Protein AF-0000000072879092 (afdb_homodimer)

Organism: NCBI:txid35525

Radius of gyration: 29.25 Å; Cα contacts (8 Å, |Δi|>4): 814; chains: 2; bounding box: 85×99×120 Å

Structure (mmCIF, N/CA/C/O backbone):
data_AF-0000000072879092-model_v1
#
loop_
_entity.id
_entity.type
_entity.pdbx_description
1 polymer 'ABC protein, subfamily ABCG'
#
loop_
_atom_site.group_PDB
_atom_site.id
_atom_site.type_symbol
_atom_site.label_atom_id
_atom_site.label_alt_id
_atom_site.label_comp_id
_atom_site.label_asym_id
_atom_site.label_entity_id
_atom_site.label_seq_id
_atom_site.pdbx_PDB_ins_code
_atom_site.Cartn_x
_atom_site.Cartn_y
_atom_site.Cartn_z
_atom_site.occupancy
_atom_site.B_iso_or_equiv
_atom_site.auth_seq_id
_atom_site.auth_comp_id
_atom_site.auth_asym_id
_atom_site.auth_atom_id
_atom_site.pdbx_PDB_model_num
ATOM 1 N N . MET A 1 1 ? -36.188 15.375 78.75 1 27.75 1 MET A N 1
ATOM 2 C CA . MET A 1 1 ? -35.656 14.766 77.562 1 27.75 1 MET A CA 1
ATOM 3 C C . MET A 1 1 ? -36.219 15.43 76.312 1 27.75 1 MET A C 1
ATOM 5 O O . MET A 1 1 ? -37.438 15.32 76.062 1 27.75 1 MET A O 1
ATOM 9 N N . ASP A 1 2 ? -35.719 16.625 75.812 1 29.58 2 ASP A N 1
ATOM 10 C CA . ASP A 1 2 ? -36.281 17.672 75 1 29.58 2 ASP A CA 1
ATOM 11 C C . ASP A 1 2 ? -36.375 17.219 73.5 1 29.58 2 ASP A C 1
ATOM 13 O O . ASP A 1 2 ? -35.5 16.547 73 1 29.58 2 ASP A O 1
ATOM 17 N N . PRO A 1 3 ? -37.594 17.172 72.875 1 39.81 3 PRO A N 1
ATOM 18 C CA . PRO A 1 3 ? -38.031 16.781 71.562 1 39.81 3 PRO A CA 1
ATOM 19 C C . PRO A 1 3 ? -37.25 17.5 70.438 1 39.81 3 PRO A C 1
ATOM 21 O O . PRO A 1 3 ? -37.5 17.297 69.25 1 39.81 3 PRO A O 1
ATOM 24 N N . MET A 1 4 ? -36.438 18.516 70.688 1 34.28 4 MET A N 1
ATOM 25 C CA . MET A 1 4 ? -35.969 19.422 69.688 1 34.28 4 MET A CA 1
ATOM 26 C C . MET A 1 4 ? -34.938 18.719 68.75 1 34.28 4 MET A C 1
ATOM 28 O O . MET A 1 4 ? -34.438 19.312 67.812 1 34.28 4 MET A O 1
ATOM 32 N N . LEU A 1 5 ? -34.25 17.641 69.188 1 35.22 5 LEU A N 1
ATOM 33 C CA . LEU A 1 5 ? -33.094 17.172 68.5 1 35.22 5 LEU A CA 1
ATOM 34 C C . LEU A 1 5 ? -33.469 16.5 67.188 1 35.22 5 LEU A C 1
ATOM 36 O O . LEU A 1 5 ? -32.625 16.109 66.375 1 35.22 5 LEU A O 1
ATOM 40 N N . ASP A 1 6 ? -34.719 16.031 67.062 1 33.22 6 ASP A N 1
ATOM 41 C CA . ASP A 1 6 ? -35 15.148 65.938 1 33.22 6 ASP A CA 1
ATOM 42 C C . ASP A 1 6 ? -35.031 15.93 64.625 1 33.22 6 ASP A C 1
ATOM 44 O O . ASP A 1 6 ? -35.312 15.359 63.562 1 33.22 6 ASP A O 1
ATOM 48 N N . VAL A 1 7 ? -35.219 17.25 64.688 1 35.91 7 VAL A N 1
ATOM 49 C CA . VAL A 1 7 ? -35.562 17.938 63.438 1 35.91 7 VAL A CA 1
ATOM 50 C C . VAL A 1 7 ? -34.375 17.969 62.5 1 35.91 7 VAL A C 1
ATOM 52 O O . VAL A 1 7 ? -34.531 18.266 61.312 1 35.91 7 VAL A O 1
ATOM 55 N N . CYS A 1 8 ? -33.156 17.906 63 1 32.34 8 CYS A N 1
ATOM 56 C CA . CYS A 1 8 ? -32.031 18.312 62.125 1 32.34 8 CYS A CA 1
ATOM 57 C C . CYS A 1 8 ? -31.734 17.234 61.094 1 32.34 8 CYS A C 1
ATOM 59 O O . CYS A 1 8 ? -30.844 17.406 60.25 1 32.34 8 CYS A O 1
ATOM 61 N N . SER A 1 9 ? -31.938 15.961 61.375 1 35.03 9 SER A N 1
ATOM 62 C CA . SER A 1 9 ? -31.453 14.953 60.438 1 35.03 9 SER A CA 1
ATOM 63 C C . SER A 1 9 ? -32.188 15.016 59.125 1 35.03 9 SER A C 1
ATOM 65 O O . SER A 1 9 ? -32.031 14.125 58.281 1 35.03 9 SER A O 1
ATOM 67 N N . THR A 1 10 ? -33.312 15.641 59.094 1 29.48 10 THR A N 1
ATOM 68 C CA . THR A 1 10 ? -34.094 15.312 57.906 1 29.48 10 THR A CA 1
ATOM 69 C C . THR A 1 10 ? -33.281 15.562 56.656 1 29.48 10 THR A C 1
ATOM 71 O O . THR A 1 10 ? -33.219 14.703 55.75 1 29.48 10 THR A O 1
ATOM 74 N N . LYS A 1 11 ? -33.406 16.797 55.906 1 30.25 11 LYS A N 1
ATOM 75 C CA . LYS A 1 11 ? -33.688 17.094 54.5 1 30.25 11 LYS A CA 1
ATOM 76 C C . LYS A 1 11 ? -32.375 17.125 53.688 1 30.25 11 LYS A C 1
ATOM 78 O O . LYS A 1 11 ? -32.375 17.594 52.531 1 30.25 11 LYS A O 1
ATOM 83 N N . ARG A 1 12 ? -31.188 17 54.281 1 33.97 12 ARG A N 1
ATOM 84 C CA . ARG A 1 12 ? -30.25 17.297 53.188 1 33.97 12 ARG A CA 1
ATOM 85 C C . ARG A 1 12 ? -30.344 16.234 52.094 1 33.97 12 ARG A C 1
ATOM 87 O O . ARG A 1 12 ? -29.781 15.148 52.25 1 33.97 12 ARG A O 1
ATOM 94 N N . LYS A 1 13 ? -31.547 15.812 51.688 1 33.94 13 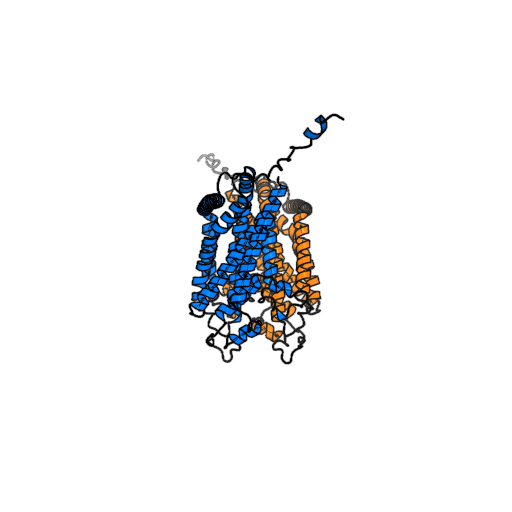LYS A N 1
ATOM 95 C CA . LYS A 1 13 ? -31.547 15.094 50.438 1 33.94 13 LYS A CA 1
ATOM 96 C C . LYS A 1 13 ? -30.547 15.719 49.469 1 33.94 13 LYS A C 1
ATOM 98 O O . LYS A 1 13 ? -30.656 16.906 49.125 1 33.94 13 LYS A O 1
ATOM 103 N N . GLY A 1 14 ? -29.297 15.461 49.688 1 33.62 14 GLY A N 1
ATOM 104 C CA . GLY A 1 14 ? -28.219 15.844 48.781 1 33.62 14 GLY A CA 1
ATOM 105 C C . GLY A 1 14 ? -28.641 15.789 47.344 1 33.62 14 GLY A C 1
ATOM 106 O O . GLY A 1 14 ? -29.125 14.758 46.844 1 33.62 14 GLY A O 1
ATOM 107 N N . LYS A 1 15 ? -29.25 16.828 46.812 1 35.94 15 LYS A N 1
ATOM 108 C CA . LYS A 1 15 ? -29.375 17.047 45.375 1 35.94 1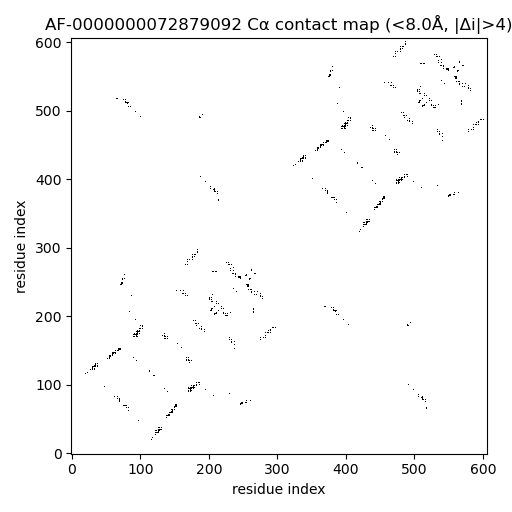5 LYS A CA 1
ATOM 109 C C . LYS A 1 15 ? -28.156 16.469 44.625 1 35.94 15 LYS A C 1
ATOM 111 O O . LYS A 1 15 ? -27.031 16.922 44.812 1 35.94 15 LYS A O 1
ATOM 116 N N . LYS A 1 16 ? -27.984 15.203 44.625 1 35.56 16 LYS A N 1
ATOM 117 C CA . LYS A 1 16 ? -27.078 14.664 43.625 1 35.56 16 LYS A CA 1
ATOM 118 C C . LYS A 1 16 ? -27.094 15.531 42.375 1 35.56 16 LYS A C 1
ATOM 120 O O . LYS A 1 16 ? -28.141 15.727 41.75 1 35.56 16 LYS A O 1
ATOM 125 N N . LYS A 1 17 ? -26.359 16.656 42.375 1 37.06 17 LYS A N 1
ATOM 126 C CA . LYS A 1 17 ? -26.016 17.359 41.125 1 37.06 17 LYS A CA 1
ATOM 127 C C . LYS A 1 17 ? -26.047 16.406 39.938 1 37.06 17 LYS A C 1
ATOM 129 O O . LYS A 1 17 ? -25.297 15.422 39.906 1 37.06 17 LYS A O 1
ATOM 134 N N . ASN A 1 18 ? -27.172 15.938 39.469 1 34.25 18 ASN A N 1
ATOM 135 C CA . ASN A 1 18 ? -27.328 15.234 38.219 1 34.25 18 ASN A CA 1
ATOM 136 C C . ASN A 1 18 ? -26.172 15.5 37.281 1 34.25 18 ASN A C 1
ATOM 138 O O . ASN A 1 18 ? -25.656 16.625 37.219 1 34.25 18 ASN A O 1
ATOM 142 N N . LYS A 1 19 ? -25.328 14.617 36.906 1 39.31 19 LYS A N 1
ATOM 143 C CA . LYS A 1 19 ? -24.312 14.664 35.844 1 39.31 19 LYS A CA 1
ATOM 144 C C . LYS A 1 19 ? -24.641 15.758 34.844 1 39.31 19 LYS A C 1
ATOM 146 O O . LYS A 1 19 ? -25.797 15.945 34.469 1 39.31 19 LYS A O 1
ATOM 151 N N . ASP A 1 20 ? -23.906 16.844 34.875 1 38.22 20 ASP A N 1
ATOM 152 C CA . ASP A 1 20 ? -23.859 17.969 33.938 1 38.22 20 ASP A CA 1
ATOM 153 C C . ASP A 1 20 ? -24.312 17.531 32.531 1 38.22 20 ASP A C 1
ATOM 155 O O . ASP A 1 20 ? -23.594 16.812 31.828 1 38.22 20 ASP A O 1
ATOM 159 N N . GLU A 1 21 ? -25.438 16.922 32.375 1 42.94 21 GLU A N 1
ATOM 160 C CA . GLU A 1 21 ? -26.078 16.891 31.047 1 42.94 21 GLU A CA 1
ATOM 161 C C . GLU A 1 21 ? -25.719 18.125 30.234 1 42.94 21 GLU A C 1
ATOM 163 O O . GLU A 1 21 ? -26.094 19.25 30.594 1 42.94 21 GLU A O 1
ATOM 168 N N . HIS A 1 22 ? -24.406 18.375 29.922 1 46.5 22 HIS A N 1
ATOM 169 C CA . HIS A 1 22 ? -24.094 19.469 29.016 1 46.5 22 HIS A CA 1
ATOM 170 C C . HIS A 1 22 ? -25.25 19.766 28.078 1 46.5 22 HIS A C 1
ATOM 172 O O . HIS A 1 22 ? -25.766 18.859 27.406 1 46.5 22 HIS A O 1
ATOM 178 N N . HIS A 1 23 ? -26.203 20.469 28.453 1 53.16 23 HIS A N 1
ATOM 179 C CA . HIS A 1 23 ? -27.375 21 27.766 1 53.16 23 HIS A CA 1
ATOM 180 C C . HIS A 1 23 ? -27 21.547 26.391 1 53.16 23 HIS A C 1
ATOM 182 O O . HIS A 1 23 ? -26.359 22.594 26.281 1 53.16 23 HIS A O 1
ATOM 188 N N . TYR A 1 24 ? -26.656 20.625 25.578 1 61.56 24 TYR A N 1
ATOM 189 C CA . TYR A 1 24 ? -26.578 21.141 24.219 1 61.56 24 TYR A CA 1
ATOM 190 C C . TYR A 1 24 ? -27.906 21.766 23.797 1 61.56 24 TYR A C 1
ATOM 192 O O . TYR A 1 24 ? -28.969 21.328 24.234 1 61.56 24 TYR A O 1
ATOM 200 N N . GLY A 1 25 ? -28.062 23.062 23.766 1 64.06 25 GLY A N 1
ATOM 201 C CA . GLY A 1 25 ? -29.266 23.812 23.453 1 64.06 25 GLY A CA 1
ATOM 202 C C . GLY A 1 25 ? -30.125 23.141 22.406 1 64.06 25 GLY A C 1
ATOM 203 O O . GLY A 1 25 ? -31.344 23.359 22.359 1 64.06 25 GLY A O 1
ATOM 204 N N . SER A 1 26 ? -29.547 22.328 21.547 1 75 26 SER A N 1
ATOM 205 C CA . SER A 1 26 ? -30.312 21.734 20.469 1 75 26 SER A CA 1
ATOM 206 C C . SER A 1 26 ? -30.328 20.219 20.547 1 75 26 SER A C 1
ATOM 208 O O . SER A 1 26 ? -29.391 19.609 21.094 1 75 26 SER A O 1
ATOM 210 N N . PRO A 1 27 ? -31.484 19.625 20.188 1 85.06 27 PRO A N 1
ATOM 211 C CA . PRO A 1 27 ? -31.578 18.156 20.172 1 85.06 27 PRO A CA 1
ATOM 212 C C . PRO A 1 27 ? -30.484 17.516 19.312 1 85.06 27 PRO A C 1
ATOM 214 O O . PRO A 1 27 ? -29.906 18.172 18.453 1 85.06 27 PRO A O 1
ATOM 217 N N . PHE A 1 28 ? -30.203 16.266 19.578 1 87.12 28 PHE A N 1
ATOM 218 C CA . PHE A 1 28 ? -29.125 15.5 18.938 1 87.12 28 PHE A CA 1
ATOM 219 C C . PHE A 1 28 ? -29.297 15.5 17.422 1 87.12 28 PHE A C 1
ATOM 221 O O . PHE A 1 28 ? -28.328 15.75 16.703 1 87.12 28 PHE A O 1
ATOM 228 N N . TYR A 1 29 ? -30.484 15.266 16.938 1 87.75 29 TYR A N 1
ATOM 229 C CA . TYR A 1 29 ? -30.734 15.148 15.508 1 87.75 29 TYR A CA 1
ATOM 230 C C . TYR A 1 29 ? -30.516 16.484 14.812 1 87.75 29 TYR A C 1
ATOM 232 O O . TYR A 1 29 ? -30.031 16.547 13.68 1 87.75 29 TYR A O 1
ATOM 240 N N . SER A 1 30 ? -30.844 17.531 15.531 1 86.69 30 SER A N 1
ATOM 241 C CA . SER A 1 30 ? -30.625 18.859 14.969 1 86.69 30 SER A CA 1
ATOM 242 C C . SER A 1 30 ? -29.156 19.203 14.906 1 86.69 30 SER A C 1
ATOM 244 O O . SER A 1 30 ? -28.688 19.828 13.938 1 86.69 30 SER A O 1
ATOM 246 N N . GLN A 1 31 ? -28.484 18.703 15.883 1 87 31 GLN A N 1
ATOM 247 C CA . GLN A 1 31 ? -27.047 18.938 15.898 1 87 31 GLN A CA 1
ATOM 248 C C . GLN A 1 31 ? -26.375 18.219 14.727 1 87 31 GLN A C 1
ATOM 250 O O . GLN A 1 31 ? -25.531 18.812 14.031 1 87 31 GLN A O 1
ATOM 255 N N . VAL A 1 32 ? -26.797 17.047 14.539 1 87.75 32 VAL A N 1
ATOM 256 C CA . VAL A 1 32 ? -26.203 16.234 13.484 1 87.75 32 VAL A CA 1
ATOM 257 C C . VAL A 1 32 ? -26.516 16.828 12.117 1 87.75 32 VAL A C 1
ATOM 259 O O . VAL A 1 32 ? -25.656 16.891 11.242 1 87.75 32 VAL A O 1
ATOM 262 N N . ALA A 1 33 ? -27.688 17.297 11.961 1 88.12 33 ALA A N 1
ATOM 263 C CA . ALA A 1 33 ? -28.109 17.875 10.688 1 88.12 33 ALA A CA 1
ATOM 264 C C . ALA A 1 33 ? -27.328 19.141 10.367 1 88.12 33 ALA A C 1
ATOM 266 O O . ALA A 1 33 ? -26.906 19.359 9.227 1 88.12 33 ALA A O 1
ATOM 267 N N . VAL A 1 34 ? -27.109 19.938 11.352 1 86.38 34 VAL A N 1
ATOM 268 C CA . VAL A 1 34 ? -26.391 21.203 11.172 1 86.38 34 VAL A CA 1
ATOM 269 C C . VAL A 1 34 ? -24.922 20.906 10.859 1 86.38 34 VAL A C 1
ATOM 271 O O . VAL A 1 34 ? -24.344 21.5 9.953 1 86.38 34 VAL A O 1
ATOM 274 N N . LEU A 1 35 ? -24.453 20 11.531 1 85.44 35 LEU A N 1
ATOM 275 C CA . LEU A 1 35 ? -23.062 19.641 11.336 1 85.44 35 LEU A CA 1
ATOM 276 C C . LEU A 1 35 ? -22.859 18.969 9.984 1 85.44 35 LEU A C 1
ATOM 278 O O . LEU A 1 35 ? -21.828 19.188 9.328 1 85.44 35 LEU A O 1
ATOM 282 N N . LEU A 1 36 ? -23.797 18.172 9.656 1 87.62 36 LEU A N 1
ATOM 283 C CA . LEU A 1 36 ? -23.75 17.516 8.352 1 87.62 36 LEU A CA 1
ATOM 284 C C . LEU A 1 36 ? -23.75 18.547 7.227 1 87.62 36 LEU A C 1
ATOM 286 O O . LEU A 1 36 ? -22.969 18.422 6.281 1 87.62 36 LEU A O 1
ATOM 290 N N . GLY A 1 37 ? -24.594 19.453 7.375 1 85.75 37 GLY A N 1
ATOM 291 C CA . GLY A 1 37 ? -24.641 20.516 6.383 1 85.75 37 GLY A CA 1
ATOM 292 C C . GLY A 1 37 ? -23.359 21.312 6.309 1 85.75 37 GLY A C 1
ATOM 293 O O . GLY A 1 37 ? -22.859 21.609 5.215 1 85.75 37 GLY A O 1
ATOM 294 N N . ARG A 1 38 ? -22.781 21.547 7.402 1 81.88 38 ARG A N 1
ATOM 295 C CA . ARG A 1 38 ? -21.531 22.312 7.477 1 81.88 38 ARG A CA 1
ATOM 296 C C . ARG A 1 38 ? -20.375 21.516 6.875 1 81.88 38 ARG A C 1
ATOM 298 O O . ARG A 1 38 ? -19.562 22.062 6.129 1 81.88 38 ARG A O 1
ATOM 305 N N . THR A 1 39 ? -20.344 20.266 7.164 1 81.94 39 THR A N 1
ATOM 306 C CA . THR A 1 39 ? -19.266 19.406 6.668 1 81.94 39 THR A CA 1
ATOM 307 C C . THR A 1 39 ? -19.375 19.219 5.156 1 81.94 39 THR A C 1
ATOM 309 O O . THR A 1 39 ? -18.375 19.25 4.449 1 81.94 39 THR A O 1
ATOM 312 N N . TRP A 1 40 ? -20.578 19.141 4.719 1 82.25 40 TRP A N 1
ATOM 313 C CA . TRP A 1 40 ? -20.797 18.984 3.283 1 82.25 40 TRP A CA 1
ATOM 314 C C . TRP A 1 40 ? -20.359 20.234 2.527 1 82.25 40 TRP A C 1
ATOM 316 O O . TRP A 1 40 ? -19.766 20.125 1.452 1 82.25 40 TRP A O 1
ATOM 326 N N . ARG A 1 41 ? -20.609 21.328 3.111 1 79 41 ARG A N 1
ATOM 327 C CA . ARG A 1 41 ? -20.188 22.578 2.498 1 79 41 ARG A CA 1
ATOM 328 C C . ARG A 1 41 ? -18.672 22.719 2.502 1 79 41 ARG A C 1
ATOM 330 O O . ARG A 1 41 ? -18.078 23.188 1.531 1 79 41 ARG A O 1
ATOM 337 N N . THR A 1 42 ? -18.094 22.219 3.531 1 75 42 THR A N 1
ATOM 338 C CA . THR A 1 42 ? -16.641 22.281 3.637 1 75 42 THR A CA 1
ATOM 339 C C . THR A 1 42 ? -15.984 21.359 2.611 1 75 42 THR A C 1
ATOM 341 O O . THR A 1 42 ? -15 21.734 1.971 1 75 42 THR A O 1
ATOM 344 N N . ILE A 1 43 ? -16.547 20.266 2.43 1 75.81 43 ILE A N 1
ATOM 345 C CA . ILE A 1 43 ? -16.016 19.312 1.47 1 75.81 43 ILE A CA 1
ATOM 346 C C . ILE A 1 43 ? -16.172 19.859 0.053 1 75.81 43 ILE A C 1
ATOM 348 O O . ILE A 1 43 ? -15.25 19.75 -0.762 1 75.81 43 ILE A O 1
ATOM 352 N N . TRP A 1 44 ? -17.234 20.562 -0.141 1 75.19 44 TRP A N 1
ATOM 353 C CA . TRP A 1 44 ? -17.5 21.125 -1.464 1 75.19 44 TRP A CA 1
ATOM 354 C C . TRP A 1 44 ? -16.625 22.344 -1.719 1 75.19 44 TRP A C 1
ATOM 356 O O . TRP A 1 44 ? -16.281 22.641 -2.865 1 75.19 44 TRP A O 1
ATOM 366 N N . ARG A 1 45 ? -16.188 22.859 -0.625 1 73 45 ARG A N 1
ATOM 367 C CA . ARG A 1 45 ? -15.344 24.047 -0.733 1 73 45 ARG A CA 1
ATOM 368 C C . ARG A 1 45 ? -13.891 23.656 -0.95 1 73 45 ARG A C 1
ATOM 370 O O . ARG A 1 45 ? -13.133 24.406 -1.58 1 73 45 ARG A O 1
ATOM 377 N N . GLU A 1 46 ? -13.539 22.531 -0.34 1 75.06 46 GLU A N 1
ATOM 378 C CA . GLU A 1 46 ? -12.188 22.016 -0.582 1 75.06 46 GLU A CA 1
ATOM 379 C C . GLU A 1 46 ? -12.109 21.281 -1.914 1 75.06 46 GLU A C 1
ATOM 381 O O . GLU A 1 46 ? -11.875 20.078 -1.945 1 75.06 46 GLU A O 1
ATOM 386 N N . LYS A 1 47 ? -12.156 21.953 -2.977 1 74.88 47 LYS A N 1
ATOM 387 C CA . LYS A 1 47 ? -12.273 21.438 -4.34 1 74.88 47 LYS A CA 1
ATOM 388 C C . LYS A 1 47 ? -11.008 20.703 -4.766 1 74.88 47 LYS A C 1
ATOM 390 O O . LYS A 1 47 ? -11.078 19.734 -5.523 1 74.88 47 LYS A O 1
ATOM 395 N N . ILE A 1 48 ? -10.008 21.109 -4.195 1 76.56 48 ILE A N 1
ATOM 396 C CA . ILE A 1 48 ? -8.75 20.547 -4.668 1 76.56 48 ILE A CA 1
ATOM 397 C C . ILE A 1 48 ? -8.656 19.078 -4.281 1 76.56 48 ILE A C 1
ATOM 399 O O . ILE A 1 48 ? -8.375 18.219 -5.125 1 76.56 48 ILE A O 1
ATOM 403 N N . LEU A 1 49 ? -9.023 18.797 -3.105 1 76.75 49 LEU A N 1
ATOM 404 C CA . LEU A 1 49 ? -8.914 17.406 -2.645 1 76.75 49 LEU A CA 1
ATOM 405 C C . LEU A 1 49 ? -9.969 16.531 -3.305 1 76.75 49 LEU A C 1
ATOM 407 O O . LEU A 1 49 ? -9.672 15.398 -3.705 1 76.75 49 LEU A O 1
ATOM 411 N N . THR A 1 50 ? -11.133 17.047 -3.447 1 82.75 50 THR A N 1
ATOM 412 C CA . THR A 1 50 ? -12.219 16.266 -4.051 1 82.75 50 THR A CA 1
ATOM 413 C C . THR A 1 50 ? -11.953 16.031 -5.535 1 82.75 50 THR A C 1
ATOM 415 O O . THR A 1 50 ? -12.195 14.938 -6.047 1 82.75 50 THR A O 1
ATOM 418 N N . THR A 1 51 ? -11.469 17.016 -6.195 1 86.69 51 THR A N 1
ATOM 419 C CA . THR A 1 51 ? -11.164 16.875 -7.613 1 86.69 51 THR A CA 1
ATOM 420 C C . THR A 1 51 ? -10.008 15.898 -7.812 1 86.69 51 THR A C 1
ATOM 422 O O . THR A 1 51 ? -10.016 15.109 -8.758 1 86.69 51 THR A O 1
ATOM 425 N N . MET A 1 52 ? -9.102 15.953 -6.914 1 87.31 52 MET A N 1
ATOM 426 C CA . MET A 1 52 ? -7.969 15.031 -7.008 1 87.31 52 MET A CA 1
ATOM 427 C C . MET A 1 52 ? -8.422 13.594 -6.785 1 87.31 52 MET A C 1
ATOM 429 O O . MET A 1 52 ? -7.934 12.68 -7.449 1 87.31 52 MET A O 1
ATOM 433 N N . ARG A 1 53 ? -9.328 13.414 -5.887 1 90.19 53 ARG A N 1
ATOM 434 C CA . ARG A 1 53 ? -9.867 12.086 -5.629 1 90.19 53 ARG A CA 1
ATOM 435 C C . ARG A 1 53 ? -10.578 11.531 -6.859 1 90.19 53 ARG A C 1
ATOM 437 O O . ARG A 1 53 ? -10.352 10.391 -7.254 1 90.19 53 ARG A O 1
ATOM 444 N N . LEU A 1 54 ? -11.406 12.406 -7.418 1 91.81 54 LEU A N 1
ATOM 445 C CA . LEU A 1 54 ? -12.156 12.008 -8.602 1 91.81 54 LEU A CA 1
ATOM 446 C C . LEU A 1 54 ? -11.219 11.695 -9.766 1 91.81 54 LEU A C 1
ATOM 448 O O . LEU A 1 54 ? -11.359 10.664 -10.422 1 91.81 54 LEU A O 1
ATOM 452 N N . THR A 1 55 ? -10.297 12.516 -9.977 1 93.56 55 THR A N 1
ATOM 453 C CA . THR A 1 55 ? -9.367 12.359 -11.086 1 93.56 55 THR A CA 1
ATOM 454 C C . THR A 1 55 ? -8.539 11.094 -10.922 1 93.56 55 THR A C 1
ATOM 456 O O . THR A 1 55 ? -8.328 10.344 -11.883 1 93.56 55 THR A O 1
ATOM 459 N N . LEU A 1 56 ? -8.148 10.867 -9.734 1 94.12 56 LEU A N 1
ATOM 460 C CA . LEU A 1 56 ? -7.32 9.695 -9.492 1 94.12 56 LEU A CA 1
ATOM 461 C C . LEU A 1 56 ? -8.117 8.414 -9.695 1 94.12 56 LEU A C 1
ATOM 463 O O . LEU A 1 56 ? -7.617 7.441 -10.266 1 94.12 56 LEU A O 1
ATOM 467 N N . HIS A 1 57 ? -9.383 8.375 -9.227 1 97.31 57 HIS A N 1
ATOM 468 C CA . HIS A 1 57 ? -10.219 7.195 -9.422 1 97.31 57 HIS A CA 1
ATOM 469 C C . HIS A 1 57 ? -10.438 6.914 -10.906 1 97.31 57 HIS A C 1
ATOM 471 O O . HIS A 1 57 ? -10.359 5.762 -11.344 1 97.31 57 HIS A O 1
ATOM 477 N N . VAL A 1 58 ? -10.594 7.945 -11.641 1 97.25 58 VAL A N 1
ATOM 478 C CA . VAL A 1 58 ? -10.859 7.797 -13.062 1 97.25 58 VAL A CA 1
ATOM 479 C C . VAL A 1 58 ? -9.586 7.387 -13.789 1 97.25 58 VAL A C 1
ATOM 481 O O . VAL A 1 58 ? -9.578 6.426 -14.562 1 97.25 58 VAL A O 1
ATOM 484 N N . CYS A 1 59 ? -8.5 8.078 -13.492 1 96.25 59 CYS A N 1
ATOM 485 C CA . CYS A 1 59 ? -7.238 7.82 -14.172 1 96.25 59 CYS A CA 1
ATOM 486 C C . CYS A 1 59 ? -6.742 6.406 -13.891 1 96.25 59 CYS A C 1
ATOM 488 O O . CYS A 1 59 ? -6.336 5.691 -14.805 1 96.25 59 CYS A O 1
ATOM 490 N N . ILE A 1 60 ? -6.871 6.012 -12.664 1 96.75 60 ILE A N 1
ATOM 491 C CA . ILE A 1 60 ? -6.371 4.691 -12.297 1 96.75 60 ILE A CA 1
ATOM 492 C C . ILE A 1 60 ? -7.297 3.615 -12.852 1 96.75 60 ILE A C 1
ATOM 494 O O . ILE A 1 60 ? -6.844 2.545 -13.258 1 96.75 60 ILE A O 1
ATOM 498 N N . SER A 1 61 ? -8.602 3.906 -12.852 1 97.94 61 SER A N 1
ATOM 499 C CA . SER A 1 61 ? -9.555 2.967 -13.438 1 97.94 61 SER A CA 1
ATOM 500 C C . SER A 1 61 ? -9.242 2.73 -14.914 1 97.94 61 SER A C 1
ATOM 502 O O . SER A 1 61 ? -9.203 1.584 -15.367 1 97.94 61 SER A O 1
ATOM 504 N N . ILE A 1 62 ? -8.945 3.732 -15.633 1 96.81 62 ILE A N 1
ATOM 505 C CA . ILE A 1 62 ? -8.641 3.627 -17.047 1 96.81 62 ILE A CA 1
ATOM 506 C C . ILE A 1 62 ? -7.305 2.918 -17.25 1 96.81 62 ILE A C 1
ATOM 508 O O . ILE A 1 62 ? -7.184 2.029 -18.094 1 96.81 62 ILE A O 1
ATOM 512 N N . LEU A 1 63 ? -6.395 3.26 -16.469 1 95.44 63 LEU A N 1
ATOM 513 C CA . LEU A 1 63 ? -5.082 2.629 -16.562 1 95.44 63 LEU A CA 1
ATOM 514 C C . LEU A 1 63 ? -5.176 1.134 -16.281 1 95.44 63 LEU A C 1
ATOM 516 O O . LEU A 1 63 ? -4.648 0.316 -17.031 1 95.44 63 LEU A O 1
ATOM 520 N N . MET A 1 64 ? -5.836 0.806 -15.195 1 96.81 64 MET A N 1
ATOM 521 C CA . MET A 1 64 ? -6 -0.604 -14.852 1 96.81 64 MET A CA 1
ATOM 522 C C . MET A 1 64 ? -6.824 -1.328 -15.914 1 96.81 64 MET A C 1
ATOM 524 O O . MET A 1 64 ? -6.539 -2.48 -16.25 1 96.81 64 MET A O 1
ATOM 528 N N . GLY A 1 65 ? -7.828 -0.633 -16.453 1 96.56 65 GLY A N 1
ATOM 529 C CA . GLY A 1 65 ? -8.609 -1.225 -17.516 1 96.56 65 GLY A CA 1
ATOM 530 C C . GLY A 1 65 ? -7.793 -1.538 -18.766 1 96.56 65 GLY A C 1
ATOM 531 O O . GLY A 1 65 ? -7.988 -2.576 -19.391 1 96.56 65 GLY A O 1
ATOM 532 N N . LEU A 1 66 ? -6.906 -0.699 -19.047 1 95.56 66 LEU A N 1
ATOM 533 C CA . LEU A 1 66 ? -6.051 -0.91 -20.203 1 95.56 66 LEU A CA 1
ATOM 534 C C . LEU A 1 66 ? -5.008 -1.988 -19.922 1 95.56 66 LEU A C 1
ATOM 536 O O . LEU A 1 66 ? -4.684 -2.787 -20.812 1 95.56 66 LEU A O 1
ATOM 540 N N . LEU A 1 67 ? -4.555 -2.018 -18.75 1 94.38 67 LEU A N 1
ATOM 541 C CA . LEU A 1 67 ? -3.549 -3.002 -18.359 1 94.38 67 LEU A CA 1
ATOM 542 C C . LEU A 1 67 ? -4.145 -4.406 -18.344 1 94.38 67 LEU A C 1
ATOM 544 O O . LEU A 1 67 ? -3.494 -5.363 -18.766 1 94.38 67 LEU A O 1
ATOM 548 N N . TYR A 1 68 ? -5.309 -4.457 -17.828 1 96.25 68 TYR A N 1
ATOM 549 C CA . TYR A 1 68 ? -5.977 -5.746 -17.672 1 96.25 68 TYR A CA 1
ATOM 550 C C . TYR A 1 68 ? -7.043 -5.934 -18.75 1 96.25 68 TYR A C 1
ATOM 552 O O . TYR A 1 68 ? -8.117 -6.469 -18.469 1 96.25 68 TYR A O 1
ATOM 560 N N . TRP A 1 69 ? -6.746 -5.504 -19.922 1 94.31 69 TRP A N 1
ATOM 561 C CA . TRP A 1 69 ? -7.695 -5.523 -21.031 1 94.31 69 TRP A CA 1
ATOM 562 C C . TRP A 1 69 ? -8.125 -6.949 -21.359 1 94.31 69 TRP A C 1
ATOM 564 O O . TRP A 1 69 ? -7.293 -7.793 -21.703 1 94.31 69 TRP A O 1
ATOM 574 N N . GLN A 1 70 ? -9.445 -7.316 -21.125 1 92.12 70 GLN A N 1
ATOM 575 C CA . GLN A 1 70 ? -10.102 -8.555 -21.516 1 92.12 70 GLN A CA 1
ATOM 576 C C . GLN A 1 70 ? -9.484 -9.758 -20.797 1 92.12 70 GLN A C 1
ATOM 578 O O . GLN A 1 70 ? -9.375 -10.844 -21.375 1 92.12 70 GLN A O 1
ATOM 583 N N . ILE A 1 71 ? -9.078 -9.586 -19.656 1 91.69 71 ILE A N 1
ATOM 584 C CA . ILE A 1 71 ? -8.43 -10.656 -18.891 1 91.69 71 ILE A CA 1
ATOM 585 C C . ILE A 1 71 ? -9.484 -11.539 -18.234 1 91.69 71 ILE A C 1
ATOM 587 O O . ILE A 1 71 ? -9.227 -12.703 -17.922 1 91.69 71 ILE A O 1
ATOM 591 N N . GLY A 1 72 ? -10.672 -11.102 -18.047 1 90.75 72 GLY A N 1
ATOM 592 C CA . GLY A 1 72 ? -11.688 -11.734 -17.234 1 90.75 72 GLY A CA 1
ATOM 593 C C . GLY A 1 72 ? -12.164 -13.062 -17.781 1 90.75 72 GLY A C 1
ATOM 594 O O . GLY A 1 72 ? -12.602 -13.938 -17.031 1 90.75 72 GLY A O 1
ATOM 595 N N . ASP A 1 73 ? -12.102 -13.25 -19.062 1 89.69 73 ASP A N 1
ATOM 596 C CA . ASP A 1 73 ? -12.633 -14.477 -19.656 1 89.69 73 ASP A CA 1
ATOM 597 C C . ASP A 1 73 ? -11.5 -15.398 -20.109 1 89.69 73 ASP A C 1
ATOM 599 O O . ASP A 1 73 ? -11.727 -16.328 -20.891 1 89.69 73 ASP A O 1
ATOM 603 N N . ASP A 1 74 ? -10.375 -15.195 -19.688 1 88.31 74 ASP A N 1
ATOM 604 C CA . ASP A 1 74 ? -9.234 -16.031 -20.047 1 88.31 74 ASP A CA 1
ATOM 605 C C . ASP A 1 74 ? -8.852 -16.969 -18.906 1 88.31 74 ASP A C 1
ATOM 607 O O . ASP A 1 74 ? -8.406 -16.516 -17.844 1 88.31 74 ASP A O 1
ATOM 611 N N . ALA A 1 75 ? -8.93 -18.281 -19.156 1 89.38 75 ALA A N 1
ATOM 612 C CA . ALA A 1 75 ? -8.664 -19.297 -18.125 1 89.38 75 ALA A CA 1
ATOM 613 C C . ALA A 1 75 ? -7.188 -19.312 -17.734 1 89.38 75 ALA A C 1
ATOM 615 O O . ALA A 1 75 ? -6.828 -19.766 -16.656 1 89.38 75 ALA A O 1
ATOM 616 N N . ASN A 1 76 ? -6.348 -18.781 -18.625 1 86.19 76 ASN A N 1
ATOM 617 C CA . ASN A 1 76 ? -4.914 -18.766 -18.344 1 86.19 76 ASN A CA 1
ATOM 618 C C . ASN A 1 76 ? -4.516 -17.516 -17.562 1 86.19 76 ASN A C 1
ATOM 620 O O . ASN A 1 76 ? -3.416 -17.453 -17.016 1 86.19 76 ASN A O 1
ATOM 624 N N . ALA A 1 77 ? -5.453 -16.594 -17.484 1 90.25 77 ALA A N 1
ATOM 625 C CA . ALA A 1 77 ? -5.125 -15.336 -16.828 1 90.25 77 ALA A CA 1
ATOM 626 C C . ALA A 1 77 ? -5.934 -15.156 -15.555 1 90.25 77 ALA A C 1
ATOM 628 O O . ALA A 1 77 ? -6.203 -14.023 -15.133 1 90.25 77 ALA A O 1
ATOM 629 N N . VAL A 1 78 ? -6.285 -16.266 -14.953 1 91.5 78 VAL A N 1
ATOM 630 C CA . VAL A 1 78 ? -7.133 -16.203 -13.766 1 91.5 78 VAL A CA 1
ATOM 631 C C . VAL A 1 78 ? -6.344 -15.602 -12.602 1 91.5 78 VAL A C 1
ATOM 633 O O . VAL A 1 78 ? -6.891 -14.844 -11.797 1 91.5 78 VAL A O 1
ATOM 636 N N . HIS A 1 79 ? -5.066 -15.93 -12.531 1 91.25 79 HIS A N 1
ATOM 637 C CA . HIS A 1 79 ? -4.238 -15.367 -11.469 1 91.25 79 HIS A CA 1
ATOM 638 C C . HIS A 1 79 ? -4.047 -13.867 -11.664 1 91.25 79 HIS A C 1
ATOM 640 O O . HIS A 1 79 ? -4.035 -13.109 -10.695 1 91.25 79 HIS A O 1
ATOM 646 N N . ASP A 1 80 ? -3.912 -13.438 -12.883 1 94.12 80 ASP A N 1
ATOM 647 C CA . ASP A 1 80 ? -3.803 -12.016 -13.188 1 94.12 80 ASP A CA 1
ATOM 648 C C . ASP A 1 80 ? -5.098 -11.281 -12.852 1 94.12 80 ASP A C 1
ATOM 650 O O . ASP A 1 80 ? -5.066 -10.141 -12.375 1 94.12 80 ASP A O 1
ATOM 654 N N . ASN A 1 81 ? -6.203 -11.977 -13.141 1 95.81 81 ASN A N 1
ATOM 655 C CA . ASN A 1 81 ? -7.488 -11.375 -12.789 1 95.81 81 ASN A CA 1
ATOM 656 C C . ASN A 1 81 ? -7.641 -11.227 -11.281 1 95.81 81 ASN A C 1
ATOM 658 O O . ASN A 1 81 ? -8.172 -10.219 -10.805 1 95.81 81 ASN A O 1
ATOM 662 N N . ALA A 1 82 ? -7.164 -12.242 -10.539 1 95.5 82 ALA A N 1
ATOM 663 C CA . ALA A 1 82 ? -7.172 -12.133 -9.086 1 95.5 82 ALA A CA 1
ATOM 664 C C . ALA A 1 82 ? -6.285 -10.984 -8.617 1 95.5 82 ALA A C 1
ATOM 666 O O . ALA A 1 82 ? -6.625 -10.281 -7.668 1 95.5 82 ALA A O 1
ATOM 667 N N . GLY A 1 83 ? -5.164 -10.812 -9.305 1 95.56 83 GLY A N 1
ATOM 668 C CA . GLY A 1 83 ? -4.293 -9.688 -9.016 1 95.56 83 GLY A CA 1
ATOM 669 C C . GLY A 1 83 ? -4.949 -8.344 -9.266 1 95.56 83 GLY A C 1
ATOM 670 O O . GLY A 1 83 ? -4.73 -7.387 -8.516 1 95.56 83 GLY A O 1
ATOM 671 N N . MET A 1 84 ? -5.711 -8.242 -10.281 1 97.06 84 MET A N 1
ATOM 672 C CA . MET A 1 84 ? -6.445 -7.016 -10.586 1 97.06 84 MET A CA 1
ATOM 673 C C . MET A 1 84 ? -7.445 -6.691 -9.477 1 97.06 84 MET A C 1
ATOM 675 O O . MET A 1 84 ? -7.535 -5.547 -9.031 1 97.06 84 MET A O 1
ATOM 679 N N . LEU A 1 85 ? -8.156 -7.727 -9.062 1 97.62 85 LEU A N 1
ATOM 680 C CA . LEU A 1 85 ? -9.133 -7.539 -7.996 1 97.62 85 LEU A CA 1
ATOM 681 C C . LEU A 1 85 ? -8.453 -7.098 -6.703 1 97.62 85 LEU A C 1
ATOM 683 O O . LEU A 1 85 ? -8.914 -6.172 -6.035 1 97.62 85 LEU A O 1
ATOM 687 N N . PHE A 1 86 ? -7.395 -7.727 -6.434 1 97.56 86 PHE A N 1
ATOM 688 C CA . PHE A 1 86 ? -6.664 -7.406 -5.211 1 97.56 86 PHE A CA 1
ATOM 689 C C . PHE A 1 86 ? -6.09 -5.996 -5.273 1 97.56 86 PHE A C 1
ATOM 691 O O . PHE A 1 86 ? -6.152 -5.25 -4.297 1 97.56 86 PHE A O 1
ATOM 698 N N . SER A 1 87 ? -5.508 -5.641 -6.387 1 97.12 87 SER A N 1
ATOM 699 C CA . SER A 1 87 ? -4.973 -4.297 -6.566 1 97.12 87 SER A CA 1
ATOM 700 C C . SER A 1 87 ? -6.07 -3.244 -6.457 1 97.12 87 SER A C 1
ATOM 702 O O . SER A 1 87 ? -5.828 -2.135 -5.977 1 97.12 87 SER A O 1
ATOM 704 N N . SER A 1 88 ? -7.242 -3.568 -6.953 1 98 88 SER A N 1
ATOM 705 C CA . SER A 1 88 ? -8.375 -2.66 -6.824 1 98 88 SER A CA 1
ATOM 706 C C . SER A 1 88 ? -8.719 -2.41 -5.355 1 98 88 SER A C 1
ATOM 708 O O . SER A 1 88 ? -9 -1.277 -4.965 1 98 88 SER A O 1
ATOM 710 N N . LEU A 1 89 ? -8.664 -3.48 -4.59 1 98.38 89 LEU A N 1
ATOM 711 C CA . LEU A 1 89 ? -8.938 -3.346 -3.164 1 98.38 89 LEU A CA 1
ATOM 712 C C . LEU A 1 89 ? -7.902 -2.441 -2.496 1 98.38 89 LEU A C 1
ATOM 714 O O . LEU A 1 89 ? -8.258 -1.58 -1.688 1 98.38 89 LEU A O 1
ATOM 718 N N . ILE A 1 90 ? -6.645 -2.652 -2.848 1 97.69 90 ILE A N 1
ATOM 719 C CA . ILE A 1 90 ? -5.578 -1.844 -2.271 1 97.69 90 ILE A CA 1
ATOM 720 C C . ILE A 1 90 ? -5.785 -0.375 -2.635 1 97.69 90 ILE A C 1
ATOM 722 O O . ILE A 1 90 ? -5.73 0.5 -1.769 1 97.69 90 ILE A O 1
ATOM 726 N N . PHE A 1 91 ? -6.105 -0.144 -3.881 1 97.75 91 PHE A N 1
ATOM 727 C CA . PHE A 1 91 ? -6.258 1.228 -4.352 1 97.75 91 PHE A CA 1
ATOM 728 C C . PHE A 1 91 ? -7.422 1.916 -3.646 1 97.75 91 PHE A C 1
ATOM 730 O O . PHE A 1 91 ? -7.277 3.033 -3.145 1 97.75 91 PHE A O 1
ATOM 737 N N . ILE A 1 92 ? -8.523 1.306 -3.617 1 98.25 92 ILE A N 1
ATOM 738 C CA . ILE A 1 92 ? -9.719 1.908 -3.045 1 98.25 92 ILE A CA 1
ATOM 739 C C . ILE A 1 92 ? -9.516 2.152 -1.552 1 98.25 92 ILE A C 1
ATOM 741 O O . ILE A 1 92 ? -9.93 3.186 -1.022 1 98.25 92 ILE A O 1
ATOM 745 N N . LEU A 1 93 ? -8.898 1.188 -0.869 1 97.62 93 LEU A N 1
ATOM 746 C CA . LEU A 1 93 ? -8.609 1.36 0.551 1 97.62 93 LEU A CA 1
ATOM 747 C C . LEU A 1 93 ? -7.77 2.609 0.787 1 97.62 93 LEU A C 1
ATOM 749 O O . LEU A 1 93 ? -8.102 3.438 1.637 1 97.62 93 LEU A O 1
ATOM 753 N N . TYR A 1 94 ? -6.727 2.781 0.001 1 96.69 94 TYR A N 1
ATOM 754 C CA . TYR A 1 94 ? -5.82 3.904 0.193 1 96.69 94 TYR A CA 1
ATOM 755 C C . TYR A 1 94 ? -6.461 5.211 -0.26 1 96.69 94 TYR A C 1
ATOM 757 O O . TYR A 1 94 ? -6.25 6.258 0.352 1 96.69 94 TYR A O 1
ATOM 765 N N . ALA A 1 95 ? -7.203 5.098 -1.335 1 95.5 95 ALA A N 1
ATOM 766 C CA . ALA A 1 95 ? -7.863 6.285 -1.87 1 95.5 95 ALA A CA 1
ATOM 767 C C . ALA A 1 95 ? -8.891 6.828 -0.885 1 95.5 95 ALA A C 1
ATOM 769 O O . ALA A 1 95 ? -9.18 8.031 -0.875 1 95.5 95 ALA A O 1
ATOM 770 N N . ALA A 1 96 ? -9.406 5.938 -0.068 1 95.31 96 ALA A N 1
ATOM 771 C CA . ALA A 1 96 ? -10.383 6.367 0.932 1 95.31 96 ALA A CA 1
ATOM 772 C C . ALA A 1 96 ? -9.695 6.781 2.229 1 95.31 96 ALA A C 1
ATOM 774 O O . ALA A 1 96 ? -10.062 7.785 2.842 1 95.31 96 ALA A O 1
ATOM 775 N N . MET A 1 97 ? -8.688 6.145 2.611 1 95.75 97 MET A N 1
ATOM 776 C CA . MET A 1 97 ? -8.039 6.309 3.91 1 95.75 97 MET A CA 1
ATOM 777 C C . MET A 1 97 ? -7.223 7.598 3.951 1 95.75 97 MET A C 1
ATOM 779 O O . MET A 1 97 ? -7.32 8.367 4.906 1 95.75 97 MET A O 1
ATOM 783 N N . MET A 1 98 ? -6.477 7.883 2.883 1 93.56 98 MET A N 1
ATOM 784 C CA . MET A 1 98 ? -5.469 8.938 2.93 1 93.56 98 MET A CA 1
ATOM 785 C C . MET A 1 98 ? -6.125 10.312 3.004 1 93.56 98 MET A C 1
ATOM 787 O O . MET A 1 98 ? -5.824 11.102 3.9 1 93.56 98 MET A O 1
ATOM 791 N N . PRO A 1 99 ? -7.07 10.648 2.152 1 89.88 99 PRO A N 1
ATOM 792 C CA . PRO A 1 99 ? -7.691 11.961 2.287 1 89.88 99 PRO A CA 1
ATOM 793 C C . PRO A 1 99 ? -8.5 12.102 3.574 1 89.88 99 PRO A C 1
ATOM 795 O O . PRO A 1 99 ? -8.625 13.203 4.117 1 89.88 99 PRO A O 1
ATOM 798 N N . THR A 1 100 ? -8.984 11.016 4.051 1 90.81 100 THR A N 1
ATOM 799 C CA . THR A 1 100 ? -9.82 11.062 5.242 1 90.81 100 THR A CA 1
ATOM 800 C C . THR A 1 100 ? -8.992 11.438 6.469 1 90.81 100 THR A C 1
ATOM 802 O O . THR A 1 100 ? -9.398 12.305 7.254 1 90.81 100 THR A O 1
ATOM 805 N N . PHE A 1 101 ? -7.887 10.797 6.656 1 91.44 101 PHE A N 1
ATOM 806 C CA . PHE A 1 101 ? -7.16 11.156 7.867 1 91.44 101 PHE A CA 1
ATOM 807 C C . PHE A 1 101 ? -6.582 12.562 7.754 1 91.44 101 PHE A C 1
ATOM 809 O O . PHE A 1 101 ? -6.441 13.266 8.75 1 91.44 101 PHE A O 1
ATOM 816 N N . LEU A 1 102 ? -6.297 13.047 6.508 1 87.94 102 LEU A N 1
ATOM 817 C CA . LEU A 1 102 ? -5.789 14.398 6.301 1 87.94 102 LEU A CA 1
ATOM 818 C C . LEU A 1 102 ? -6.836 15.438 6.688 1 87.94 102 LEU A C 1
ATOM 820 O O . LEU A 1 102 ? -6.555 16.344 7.465 1 87.94 102 LEU A O 1
ATOM 824 N N . THR A 1 103 ? -8.016 15.281 6.16 1 86.19 103 THR A N 1
ATOM 825 C CA . THR A 1 103 ? -9.086 16.234 6.422 1 86.19 103 THR A CA 1
ATOM 826 C C . THR A 1 103 ? -9.523 16.172 7.879 1 86.19 103 THR A C 1
ATOM 828 O O . THR A 1 103 ? -9.797 17.203 8.5 1 86.19 103 THR A O 1
ATOM 831 N N . PHE A 1 104 ? -9.531 15.055 8.383 1 88.56 104 PHE A N 1
ATOM 832 C CA . PHE A 1 104 ? -9.992 14.906 9.758 1 88.56 104 PHE A CA 1
ATOM 833 C C . PHE A 1 104 ? -9 15.523 10.734 1 88.56 104 PHE A C 1
ATOM 835 O O . PHE A 1 104 ? -9.398 16.141 11.719 1 88.56 104 PHE A O 1
ATOM 842 N N . THR A 1 105 ? -7.789 15.312 10.531 1 87.81 105 THR A N 1
ATOM 843 C CA . THR A 1 105 ? -6.777 15.859 11.43 1 87.81 105 THR A CA 1
ATOM 844 C C . THR A 1 105 ? -6.785 17.375 11.383 1 87.81 105 THR A C 1
ATOM 846 O O . THR A 1 105 ? -6.582 18.031 12.414 1 87.81 105 THR A O 1
ATOM 849 N N . LEU A 1 106 ? -7.012 17.891 10.211 1 83.31 106 LEU A N 1
ATOM 850 C CA . LEU A 1 106 ? -7.031 19.344 10.062 1 83.31 106 LEU A CA 1
ATOM 851 C C . LEU A 1 106 ? -8.25 19.938 10.758 1 83.31 106 LEU A C 1
ATOM 853 O O . LEU A 1 106 ? -8.156 21.016 11.352 1 83.31 106 LEU A O 1
ATOM 857 N N . GLU A 1 107 ? -9.305 19.219 10.711 1 83.81 107 GLU A N 1
ATOM 858 C CA . GLU A 1 107 ? -10.555 19.734 11.242 1 83.81 107 GLU A CA 1
ATOM 859 C C . GLU A 1 107 ? -10.719 19.391 12.719 1 83.81 107 GLU A C 1
ATOM 861 O O . GLU A 1 107 ? -11.508 20 13.43 1 83.81 107 GLU A O 1
ATOM 866 N N . ARG A 1 108 ? -10.039 18.438 13.086 1 83.94 108 ARG A N 1
ATOM 867 C CA . ARG A 1 108 ? -10.211 17.906 14.438 1 83.94 108 ARG A CA 1
ATOM 868 C C . ARG A 1 108 ? -9.906 18.984 15.477 1 83.94 108 ARG A C 1
ATOM 870 O O . ARG A 1 108 ? -10.586 19.062 16.5 1 83.94 108 ARG A O 1
ATOM 877 N N . GLU A 1 109 ? -8.938 19.812 15.211 1 80.12 109 GLU A N 1
ATOM 878 C CA . GLU A 1 109 ? -8.586 20.844 16.188 1 80.12 109 GLU A CA 1
ATOM 879 C C . GLU A 1 109 ? -9.711 21.875 16.344 1 80.12 109 GLU A C 1
ATOM 881 O O . GLU A 1 109 ? -10 22.312 17.453 1 80.12 109 GLU A O 1
ATOM 886 N N . VAL A 1 110 ? -10.289 22.219 15.281 1 80.06 110 VAL A N 1
ATOM 887 C CA . VAL A 1 110 ? -11.383 23.172 15.305 1 80.06 110 VAL A CA 1
ATOM 888 C C . VAL A 1 110 ? -12.594 22.562 16.016 1 80.06 110 VAL A C 1
ATOM 890 O O . VAL A 1 110 ? -13.242 23.234 16.828 1 80.06 110 VAL A O 1
ATOM 893 N N . LEU A 1 111 ? -12.758 21.391 15.852 1 77.06 111 LEU A N 1
ATOM 894 C CA . LEU A 1 111 ? -13.93 20.734 16.406 1 77.06 111 LEU A CA 1
ATOM 895 C C . LEU A 1 111 ? -13.781 20.531 17.906 1 77.06 111 LEU A C 1
ATOM 897 O O . LEU A 1 111 ? -14.758 20.625 18.656 1 77.06 111 LEU A O 1
ATOM 901 N N . ILE A 1 112 ? -12.641 20.266 18.297 1 78.75 112 ILE A N 1
ATOM 902 C CA . ILE A 1 112 ? -12.375 20.125 19.719 1 78.75 112 ILE A CA 1
ATOM 903 C C . ILE A 1 112 ? -12.664 21.438 20.438 1 78.75 112 ILE A C 1
ATOM 905 O O . ILE A 1 112 ? -13.242 21.438 21.531 1 78.75 112 ILE A O 1
ATOM 909 N N . ARG A 1 113 ? -12.414 22.5 19.766 1 82.75 113 ARG A N 1
ATOM 910 C CA . ARG A 1 113 ? -12.68 23.812 20.359 1 82.75 113 ARG A CA 1
ATOM 911 C C . ARG A 1 113 ? -14.18 24.078 20.438 1 82.75 113 ARG A C 1
ATOM 913 O O . ARG A 1 113 ? -14.672 24.609 21.438 1 82.75 113 ARG A O 1
ATOM 920 N N . GLU A 1 114 ? -14.844 23.703 19.453 1 80.38 114 GLU A N 1
ATOM 921 C CA . GLU A 1 114 ? -16.297 23.891 19.422 1 80.38 114 GLU A CA 1
ATOM 922 C C . GLU A 1 114 ? -16.984 23.016 20.453 1 80.38 114 GLU A C 1
ATOM 924 O O . GLU A 1 114 ? -17.984 23.422 21.047 1 80.38 114 GLU A O 1
ATOM 929 N N . HIS A 1 115 ? -16.484 21.922 20.656 1 77.69 115 HIS A N 1
ATOM 930 C CA . HIS A 1 115 ? -17.047 21 21.625 1 77.69 115 HIS A CA 1
ATOM 931 C C . HIS A 1 115 ? -16.797 21.5 23.047 1 77.69 115 HIS A C 1
ATOM 933 O O . HIS A 1 115 ? -17.688 21.406 23.906 1 77.69 115 HIS A O 1
ATOM 939 N N . LEU A 1 116 ? -15.633 21.984 23.25 1 78.88 116 LEU A N 1
ATOM 940 C CA . LEU A 1 116 ? -15.297 22.5 24.562 1 78.88 116 LEU A CA 1
ATOM 941 C C . LEU A 1 116 ? -16.141 23.734 24.891 1 78.88 116 LEU A C 1
ATOM 943 O O . LEU A 1 116 ? -16.438 24 26.062 1 78.88 116 LEU A O 1
ATOM 947 N N . ASN A 1 117 ? -16.531 24.391 23.812 1 79.06 117 ASN A N 1
ATOM 948 C CA . ASN A 1 117 ? -17.422 25.531 23.984 1 79.06 117 ASN A CA 1
ATOM 949 C C . ASN A 1 117 ? -18.875 25.094 24.094 1 79.06 117 ASN A C 1
ATOM 951 O O . ASN A 1 117 ? -19.781 25.938 24.125 1 79.06 117 ASN A O 1
ATOM 955 N N . GLN A 1 118 ? -19.047 23.781 24.062 1 74.75 118 GLN A N 1
ATOM 956 C CA . GLN A 1 118 ? -20.328 23.141 24.297 1 74.75 118 GLN A CA 1
ATOM 957 C C . GLN A 1 118 ? -21.328 23.484 23.188 1 74.75 118 GLN A C 1
ATOM 959 O O . GLN A 1 118 ? -22.516 23.656 23.438 1 74.75 118 GLN A O 1
ATOM 964 N N . TRP A 1 119 ? -20.812 23.609 22.078 1 75.06 119 TRP A N 1
ATOM 965 C CA . TRP A 1 119 ? -21.688 23.906 20.953 1 75.06 119 TRP A CA 1
ATOM 966 C C . TRP A 1 119 ? -22.375 22.625 20.453 1 75.06 119 TRP A C 1
ATOM 968 O O . TRP A 1 119 ? -23.562 22.641 20.141 1 75.06 119 TRP A O 1
ATOM 978 N N . TYR A 1 120 ? -21.562 21.594 20.453 1 79.56 120 TYR A N 1
ATOM 979 C CA . TYR A 1 120 ? -22.062 20.328 19.922 1 79.56 120 TYR A CA 1
ATOM 980 C C . TYR A 1 120 ? -21.484 19.156 20.703 1 79.56 120 TYR A C 1
ATOM 982 O O . TYR A 1 120 ? -20.438 19.266 21.312 1 79.56 120 TYR A O 1
ATOM 990 N N . SER A 1 121 ? -22.266 18.078 20.625 1 83.75 121 SER A N 1
ATOM 991 C CA . SER A 1 121 ? -21.781 16.844 21.234 1 83.75 121 SER A CA 1
ATOM 992 C C . SER A 1 121 ? -20.766 16.141 20.328 1 83.75 121 SER A C 1
ATOM 994 O O . SER A 1 121 ? -20.812 16.297 19.109 1 83.75 121 SER A O 1
ATOM 996 N N . LEU A 1 122 ? -19.891 15.43 21.016 1 85.75 122 LEU A N 1
ATOM 997 C CA . LEU A 1 122 ? -18.859 14.711 20.266 1 85.75 122 LEU A CA 1
ATOM 998 C C . LEU A 1 122 ? -19.484 13.617 19.406 1 85.75 122 LEU A C 1
ATOM 1000 O O . LEU A 1 122 ? -19.016 13.367 18.297 1 85.75 122 LEU A O 1
ATOM 1004 N N . LYS A 1 123 ? -20.484 13.031 19.891 1 88.62 123 LYS A N 1
ATOM 1005 C CA . LYS A 1 123 ? -21.188 11.984 19.141 1 88.62 123 LYS A CA 1
ATOM 1006 C C . LYS A 1 123 ? -21.812 12.547 17.875 1 88.62 123 LYS A C 1
ATOM 1008 O O . LYS A 1 123 ? -21.766 11.914 16.812 1 88.62 123 LYS A O 1
ATOM 1013 N N . ALA A 1 124 ? -22.328 13.68 18.016 1 86 124 ALA A N 1
ATOM 1014 C CA . ALA A 1 124 ? -22.984 14.312 16.859 1 86 124 ALA A CA 1
ATOM 1015 C C . ALA A 1 124 ? -21.953 14.719 15.805 1 86 124 ALA A C 1
ATOM 1017 O O . ALA A 1 124 ? -22.188 14.531 14.609 1 86 124 ALA A O 1
ATOM 1018 N N . TYR A 1 125 ? -20.906 15.133 16.312 1 85.69 125 TYR A N 1
ATOM 1019 C CA . TYR A 1 125 ? -19.844 15.547 15.406 1 85.69 125 TYR A CA 1
ATOM 1020 C C . TYR A 1 125 ? -19.266 14.352 14.648 1 85.69 125 TYR A C 1
ATOM 1022 O O . TYR A 1 125 ? -19.141 14.391 13.422 1 85.69 125 TYR A O 1
ATOM 1030 N N . PHE A 1 126 ? -18.922 13.359 15.375 1 88 126 PHE A N 1
ATOM 1031 C CA . PHE A 1 126 ? -18.312 12.18 14.781 1 88 126 PHE A CA 1
ATOM 1032 C C . PHE A 1 126 ? -19.266 11.523 13.789 1 88 126 PHE A C 1
ATOM 1034 O O . PHE A 1 126 ? -18.844 11.086 12.711 1 88 126 PHE A O 1
ATOM 1041 N N . LEU A 1 127 ? -20.484 11.492 14.125 1 88.12 127 LEU A N 1
ATOM 1042 C CA . LEU A 1 127 ? -21.484 10.906 13.234 1 88.12 127 LEU A CA 1
ATOM 1043 C C . LEU A 1 127 ? -21.672 11.766 11.984 1 88.12 127 LEU A C 1
ATOM 1045 O O . LEU A 1 127 ? -21.812 11.227 10.883 1 88.12 127 LEU A O 1
ATOM 1049 N N . ALA A 1 128 ? -21.672 13.047 12.164 1 86.56 128 ALA A N 1
ATOM 1050 C CA . ALA A 1 128 ? -21.828 13.953 11.023 1 86.56 128 ALA A CA 1
ATOM 1051 C C . ALA A 1 128 ? -20.656 13.797 10.055 1 86.56 128 ALA A C 1
ATOM 1053 O O . ALA A 1 128 ? -20.859 13.797 8.836 1 86.56 128 ALA A O 1
ATOM 1054 N N . LYS A 1 129 ? -19.516 13.648 10.609 1 85.56 129 LYS A N 1
ATOM 1055 C CA . LYS A 1 129 ? -18.344 13.484 9.773 1 85.56 129 LYS A CA 1
ATOM 1056 C C . LYS A 1 129 ? -18.391 12.156 9.016 1 85.56 129 LYS A C 1
ATOM 1058 O O . LYS A 1 129 ? -18.031 12.094 7.836 1 85.56 129 LYS A O 1
ATOM 1063 N N . THR A 1 130 ? -18.828 11.172 9.648 1 86.88 130 THR A N 1
ATOM 1064 C CA . THR A 1 130 ? -18.938 9.852 9.039 1 86.88 130 THR A CA 1
ATOM 1065 C C . THR A 1 130 ? -19.984 9.859 7.926 1 86.88 130 THR A C 1
ATOM 1067 O O . THR A 1 130 ? -19.75 9.352 6.828 1 86.88 130 THR A O 1
ATOM 1070 N N . LEU A 1 131 ? -21.047 10.484 8.195 1 87.94 131 LEU A N 1
ATOM 1071 C CA . LEU A 1 131 ? -22.156 10.477 7.25 1 87.94 131 LEU A CA 1
ATOM 1072 C C . LEU A 1 131 ? -21.875 11.391 6.066 1 87.94 131 LEU A C 1
ATOM 1074 O O . LEU A 1 131 ? -22.297 11.117 4.945 1 87.94 131 LEU A O 1
ATOM 1078 N N . ALA A 1 132 ? -21.141 12.406 6.293 1 86.69 132 ALA A N 1
ATOM 1079 C CA . ALA A 1 132 ? -20.875 13.391 5.246 1 86.69 132 ALA A CA 1
ATOM 1080 C C . ALA A 1 132 ? -20 12.789 4.145 1 86.69 132 ALA A C 1
ATOM 1082 O O . ALA A 1 132 ? -20.109 13.18 2.98 1 86.69 132 ALA A O 1
ATOM 1083 N N . ASP A 1 133 ? -19.234 11.867 4.473 1 85.69 133 ASP A N 1
ATOM 1084 C CA . ASP A 1 133 ? -18.281 11.312 3.523 1 85.69 133 ASP A CA 1
ATOM 1085 C C . ASP A 1 133 ? -18.828 10.062 2.844 1 85.69 133 ASP A C 1
ATOM 1087 O O . ASP A 1 133 ? -18.266 9.586 1.857 1 85.69 133 ASP A O 1
ATOM 1091 N N . ILE A 1 134 ? -19.984 9.523 3.277 1 89.12 134 ILE A N 1
ATOM 1092 C CA . ILE A 1 134 ? -20.516 8.25 2.793 1 89.12 134 ILE A CA 1
ATOM 1093 C C . ILE A 1 134 ? -20.891 8.383 1.317 1 89.12 134 ILE A C 1
ATOM 1095 O O . ILE A 1 134 ? -20.562 7.508 0.511 1 89.12 134 ILE A O 1
ATOM 1099 N N . PRO A 1 135 ? -21.484 9.461 0.885 1 88.94 135 PRO A N 1
ATOM 1100 C CA . PRO A 1 135 ? -21.812 9.57 -0.539 1 88.94 135 PRO A CA 1
ATOM 1101 C C . PRO A 1 135 ? -20.578 9.516 -1.433 1 88.94 135 PRO A C 1
ATOM 1103 O O . PRO A 1 135 ? -20.625 8.93 -2.52 1 88.94 135 PRO A O 1
ATOM 1106 N N . PHE A 1 136 ? -19.562 10.039 -0.996 1 88.62 136 PHE A N 1
ATOM 1107 C CA . PHE A 1 136 ? -18.328 10.023 -1.773 1 88.62 136 PHE A CA 1
ATOM 1108 C C . PHE A 1 136 ? -17.719 8.625 -1.793 1 88.62 136 PHE A C 1
ATOM 1110 O O . PHE A 1 136 ? -17.125 8.219 -2.789 1 88.62 136 PHE A O 1
ATOM 1117 N N . GLN A 1 137 ? -17.875 7.965 -0.724 1 93.06 137 GLN A N 1
ATOM 1118 C CA . GLN A 1 137 ? -17.344 6.609 -0.636 1 93.06 137 GLN A CA 1
ATOM 1119 C C . GLN A 1 137 ? -18.188 5.629 -1.45 1 93.06 137 GLN A C 1
ATOM 1121 O O . GLN A 1 137 ? -17.75 4.512 -1.731 1 93.06 137 GLN A O 1
ATOM 1126 N N . LEU A 1 138 ? -19.344 6.055 -1.816 1 95.38 138 LEU A N 1
ATOM 1127 C CA . LEU A 1 138 ? -20.188 5.242 -2.688 1 95.38 138 LEU A CA 1
ATOM 1128 C C . LEU A 1 138 ? -19.922 5.578 -4.152 1 95.38 138 LEU A C 1
ATOM 1130 O O . LEU A 1 138 ? -19.766 4.676 -4.984 1 95.38 138 LEU A O 1
ATOM 1134 N N . VAL A 1 139 ? -19.781 6.777 -4.438 1 95.62 139 VAL A N 1
ATOM 1135 C CA . VAL A 1 139 ? -19.734 7.254 -5.816 1 95.62 139 VAL A CA 1
ATOM 1136 C C . VAL A 1 139 ? -18.359 7.012 -6.41 1 95.62 139 VAL A C 1
ATOM 1138 O O . VAL A 1 139 ? -18.234 6.496 -7.523 1 95.62 139 VAL A O 1
ATOM 1141 N N . PHE A 1 140 ? -17.328 7.324 -5.719 1 96.12 140 PHE A N 1
ATOM 1142 C CA . PHE A 1 140 ? -15.984 7.258 -6.273 1 96.12 140 PHE A CA 1
ATOM 1143 C C . PHE A 1 140 ? -15.586 5.816 -6.57 1 96.12 140 PHE A C 1
ATOM 1145 O O . PHE A 1 140 ? -15.125 5.508 -7.668 1 96.12 140 PHE A O 1
ATOM 1152 N N . PRO A 1 141 ? -15.805 4.949 -5.617 1 97.69 141 PRO A N 1
ATOM 1153 C CA . PRO A 1 141 ? -15.492 3.557 -5.945 1 97.69 141 PRO A CA 1
ATOM 1154 C C . PRO A 1 141 ? -16.328 3.02 -7.102 1 97.69 141 PRO A C 1
ATOM 1156 O O . PRO A 1 141 ? -15.859 2.172 -7.867 1 97.69 141 PRO A O 1
ATOM 1159 N N . THR A 1 142 ? -17.547 3.498 -7.211 1 98.31 142 THR A N 1
ATOM 1160 C CA . THR A 1 142 ? -18.391 3.074 -8.32 1 98.31 142 THR A CA 1
ATOM 1161 C C . THR A 1 142 ? -17.828 3.58 -9.648 1 98.31 142 THR A C 1
ATOM 1163 O O . THR A 1 142 ? -17.766 2.832 -10.625 1 98.31 142 THR A O 1
ATOM 1166 N N . ILE A 1 143 ? -17.406 4.785 -9.664 1 97.88 143 ILE A N 1
ATOM 1167 C CA . ILE A 1 143 ? -16.812 5.371 -10.859 1 97.88 143 ILE A CA 1
ATOM 1168 C C . ILE A 1 143 ? -15.547 4.602 -11.242 1 97.88 143 ILE A C 1
ATOM 1170 O O . ILE A 1 143 ? -15.258 4.418 -12.422 1 97.88 143 ILE A O 1
ATOM 1174 N N . PHE A 1 144 ? -14.852 4.172 -10.32 1 98.5 144 PHE A N 1
ATOM 1175 C CA . PHE A 1 144 ? -13.641 3.395 -10.531 1 98.5 144 PHE A CA 1
ATOM 1176 C C . PHE A 1 144 ? -13.969 1.999 -11.055 1 98.5 144 PHE A C 1
ATOM 1178 O O . PHE A 1 144 ? -13.383 1.537 -12.031 1 98.5 144 PHE A O 1
ATOM 1185 N N . MET A 1 145 ? -14.953 1.331 -10.469 1 98.25 145 MET A N 1
ATOM 1186 C CA . MET A 1 145 ? -15.188 -0.091 -10.695 1 98.25 145 MET A CA 1
ATOM 1187 C C . MET A 1 145 ? -15.938 -0.317 -12.008 1 98.25 145 MET A C 1
ATOM 1189 O O . MET A 1 145 ? -15.719 -1.324 -12.68 1 98.25 145 MET A O 1
ATOM 1193 N N . VAL A 1 146 ? -16.781 0.608 -12.406 1 97.62 146 VAL A N 1
ATOM 1194 C CA . VAL A 1 146 ? -17.656 0.396 -13.555 1 97.62 146 VAL A CA 1
ATOM 1195 C C . VAL A 1 146 ? -16.828 0.266 -14.828 1 97.62 146 VAL A C 1
ATOM 1197 O O . VAL A 1 146 ? -16.891 -0.749 -15.523 1 97.62 146 VAL A O 1
ATOM 1200 N N . PRO A 1 147 ? -15.969 1.235 -15.141 1 98.06 147 PRO A N 1
ATOM 1201 C CA . PRO A 1 147 ? -15.156 1.051 -16.344 1 98.06 147 PRO A CA 1
ATOM 1202 C C . PRO A 1 147 ? -14.219 -0.148 -16.25 1 98.06 147 PRO A C 1
ATOM 1204 O O . PRO A 1 147 ? -14.031 -0.875 -17.234 1 98.06 147 PRO A O 1
ATOM 1207 N N . LEU A 1 148 ? -13.68 -0.384 -15.141 1 98 148 LEU A N 1
ATOM 1208 C CA . LEU A 1 148 ? -12.742 -1.489 -14.945 1 98 148 LEU A CA 1
ATOM 1209 C C . LEU A 1 148 ? -13.43 -2.828 -15.195 1 98 148 LEU A C 1
ATOM 1211 O O . LEU A 1 148 ? -12.875 -3.701 -15.867 1 98 148 LEU A O 1
ATOM 1215 N N . TYR A 1 149 ? -14.648 -2.938 -14.695 1 98.06 149 TYR A N 1
ATOM 1216 C CA . TYR A 1 149 ? -15.414 -4.172 -14.836 1 98.06 149 TYR A CA 1
ATOM 1217 C C . TYR A 1 149 ? -15.68 -4.492 -16.297 1 98.06 149 TYR A C 1
ATOM 1219 O O . TYR A 1 149 ? -15.531 -5.641 -16.719 1 98.06 149 TYR A O 1
ATOM 1227 N N . PHE A 1 150 ? -15.969 -3.498 -17.047 1 97.19 150 PHE A N 1
ATOM 1228 C CA . PHE A 1 150 ? -16.312 -3.703 -18.453 1 97.19 150 PHE A CA 1
ATOM 1229 C C . PHE A 1 150 ? -15.062 -3.842 -19.312 1 97.19 150 PHE A C 1
ATOM 1231 O O . PHE A 1 150 ? -14.992 -4.699 -20.188 1 97.19 150 PHE A O 1
ATOM 1238 N N . MET A 1 151 ? -14.102 -3.094 -19.047 1 96.94 151 MET A N 1
ATOM 1239 C CA . MET A 1 151 ? -12.867 -3.156 -19.812 1 96.94 151 MET A CA 1
ATOM 1240 C C . MET A 1 151 ? -12.148 -4.484 -19.594 1 96.94 151 MET A C 1
ATOM 1242 O O . MET A 1 151 ? -11.531 -5.02 -20.516 1 96.94 151 MET A O 1
ATOM 1246 N N . SER A 1 152 ? -12.172 -5.051 -18.422 1 96.38 152 SER A N 1
ATOM 1247 C CA . SER A 1 152 ? -11.5 -6.309 -18.094 1 96.38 152 SER A CA 1
ATOM 1248 C C . SER A 1 152 ? -12.328 -7.508 -18.547 1 96.38 152 SER A C 1
ATOM 1250 O O . SER A 1 152 ? -11.891 -8.656 -18.406 1 96.38 152 SER A O 1
ATOM 1252 N N . ASN A 1 153 ? -13.484 -7.285 -19.078 1 95.75 153 ASN A N 1
ATOM 1253 C CA . ASN A 1 153 ? -14.359 -8.328 -19.609 1 95.75 153 ASN A CA 1
ATOM 1254 C C . ASN A 1 153 ? -14.734 -9.344 -18.531 1 95.75 153 ASN A C 1
ATOM 1256 O O . ASN A 1 153 ? -14.602 -10.555 -18.75 1 95.75 153 ASN A O 1
ATOM 1260 N N . GLN A 1 154 ? -15.148 -8.789 -17.406 1 95.31 154 GLN A N 1
ATOM 1261 C CA . GLN A 1 154 ? -15.656 -9.648 -16.344 1 95.31 154 GLN A CA 1
ATOM 1262 C C . GLN A 1 154 ? -17.016 -10.227 -16.703 1 95.31 154 GLN A C 1
ATOM 1264 O O . GLN A 1 154 ? -17.656 -9.766 -17.656 1 95.31 154 GLN A O 1
ATOM 1269 N N . PRO A 1 155 ? -17.422 -11.281 -16.047 1 92.75 155 PRO A N 1
ATOM 1270 C CA . PRO A 1 155 ? -18.703 -11.883 -16.406 1 92.75 155 PRO A CA 1
ATOM 1271 C C . PRO A 1 155 ? -19.844 -10.867 -16.406 1 92.75 155 PRO A C 1
ATOM 1273 O O . PRO A 1 155 ? -20.016 -10.117 -15.438 1 92.75 155 PRO A O 1
ATOM 1276 N N . MET A 1 156 ? -20.609 -10.93 -17.531 1 91.88 156 MET A N 1
ATOM 1277 C CA . MET A 1 156 ? -21.688 -9.953 -17.703 1 91.88 156 MET A CA 1
ATOM 1278 C C . MET A 1 156 ? -22.969 -10.43 -17.031 1 91.88 156 MET A C 1
ATOM 1280 O O . MET A 1 156 ? -23.938 -10.797 -17.703 1 91.88 156 MET A O 1
ATOM 1284 N N . CYS A 1 157 ? -22.938 -10.594 -15.75 1 92.62 157 CYS A N 1
ATOM 1285 C CA . CYS A 1 157 ? -24.047 -10.93 -14.875 1 92.62 157 CYS A CA 1
ATOM 1286 C C . CYS A 1 157 ? -24.312 -9.812 -13.875 1 92.62 157 CYS A C 1
ATOM 1288 O O . CYS A 1 157 ? -23.422 -9.391 -13.148 1 92.62 157 CYS A O 1
ATOM 1290 N N . THR A 1 158 ? -25.484 -9.32 -13.867 1 93.88 158 THR A N 1
ATOM 1291 C CA . THR A 1 158 ? -25.844 -8.18 -13.031 1 93.88 158 THR A CA 1
ATOM 1292 C C . THR A 1 158 ? -25.625 -8.5 -11.555 1 93.88 158 THR A C 1
ATOM 1294 O O . THR A 1 158 ? -25.156 -7.652 -10.797 1 93.88 158 THR A O 1
ATOM 1297 N N . ALA A 1 159 ? -25.969 -9.711 -11.164 1 95 159 ALA A N 1
ATOM 1298 C CA . ALA A 1 159 ? -25.797 -10.102 -9.766 1 95 159 ALA A CA 1
ATOM 1299 C C . ALA A 1 159 ? -24.328 -10.062 -9.352 1 95 159 ALA A C 1
ATOM 1301 O O . ALA A 1 159 ? -24 -9.562 -8.273 1 95 159 ALA A O 1
ATOM 1302 N N . ARG A 1 160 ? -23.484 -10.555 -10.203 1 96 160 ARG A N 1
ATOM 1303 C CA . ARG A 1 160 ? -22.062 -10.578 -9.906 1 96 160 ARG A CA 1
ATOM 1304 C C . ARG A 1 160 ? -21.484 -9.164 -9.875 1 96 160 ARG A C 1
ATOM 1306 O O . ARG A 1 160 ? -20.625 -8.852 -9.047 1 96 160 ARG A O 1
ATOM 1313 N N . PHE A 1 161 ? -21.969 -8.383 -10.773 1 97 161 PHE A N 1
ATOM 1314 C CA . PHE A 1 161 ? -21.531 -6.992 -10.828 1 97 161 PHE A CA 1
ATOM 1315 C C . PHE A 1 161 ? -21.844 -6.277 -9.516 1 97 161 PHE A C 1
ATOM 1317 O O . PHE A 1 161 ? -20.969 -5.633 -8.93 1 97 161 PHE A O 1
ATOM 1324 N N . PHE A 1 162 ? -23.047 -6.41 -9.039 1 97.62 162 PHE A N 1
ATOM 1325 C CA . PHE A 1 162 ? -23.453 -5.711 -7.828 1 97.62 162 PHE A CA 1
ATOM 1326 C C . PHE A 1 162 ? -22.797 -6.336 -6.598 1 97.62 162 PHE A C 1
ATOM 1328 O O . PHE A 1 162 ? -22.531 -5.648 -5.613 1 97.62 162 PHE A O 1
ATOM 1335 N N . MET A 1 163 ? -22.547 -7.629 -6.648 1 97.75 163 MET A N 1
ATOM 1336 C CA . MET A 1 163 ? -21.812 -8.266 -5.562 1 97.75 163 MET A CA 1
ATOM 1337 C C . MET A 1 163 ? -20.406 -7.68 -5.434 1 97.75 163 MET A C 1
ATOM 1339 O O . MET A 1 163 ? -19.969 -7.34 -4.332 1 97.75 163 MET A O 1
ATOM 1343 N N . LEU A 1 164 ? -19.734 -7.562 -6.574 1 98.25 164 LEU A N 1
ATOM 1344 C CA . LEU A 1 164 ? -18.391 -6.996 -6.562 1 98.25 164 LEU A CA 1
ATOM 1345 C C . LEU A 1 164 ? -18.422 -5.531 -6.137 1 98.25 164 LEU A C 1
ATOM 1347 O O . LEU A 1 164 ? -17.594 -5.094 -5.336 1 98.25 164 LEU A O 1
ATOM 1351 N N . LEU A 1 165 ? -19.359 -4.812 -6.648 1 98.31 165 LEU A N 1
ATOM 1352 C CA . LEU A 1 165 ? -19.5 -3.402 -6.301 1 98.31 165 LEU A CA 1
ATOM 1353 C C . LEU A 1 165 ? -19.719 -3.232 -4.797 1 98.31 165 LEU A C 1
ATOM 1355 O O . LEU A 1 165 ? -19.141 -2.328 -4.184 1 98.31 165 LEU A O 1
ATOM 1359 N N . THR A 1 166 ? -20.5 -4.074 -4.238 1 98.38 166 THR A N 1
ATOM 1360 C CA . THR A 1 166 ? -20.766 -4.016 -2.803 1 98.38 166 THR A CA 1
ATOM 1361 C C . THR A 1 166 ? -19.469 -4.191 -2.008 1 98.38 166 THR A C 1
ATOM 1363 O O . THR A 1 166 ? -19.219 -3.447 -1.057 1 98.38 166 THR A O 1
ATOM 1366 N N . ILE A 1 167 ? -18.656 -5.105 -2.385 1 98.69 167 ILE A N 1
ATOM 1367 C CA . ILE A 1 167 ? -17.406 -5.359 -1.687 1 98.69 167 ILE A CA 1
ATOM 1368 C C . ILE A 1 167 ? -16.484 -4.152 -1.826 1 98.69 167 ILE A C 1
ATOM 1370 O O . ILE A 1 167 ? -15.852 -3.727 -0.854 1 98.69 167 ILE A O 1
ATOM 1374 N N . ILE A 1 168 ? -16.438 -3.576 -3.002 1 98.69 168 ILE A N 1
ATOM 1375 C CA . ILE A 1 168 ? -15.578 -2.432 -3.27 1 98.69 168 ILE A CA 1
ATOM 1376 C C . ILE A 1 168 ? -16.031 -1.234 -2.439 1 98.69 168 ILE A C 1
ATOM 1378 O O . ILE A 1 168 ? -15.219 -0.503 -1.884 1 98.69 168 ILE A O 1
ATOM 1382 N N . ILE A 1 169 ? -17.297 -1.089 -2.326 1 98.06 169 ILE A N 1
ATOM 1383 C CA . ILE A 1 169 ? -17.844 -0.006 -1.514 1 98.06 169 ILE A CA 1
ATOM 1384 C C . ILE A 1 169 ? -17.547 -0.271 -0.038 1 98.06 169 ILE A C 1
ATOM 1386 O O . ILE A 1 169 ? -17.188 0.647 0.705 1 98.06 169 ILE A O 1
ATOM 1390 N N . CYS A 1 170 ? -17.656 -1.498 0.37 1 98.25 170 CYS A N 1
ATOM 1391 C CA . CYS A 1 170 ? -17.406 -1.844 1.762 1 98.25 170 CYS A CA 1
ATOM 1392 C C . CYS A 1 170 ? -15.953 -1.545 2.133 1 98.25 170 CYS A C 1
ATOM 1394 O O . CYS A 1 170 ? -15.68 -1.018 3.213 1 98.25 170 CYS A O 1
ATOM 1396 N N . ILE A 1 171 ? -15.008 -1.86 1.242 1 98.5 171 ILE A N 1
ATOM 1397 C CA . ILE A 1 171 ? -13.609 -1.625 1.58 1 98.5 171 ILE A CA 1
ATOM 1398 C C . ILE A 1 171 ? -13.328 -0.124 1.605 1 98.5 171 ILE A C 1
ATOM 1400 O O . ILE A 1 171 ? -12.5 0.346 2.389 1 98.5 171 ILE A O 1
ATOM 1404 N N . ALA A 1 172 ? -14.039 0.625 0.78 1 98 172 ALA A N 1
ATOM 1405 C CA . ALA A 1 172 ? -13.93 2.08 0.832 1 98 172 ALA A CA 1
ATOM 1406 C C . ALA A 1 172 ? -14.391 2.617 2.184 1 98 172 ALA A C 1
ATOM 1408 O O . ALA A 1 172 ? -13.75 3.494 2.764 1 98 172 ALA A O 1
ATOM 1409 N N . LEU A 1 173 ? -15.445 2.059 2.662 1 97.12 173 LEU A N 1
ATOM 1410 C CA . LEU A 1 173 ? -15.977 2.482 3.953 1 97.12 173 LEU A CA 1
ATOM 1411 C C . LEU A 1 173 ? -15.031 2.1 5.082 1 97.12 173 LEU A C 1
ATOM 1413 O O . LEU A 1 173 ? -14.828 2.873 6.023 1 97.12 173 LEU A O 1
ATOM 1417 N N . VAL A 1 174 ? -14.477 0.963 4.984 1 97.31 174 VAL A N 1
ATOM 1418 C CA . VAL A 1 174 ? -13.5 0.541 5.977 1 97.31 174 VAL A CA 1
ATOM 1419 C C . VAL A 1 174 ? -12.289 1.472 5.934 1 97.31 174 VAL A C 1
ATOM 1421 O O . VAL A 1 174 ? -11.773 1.875 6.977 1 97.31 174 VAL A O 1
ATOM 1424 N N . GLY A 1 175 ? -11.852 1.769 4.699 1 96.94 175 GLY A N 1
ATOM 1425 C CA . GLY A 1 175 ? -10.758 2.719 4.559 1 96.94 175 GLY A CA 1
ATOM 1426 C C . GLY A 1 175 ? -11.047 4.062 5.199 1 96.94 175 GLY A C 1
ATOM 1427 O O . GLY A 1 175 ? -10.18 4.645 5.852 1 96.94 175 GLY A O 1
ATOM 1428 N N . GLN A 1 176 ? -12.203 4.523 4.992 1 95.5 176 GLN A N 1
ATOM 1429 C CA . GLN A 1 176 ? -12.617 5.766 5.641 1 95.5 176 GLN A CA 1
ATOM 1430 C C . GLN A 1 176 ? -12.562 5.645 7.16 1 95.5 176 GLN A C 1
ATOM 1432 O O . GLN A 1 176 ? -12.133 6.57 7.848 1 95.5 176 GLN A O 1
ATOM 1437 N N . GLY A 1 177 ? -13 4.543 7.629 1 95.94 177 GLY A N 1
ATOM 1438 C CA . GLY A 1 177 ? -12.945 4.309 9.062 1 95.94 177 GLY A CA 1
ATOM 1439 C C . GLY A 1 177 ? -11.531 4.301 9.609 1 95.94 177 GLY A C 1
ATOM 1440 O O . GLY A 1 177 ? -11.266 4.887 10.664 1 95.94 177 GLY A O 1
ATOM 1441 N N . ILE A 1 178 ? -10.656 3.686 8.922 1 96.75 178 ILE A N 1
ATOM 1442 C CA . ILE A 1 178 ? -9.258 3.652 9.336 1 96.75 178 ILE A CA 1
ATOM 1443 C C . ILE A 1 178 ? -8.688 5.07 9.336 1 96.75 178 ILE A C 1
ATOM 1445 O O . ILE A 1 178 ? -7.973 5.457 10.258 1 96.75 178 ILE A O 1
ATOM 1449 N N . GLY A 1 179 ? -9.039 5.781 8.32 1 94.88 179 GLY A N 1
ATOM 1450 C CA . GLY A 1 179 ? -8.602 7.168 8.266 1 94.88 179 GLY A CA 1
ATOM 1451 C C . GLY A 1 179 ? -9.086 7.996 9.438 1 94.88 179 GLY A C 1
ATOM 1452 O O . GLY A 1 179 ? -8.328 8.781 10.008 1 94.88 179 GLY A O 1
ATOM 1453 N N . LEU A 1 180 ? -10.305 7.824 9.75 1 93.38 180 LEU A N 1
ATOM 1454 C CA . LEU A 1 180 ? -10.867 8.562 10.875 1 93.38 180 LEU A CA 1
ATOM 1455 C C . LEU A 1 180 ? -10.195 8.148 12.18 1 93.38 180 LEU A C 1
ATOM 1457 O O . LEU A 1 180 ? -9.922 9 13.039 1 93.38 180 LEU A O 1
ATOM 1461 N N . PHE A 1 181 ? -9.922 6.902 12.305 1 96 181 PHE A N 1
ATOM 1462 C CA . PHE A 1 181 ? -9.289 6.398 13.516 1 96 181 PHE A CA 1
ATOM 1463 C C . PHE A 1 181 ? -7.895 6.988 13.688 1 96 181 PHE A C 1
ATOM 1465 O O . PHE A 1 181 ? -7.57 7.531 14.742 1 96 181 PHE A O 1
ATOM 1472 N N . PHE A 1 182 ? -7.121 6.93 12.688 1 95.62 182 PHE A N 1
ATOM 1473 C CA . PHE A 1 182 ? -5.75 7.414 12.781 1 95.62 182 PHE A CA 1
ATOM 1474 C C . PHE A 1 182 ? -5.715 8.938 12.836 1 95.62 182 PHE A C 1
ATOM 1476 O O . PHE A 1 182 ? -4.828 9.523 13.453 1 95.62 182 PHE A O 1
ATOM 1483 N N . GLY A 1 183 ? -6.676 9.531 12.188 1 92.75 183 GLY A N 1
ATOM 1484 C CA . GLY A 1 183 ? -6.781 10.977 12.281 1 92.75 183 GLY A CA 1
ATOM 1485 C C . GLY A 1 183 ? -7.184 11.461 13.664 1 92.75 183 GLY A C 1
ATOM 1486 O O . GLY A 1 183 ? -6.863 12.586 14.055 1 92.75 183 GLY A O 1
ATOM 1487 N N . ALA A 1 184 ? -7.891 10.602 14.344 1 91.56 184 ALA A N 1
ATOM 1488 C CA . ALA A 1 184 ? -8.328 10.945 15.695 1 91.56 184 ALA A CA 1
ATOM 1489 C C . ALA A 1 184 ? -7.195 10.789 16.703 1 91.56 184 ALA A C 1
ATOM 1491 O O . ALA A 1 184 ? -7.066 11.586 17.625 1 91.56 184 ALA A O 1
ATOM 1492 N N . VAL A 1 185 ? -6.332 9.852 16.438 1 91.38 185 VAL A N 1
ATOM 1493 C CA . VAL A 1 185 ? -5.328 9.484 17.422 1 91.38 185 VAL A CA 1
ATOM 1494 C C . VAL A 1 185 ? -4.039 10.266 17.172 1 91.38 185 VAL A C 1
ATOM 1496 O O . VAL A 1 185 ? -3.396 10.742 18.109 1 91.38 185 VAL A O 1
ATOM 1499 N N . PHE A 1 186 ? -3.688 10.445 15.898 1 91.44 186 PHE A N 1
ATOM 1500 C CA . PHE A 1 186 ? -2.359 10.938 15.562 1 91.44 186 PHE A CA 1
ATOM 1501 C C . PHE A 1 186 ? -2.449 12.25 14.789 1 91.44 186 PHE A C 1
ATOM 1503 O O . PHE A 1 186 ? -3.531 12.648 14.352 1 91.44 186 PHE A O 1
ATOM 1510 N N . ASP A 1 187 ? -1.284 12.898 14.719 1 91 187 ASP A N 1
ATOM 1511 C CA . ASP A 1 187 ? -1.164 14.031 13.812 1 91 187 ASP A CA 1
ATOM 1512 C C . ASP A 1 187 ? -0.907 13.57 12.375 1 91 187 ASP A C 1
ATOM 1514 O O . ASP A 1 187 ? -0.75 12.367 12.125 1 91 187 ASP A O 1
ATOM 1518 N N . ILE A 1 188 ? -0.906 14.445 11.477 1 89.75 188 ILE A N 1
ATOM 1519 C CA . ILE A 1 188 ? -0.817 14.117 10.055 1 89.75 188 ILE A CA 1
ATOM 1520 C C . ILE A 1 188 ? 0.461 13.328 9.789 1 89.75 188 ILE A C 1
ATOM 1522 O O . ILE A 1 188 ? 0.441 12.336 9.055 1 89.75 188 ILE A O 1
ATOM 1526 N N . ALA A 1 189 ? 1.575 13.68 10.391 1 87 189 ALA A N 1
ATOM 1527 C CA . ALA A 1 189 ? 2.865 13.031 10.172 1 87 189 ALA A CA 1
ATOM 1528 C C . ALA A 1 189 ? 2.844 11.586 10.664 1 87 189 ALA A C 1
ATOM 1530 O O . ALA A 1 189 ? 3.189 10.672 9.922 1 87 189 ALA A O 1
ATOM 1531 N N . MET A 1 190 ? 2.354 11.422 11.844 1 89.44 190 MET A N 1
ATOM 1532 C CA . MET A 1 190 ? 2.328 10.078 12.43 1 89.44 190 MET A CA 1
ATOM 1533 C C . MET A 1 190 ? 1.275 9.211 11.758 1 89.44 190 MET A C 1
ATOM 1535 O O . MET A 1 190 ? 1.489 8.016 11.555 1 89.44 190 MET A O 1
ATOM 1539 N N . ALA A 1 191 ? 0.14 9.82 11.453 1 93 191 ALA A N 1
ATOM 1540 C CA . ALA A 1 191 ? -0.903 9.062 10.758 1 93 191 ALA A CA 1
ATOM 1541 C C . ALA A 1 191 ? -0.422 8.594 9.391 1 93 191 ALA A C 1
ATOM 1543 O O . ALA A 1 191 ? -0.74 7.48 8.969 1 93 191 ALA A O 1
ATOM 1544 N N . SER A 1 192 ? 0.348 9.414 8.719 1 91.19 192 SER A N 1
ATOM 1545 C CA . SER A 1 192 ? 0.848 9.078 7.391 1 91.19 192 SER A CA 1
ATOM 1546 C C . SER A 1 192 ? 1.834 7.918 7.449 1 91.19 192 SER A C 1
ATOM 1548 O O . SER A 1 192 ? 1.975 7.168 6.48 1 91.19 192 SER A O 1
ATOM 1550 N N . TYR A 1 193 ? 2.457 7.773 8.531 1 89.31 193 TYR A N 1
ATOM 1551 C CA . TYR A 1 193 ? 3.441 6.703 8.68 1 89.31 193 TYR A CA 1
ATOM 1552 C C . TYR A 1 193 ? 2.777 5.41 9.125 1 89.31 193 TYR A C 1
ATOM 1554 O O . TYR A 1 193 ? 2.982 4.355 8.523 1 89.31 193 TYR A O 1
ATOM 1562 N N . PHE A 1 194 ? 1.872 5.473 10.055 1 92.12 194 PHE A N 1
ATOM 1563 C CA . PHE A 1 194 ? 1.352 4.281 10.711 1 92.12 194 PHE A CA 1
ATOM 1564 C C . PHE A 1 194 ? 0.168 3.709 9.945 1 92.12 194 PHE A C 1
ATOM 1566 O O . PHE A 1 194 ? -0.028 2.492 9.914 1 92.12 194 PHE A O 1
ATOM 1573 N N . ALA A 1 195 ? -0.611 4.582 9.398 1 94.19 195 ALA A N 1
ATOM 1574 C CA . ALA A 1 195 ? -1.826 4.105 8.75 1 94.19 195 ALA A CA 1
ATOM 1575 C C . ALA A 1 195 ? -1.493 3.168 7.59 1 94.19 195 ALA A C 1
ATOM 1577 O O . ALA A 1 195 ? -1.994 2.041 7.527 1 94.19 195 ALA A O 1
ATOM 1578 N N . PRO A 1 196 ? -0.532 3.525 6.695 1 93.12 196 PRO A N 1
ATOM 1579 C CA . PRO A 1 196 ? -0.199 2.621 5.59 1 93.12 196 PRO A CA 1
ATOM 1580 C C . PRO A 1 196 ? 0.422 1.312 6.07 1 93.12 196 PRO A C 1
ATOM 1582 O O . PRO A 1 196 ? 0.135 0.248 5.516 1 93.12 196 PRO A O 1
ATOM 1585 N N . ILE A 1 197 ? 1.224 1.401 7.047 1 92.06 197 ILE A N 1
ATOM 1586 C CA . ILE A 1 197 ? 1.9 0.213 7.555 1 92.06 197 ILE A CA 1
ATOM 1587 C C . ILE A 1 197 ? 0.878 -0.739 8.172 1 92.06 197 ILE A C 1
ATOM 1589 O O . ILE A 1 197 ? 0.969 -1.956 7.996 1 92.06 197 ILE A O 1
ATOM 1593 N N . THR A 1 198 ? -0.1 -0.186 8.852 1 91.94 198 THR A N 1
ATOM 1594 C CA . THR A 1 198 ? -1.172 -1.008 9.398 1 91.94 198 THR A CA 1
ATOM 1595 C C . THR A 1 198 ? -1.944 -1.708 8.289 1 91.94 198 THR A C 1
ATOM 1597 O O . THR A 1 198 ? -2.301 -2.881 8.414 1 91.94 198 THR A O 1
ATOM 1600 N N . CYS A 1 199 ? -2.162 -1.035 7.184 1 94.69 199 CYS A N 1
ATOM 1601 C CA . CYS A 1 199 ? -2.869 -1.622 6.051 1 94.69 199 CYS A CA 1
ATOM 1602 C C . CYS A 1 199 ? -2.072 -2.775 5.449 1 94.69 199 CYS A C 1
ATOM 1604 O O . CYS A 1 199 ? -2.65 -3.773 5.016 1 94.69 199 CYS A O 1
ATOM 1606 N N . ILE A 1 200 ? -0.747 -2.65 5.469 1 94.06 200 ILE A N 1
ATOM 1607 C CA . ILE A 1 200 ? 0.112 -3.695 4.926 1 94.06 200 ILE A CA 1
ATOM 1608 C C . ILE A 1 200 ? -0.009 -4.957 5.777 1 94.06 200 ILE A C 1
ATOM 1610 O O . ILE A 1 200 ? -0.041 -6.07 5.246 1 94.06 200 ILE A O 1
ATOM 1614 N N . LEU A 1 201 ? -0.186 -4.797 7.082 1 92.69 201 LEU A N 1
ATOM 1615 C CA . LEU A 1 201 ? -0.334 -5.938 7.984 1 92.69 201 LEU A CA 1
ATOM 1616 C C . LEU A 1 201 ? -1.606 -6.715 7.668 1 92.69 201 LEU A C 1
ATOM 1618 O O . LEU A 1 201 ? -1.595 -7.949 7.648 1 92.69 201 LEU A O 1
ATOM 1622 N N . PHE A 1 202 ? -2.627 -5.996 7.352 1 94.94 202 PHE A N 1
ATOM 1623 C CA . PHE A 1 202 ? -3.877 -6.664 7.008 1 94.94 202 PHE A CA 1
ATOM 1624 C C . PHE A 1 202 ? -3.807 -7.262 5.609 1 94.94 202 PHE A C 1
ATOM 1626 O O . PHE A 1 202 ? -4.422 -8.297 5.336 1 94.94 202 PHE A O 1
ATOM 1633 N N . LEU A 1 203 ? -3.049 -6.57 4.789 1 94.81 203 LEU A N 1
ATOM 1634 C CA . LEU A 1 203 ? -2.852 -7.055 3.428 1 94.81 203 LEU A CA 1
ATOM 1635 C C . LEU A 1 203 ? -2.158 -8.414 3.428 1 94.81 203 LEU A C 1
ATOM 1637 O O . LEU A 1 203 ? -2.482 -9.281 2.615 1 94.81 203 LEU A O 1
ATOM 1641 N N . LEU A 1 204 ? -1.312 -8.688 4.441 1 93.31 204 LEU A N 1
ATOM 1642 C CA . LEU A 1 204 ? -0.542 -9.922 4.562 1 93.31 204 LEU A CA 1
ATOM 1643 C C . LEU A 1 204 ? -1.463 -11.125 4.762 1 93.31 204 LEU A C 1
ATOM 1645 O O . LEU A 1 204 ? -1.228 -12.195 4.191 1 93.31 204 LEU A O 1
ATOM 1649 N N . VAL A 1 205 ? -2.514 -10.852 5.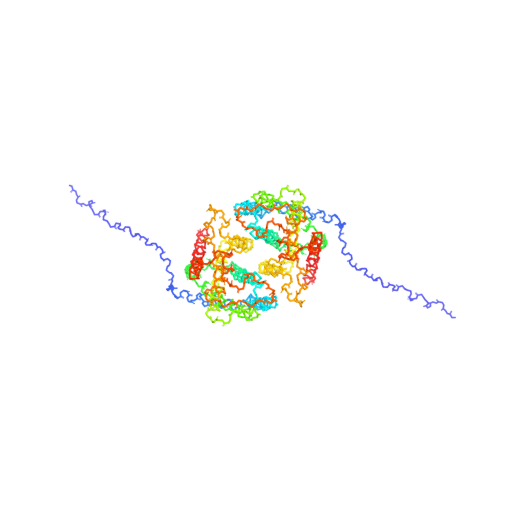469 1 93.94 205 VAL A N 1
ATOM 1650 C CA . VAL A 1 205 ? -3.367 -11.977 5.836 1 93.94 205 VAL A CA 1
ATOM 1651 C C . VAL A 1 205 ? -4.66 -11.93 5.023 1 93.94 205 VAL A C 1
ATOM 1653 O O . VAL A 1 205 ? -5.707 -12.383 5.488 1 93.94 205 VAL A O 1
ATOM 1656 N N . SER A 1 206 ? -4.633 -11.414 3.838 1 93.12 206 SER A N 1
ATOM 1657 C CA . SER A 1 206 ? -5.809 -11.234 2.994 1 93.12 206 SER A CA 1
ATOM 1658 C C . SER A 1 206 ? -6.234 -12.555 2.355 1 93.12 206 SER A C 1
ATOM 1660 O O . SER A 1 206 ? -7.379 -12.703 1.924 1 93.12 206 SER A O 1
ATOM 1662 N N . GLY A 1 207 ? -5.316 -13.547 2.303 1 92.06 207 GLY A N 1
ATOM 1663 C CA . GLY A 1 207 ? -5.555 -14.789 1.581 1 92.06 207 GLY A CA 1
ATOM 1664 C C . GLY A 1 207 ? -4.836 -14.852 0.248 1 92.06 207 GLY A C 1
ATOM 1665 O O . GLY A 1 207 ? -4.543 -15.938 -0.255 1 92.06 207 GLY A O 1
ATOM 1666 N N . PHE A 1 208 ? -4.602 -13.633 -0.327 1 93.31 208 PHE A N 1
ATOM 1667 C CA . PHE A 1 208 ? -3.879 -13.57 -1.594 1 93.31 208 PHE A CA 1
ATOM 1668 C C . PHE A 1 208 ? -2.379 -13.719 -1.37 1 93.31 208 PHE A C 1
ATOM 1670 O O . PHE A 1 208 ? -1.691 -14.383 -2.146 1 93.31 208 PHE A O 1
ATOM 1677 N N . MET A 1 209 ? -1.917 -13.078 -0.267 1 93.44 209 MET A N 1
ATOM 1678 C CA . MET A 1 209 ? -0.488 -13.125 0.026 1 93.44 209 MET A CA 1
ATOM 1679 C C . MET A 1 209 ? -0.124 -14.43 0.735 1 93.44 209 MET A C 1
ATOM 1681 O O . MET A 1 209 ? 0.948 -14.992 0.5 1 93.44 209 MET A O 1
ATOM 1685 N N . ILE A 1 210 ? -0.953 -14.828 1.57 1 92.44 210 ILE A N 1
ATOM 1686 C CA . ILE A 1 210 ? -0.808 -16.109 2.264 1 92.44 210 ILE A CA 1
ATOM 1687 C C . ILE A 1 210 ? -2.174 -16.766 2.406 1 92.44 210 ILE A C 1
ATOM 1689 O O . ILE A 1 210 ? -3.135 -16.141 2.855 1 92.44 210 ILE A O 1
ATOM 1693 N N . GLN A 1 211 ? -2.184 -18.016 1.958 1 90.44 211 GLN A N 1
ATOM 1694 C CA . GLN A 1 211 ? -3.432 -18.75 2.105 1 90.44 211 GLN A CA 1
ATOM 1695 C C . GLN A 1 211 ? -3.74 -19.031 3.576 1 90.44 211 GLN A C 1
ATOM 1697 O O . GLN A 1 211 ? -2.832 -19.281 4.371 1 90.44 211 GLN A O 1
ATOM 1702 N N . VAL A 1 212 ? -5.039 -19.062 3.889 1 84.69 212 VAL A N 1
ATOM 1703 C CA . VAL A 1 212 ? -5.477 -19.172 5.273 1 84.69 212 VAL A CA 1
ATOM 1704 C C . VAL A 1 212 ? -5.039 -20.531 5.844 1 84.69 212 VAL A C 1
ATOM 1706 O O . VAL A 1 212 ? -4.668 -20.625 7.016 1 84.69 212 VAL A O 1
ATOM 1709 N N . ASN A 1 213 ? -5.031 -21.516 5.035 1 85.56 213 ASN A N 1
ATOM 1710 C CA . ASN A 1 213 ? -4.676 -22.859 5.492 1 85.56 213 ASN A CA 1
ATOM 1711 C C . ASN A 1 213 ? -3.176 -22.984 5.738 1 85.56 213 ASN A C 1
ATOM 1713 O O . ASN A 1 213 ? -2.729 -23.906 6.422 1 85.56 213 ASN A O 1
ATOM 1717 N N . ALA A 1 214 ? -2.412 -22.062 5.168 1 87.25 214 ALA A N 1
ATOM 1718 C CA . ALA A 1 214 ? -0.96 -22.094 5.324 1 87.25 214 ALA A CA 1
ATOM 1719 C C . ALA A 1 214 ? -0.522 -21.344 6.57 1 87.25 214 ALA A C 1
ATOM 1721 O O . ALA A 1 214 ? 0.619 -21.469 7.02 1 87.25 214 ALA A O 1
ATOM 1722 N N . ILE A 1 215 ? -1.446 -20.609 7.164 1 89 215 ILE A N 1
ATOM 1723 C CA . ILE A 1 215 ? -1.135 -19.859 8.375 1 89 215 ILE A CA 1
ATOM 1724 C C . ILE A 1 215 ? -1.105 -20.797 9.578 1 89 215 ILE A C 1
ATOM 1726 O O . ILE A 1 215 ? -2.027 -21.594 9.773 1 89 215 ILE A O 1
ATOM 1730 N N . PRO A 1 216 ? 0.002 -20.625 10.336 1 91.44 216 PRO A N 1
ATOM 1731 C CA . PRO A 1 216 ? 0.032 -21.453 11.539 1 91.44 216 PRO A CA 1
ATOM 1732 C C . PRO A 1 216 ? -1.191 -21.234 12.43 1 91.44 216 PRO A C 1
ATOM 1734 O O . PRO A 1 216 ? -1.694 -20.109 12.539 1 91.44 216 PRO A O 1
ATOM 1737 N N . PRO A 1 217 ? -1.621 -22.266 13.117 1 90.69 217 PRO A N 1
ATOM 1738 C CA . PRO A 1 217 ? -2.871 -22.219 13.883 1 90.69 217 PRO A CA 1
ATOM 1739 C C . PRO A 1 217 ? -2.844 -21.172 14.984 1 90.69 217 PRO A C 1
ATOM 1741 O O . PRO A 1 217 ? -3.881 -20.578 15.32 1 90.69 217 PRO A O 1
ATOM 1744 N N . TYR A 1 218 ? -1.691 -20.891 15.555 1 89.75 218 TYR A N 1
ATOM 1745 C CA . TYR A 1 218 ? -1.615 -19.938 16.656 1 89.75 218 TYR A CA 1
ATOM 1746 C C . TYR A 1 218 ? -1.876 -18.516 16.156 1 89.75 218 TYR A C 1
ATOM 1748 O O . TYR A 1 218 ? -2.229 -17.641 16.938 1 89.75 218 TYR A O 1
ATOM 1756 N N . LEU A 1 219 ? -1.789 -18.281 14.82 1 90.81 219 LEU A N 1
ATOM 1757 C CA . LEU A 1 219 ? -1.994 -16.938 14.289 1 90.81 219 LEU A CA 1
ATOM 1758 C C . LEU A 1 219 ? -3.186 -16.922 13.336 1 90.81 219 LEU A C 1
ATOM 1760 O O . LEU A 1 219 ? -3.484 -15.883 12.734 1 90.81 219 LEU A O 1
ATOM 1764 N N . SER A 1 220 ? -3.883 -17.984 13.195 1 88.44 220 SER A N 1
ATOM 1765 C CA . SER A 1 220 ? -4.992 -18.078 12.25 1 88.44 220 SER A CA 1
ATOM 1766 C C . SER A 1 220 ? -6.117 -17.125 12.617 1 88.44 220 SER A C 1
ATOM 1768 O O . SER A 1 220 ? -6.863 -16.672 11.742 1 88.44 220 SER A O 1
ATOM 1770 N N . TRP A 1 221 ? -6.191 -16.75 13.883 1 89.75 221 TRP A N 1
ATOM 1771 C CA . TRP A 1 221 ? -7.254 -15.852 14.328 1 89.75 221 TRP A CA 1
ATOM 1772 C C . TRP A 1 221 ? -7.098 -14.461 13.719 1 89.75 221 TRP A C 1
ATOM 1774 O O . TRP A 1 221 ? -8.078 -13.727 13.57 1 89.75 221 TRP A O 1
ATOM 1784 N N . ILE A 1 222 ? -5.93 -14.094 13.258 1 89.62 222 ILE A N 1
ATOM 1785 C CA . ILE A 1 222 ? -5.676 -12.781 12.672 1 89.62 222 ILE A CA 1
ATOM 1786 C C . ILE A 1 222 ? -6.387 -12.672 11.328 1 89.62 222 ILE A C 1
ATOM 1788 O O . ILE A 1 222 ? -6.887 -11.602 10.969 1 89.62 222 ILE A O 1
ATOM 1792 N N . ALA A 1 223 ? -6.426 -13.773 10.641 1 88.19 223 ALA A N 1
ATOM 1793 C CA . ALA A 1 223 ? -7.102 -13.781 9.344 1 88.19 223 ALA A CA 1
ATOM 1794 C C . ALA A 1 223 ? -8.594 -13.531 9.508 1 88.19 223 ALA A C 1
ATOM 1796 O O . ALA A 1 223 ? -9.203 -12.844 8.68 1 88.19 223 ALA A O 1
ATOM 1797 N N . TYR A 1 224 ? -9.148 -13.922 10.633 1 87.75 224 TYR A N 1
ATOM 1798 C CA . TYR A 1 224 ? -10.594 -13.82 10.828 1 87.75 224 TYR A CA 1
ATOM 1799 C C . TYR A 1 224 ? -10.977 -12.438 11.344 1 87.75 224 TYR A C 1
ATOM 1801 O O . TYR A 1 224 ? -12.148 -12.055 11.297 1 87.75 224 TYR A O 1
ATOM 1809 N N . ILE A 1 225 ? -10.008 -11.711 11.68 1 90.69 225 ILE A N 1
ATOM 1810 C CA . ILE A 1 225 ? -10.312 -10.352 12.109 1 90.69 225 ILE A CA 1
ATOM 1811 C C . ILE A 1 225 ? -9.938 -9.367 11 1 90.69 225 ILE A C 1
ATOM 1813 O O . ILE A 1 225 ? -10.328 -8.195 11.047 1 90.69 225 ILE A O 1
ATOM 1817 N N . SER A 1 226 ? -9.297 -9.867 9.969 1 93.56 226 SER A N 1
ATOM 1818 C CA . SER A 1 226 ? -8.812 -8.992 8.906 1 93.56 226 SER A CA 1
ATOM 1819 C C . SER A 1 226 ? -9.922 -8.656 7.914 1 93.56 226 SER A C 1
ATOM 1821 O O . SER A 1 226 ? -10.477 -9.547 7.27 1 93.56 226 SER A O 1
ATOM 1823 N N . PHE A 1 227 ? -10.211 -7.355 7.777 1 96.81 227 PHE A N 1
ATOM 1824 C CA . PHE A 1 227 ? -11.195 -6.898 6.797 1 96.81 227 PHE A CA 1
ATOM 1825 C C . PHE A 1 227 ? -10.734 -7.215 5.379 1 96.81 227 PHE A C 1
ATOM 1827 O O . PHE A 1 227 ? -11.555 -7.406 4.484 1 96.81 227 PHE A O 1
ATOM 1834 N N . PHE A 1 228 ? -9.414 -7.281 5.168 1 96.81 228 PHE A N 1
ATOM 1835 C CA . PHE A 1 228 ? -8.867 -7.535 3.84 1 96.81 228 PHE A CA 1
ATOM 1836 C C . PHE A 1 228 ? -9.125 -8.977 3.412 1 96.81 228 PHE A C 1
ATOM 1838 O O . PHE A 1 228 ? -9.344 -9.242 2.229 1 96.81 228 PHE A O 1
ATOM 1845 N N . HIS A 1 229 ? -9.109 -9.844 4.398 1 96.19 229 HIS A N 1
ATOM 1846 C CA . HIS A 1 229 ? -9.438 -11.234 4.117 1 96.19 229 HIS A CA 1
ATOM 1847 C C . HIS A 1 229 ? -10.859 -11.367 3.574 1 96.19 229 HIS A C 1
ATOM 1849 O O . HIS A 1 229 ? -11.07 -12 2.539 1 96.19 229 HIS A O 1
ATOM 1855 N N . TYR A 1 230 ? -11.781 -10.719 4.184 1 96.88 230 TYR A N 1
ATOM 1856 C CA . TYR A 1 230 ? -13.18 -10.789 3.779 1 96.88 230 TYR A CA 1
ATOM 1857 C C . TYR A 1 230 ? -13.406 -10.078 2.451 1 96.88 230 TYR A C 1
ATOM 1859 O O . TYR A 1 230 ? -14.242 -10.5 1.648 1 96.88 230 TYR A O 1
ATOM 1867 N N . SER A 1 231 ? -12.664 -9.016 2.299 1 97.81 231 SER A N 1
ATOM 1868 C CA . SER A 1 231 ? -12.805 -8.305 1.033 1 97.81 231 SER A CA 1
ATOM 1869 C C . SER A 1 231 ? -12.305 -9.148 -0.135 1 97.81 231 SER A C 1
ATOM 1871 O O . SER A 1 231 ? -12.953 -9.227 -1.178 1 97.81 231 SER A O 1
ATOM 1873 N N . PHE A 1 232 ? -11.195 -9.773 0.027 1 97.38 232 PHE A N 1
ATOM 1874 C CA . PHE A 1 232 ? -10.648 -10.594 -1.044 1 97.38 232 PHE A CA 1
ATOM 1875 C C . PHE A 1 232 ? -11.547 -11.805 -1.306 1 97.38 232 PHE A C 1
ATOM 1877 O O . PHE A 1 232 ? -11.852 -12.117 -2.459 1 97.38 232 PHE A O 1
ATOM 1884 N N . GLU A 1 233 ? -11.938 -12.414 -0.232 1 96.88 233 GLU A N 1
ATOM 1885 C CA . GLU A 1 233 ? -12.859 -13.539 -0.346 1 96.88 233 GLU A CA 1
ATOM 1886 C C . GLU A 1 233 ? -14.133 -13.141 -1.08 1 96.88 233 GLU A C 1
ATOM 1888 O O . GLU A 1 233 ? -14.586 -13.852 -1.982 1 96.88 233 GLU A O 1
ATOM 1893 N N . GLY A 1 234 ? -14.656 -12.047 -0.698 1 97.56 234 GLY A N 1
ATOM 1894 C CA . GLY A 1 234 ? -15.867 -11.562 -1.354 1 97.56 234 GLY A CA 1
ATOM 1895 C C . GLY A 1 234 ? -15.672 -11.289 -2.832 1 97.56 234 GLY A C 1
ATOM 1896 O O . GLY A 1 234 ? -16.547 -11.594 -3.646 1 97.56 234 GLY A O 1
ATOM 1897 N N . CYS A 1 235 ? -14.531 -10.711 -3.232 1 97.25 235 CYS A N 1
ATOM 1898 C CA . CYS A 1 235 ? -14.242 -10.438 -4.637 1 97.25 235 CYS A CA 1
ATOM 1899 C C . CYS A 1 235 ? -14.148 -11.734 -5.434 1 97.25 235 CYS A C 1
ATOM 1901 O O . CYS A 1 235 ? -14.734 -11.852 -6.512 1 97.25 235 CYS A O 1
ATOM 1903 N N . MET A 1 236 ? -13.477 -12.695 -4.867 1 96.62 236 MET A N 1
ATOM 1904 C CA . MET A 1 236 ? -13.289 -13.977 -5.551 1 96.62 236 MET A CA 1
ATOM 1905 C C . MET A 1 236 ? -14.617 -14.695 -5.734 1 96.62 236 MET A C 1
ATOM 1907 O O . MET A 1 236 ? -14.891 -15.242 -6.805 1 96.62 236 MET A O 1
ATOM 1911 N N . LEU A 1 237 ? -15.43 -14.609 -4.699 1 96.62 237 LEU A N 1
ATOM 1912 C CA . LEU A 1 237 ? -16.719 -15.297 -4.77 1 96.62 237 LEU A CA 1
ATOM 1913 C C . LEU A 1 237 ? -17.672 -14.555 -5.699 1 96.62 237 LEU A C 1
ATOM 1915 O O . LEU A 1 237 ? -18.547 -15.172 -6.32 1 96.62 237 LEU A O 1
ATOM 1919 N N . SER A 1 238 ? -17.547 -13.266 -5.789 1 96.31 238 SER A N 1
ATOM 1920 C CA . SER A 1 238 ? -18.391 -12.484 -6.691 1 96.31 238 SER A CA 1
ATOM 1921 C C . SER A 1 238 ? -18.094 -12.828 -8.148 1 96.31 238 SER A C 1
ATOM 1923 O O . SER A 1 238 ? -19.016 -12.883 -8.969 1 96.31 238 SER A O 1
ATOM 1925 N N . ILE A 1 239 ? -16.891 -13.109 -8.492 1 95.56 239 ILE A N 1
ATOM 1926 C CA . ILE A 1 239 ? -16.5 -13.305 -9.883 1 95.56 239 ILE A CA 1
ATOM 1927 C C . ILE A 1 239 ? -16.484 -14.797 -10.219 1 95.56 239 ILE A C 1
ATOM 1929 O O . ILE A 1 239 ? -16.969 -15.203 -11.273 1 95.56 239 ILE A O 1
ATOM 1933 N N . TYR A 1 240 ? -16.031 -15.641 -9.305 1 94.12 240 TYR A N 1
ATOM 1934 C CA . TYR A 1 240 ? -15.812 -17.047 -9.641 1 94.12 240 TYR A CA 1
ATOM 1935 C C . TYR A 1 240 ? -16.781 -17.938 -8.898 1 94.12 240 TYR A C 1
ATOM 1937 O O . TYR A 1 240 ? -16.812 -19.156 -9.125 1 94.12 240 TYR A O 1
ATOM 1945 N N . GLY A 1 241 ? -17.578 -17.359 -8.109 1 90.62 241 GLY A N 1
ATOM 1946 C CA . GLY A 1 241 ? -18.5 -18.172 -7.316 1 90.62 241 GLY A CA 1
ATOM 1947 C C . GLY A 1 241 ? -19.766 -18.531 -8.062 1 90.62 241 GLY A C 1
ATOM 1948 O O . GLY A 1 241 ? -20.031 -18 -9.141 1 90.62 241 GLY A O 1
ATOM 1949 N N . GLY A 1 242 ? -20.469 -19.5 -7.395 1 84.62 242 GLY A N 1
ATOM 1950 C CA . GLY A 1 242 ? -21.75 -19.922 -7.93 1 84.62 242 GLY A CA 1
ATOM 1951 C C . GLY A 1 242 ? -21.641 -20.688 -9.227 1 84.62 242 GLY A C 1
ATOM 1952 O O . GLY A 1 242 ? -20.75 -21.547 -9.367 1 84.62 242 GLY A O 1
ATOM 1953 N N . ASP A 1 243 ? -22.641 -20.438 -10.109 1 81.38 243 ASP A N 1
ATOM 1954 C CA . ASP A 1 243 ? -22.703 -21.156 -11.383 1 81.38 243 ASP A CA 1
ATOM 1955 C C . ASP A 1 243 ? -21.953 -20.375 -12.477 1 81.38 243 ASP A C 1
ATOM 1957 O O . ASP A 1 243 ? -22.578 -19.781 -13.352 1 81.38 243 ASP A O 1
ATOM 1961 N N . HIS A 1 244 ? -20.672 -20.328 -12.352 1 82.44 244 HIS A N 1
ATOM 1962 C CA . HIS A 1 244 ? -19.859 -19.656 -13.344 1 82.44 244 HIS A CA 1
ATOM 1963 C C . HIS A 1 244 ? -19.609 -20.531 -14.562 1 82.44 244 HIS A C 1
ATOM 1965 O O . HIS A 1 244 ? -19.266 -21.703 -14.414 1 82.44 244 HIS A O 1
ATOM 1971 N N . SER A 1 245 ? -19.953 -20.062 -15.727 1 84.12 245 SER A N 1
ATOM 1972 C CA . SER A 1 245 ? -19.672 -20.781 -16.953 1 84.12 245 SER A CA 1
ATOM 1973 C C . SER A 1 245 ? -18.172 -21 -17.141 1 84.12 245 SER A C 1
ATOM 1975 O O . SER A 1 245 ? -17.359 -20.25 -16.594 1 84.12 245 SER A O 1
ATOM 1977 N N . PRO A 1 246 ? -17.875 -22.109 -17.766 1 89.19 246 PRO A N 1
ATOM 1978 C CA . PRO A 1 246 ? -16.438 -22.344 -18.016 1 89.19 246 PRO A CA 1
ATOM 1979 C C . PRO A 1 246 ? -15.789 -21.203 -18.797 1 89.19 246 PRO A C 1
ATOM 1981 O O . PRO A 1 246 ? -16.422 -20.594 -19.656 1 89.19 246 PRO A O 1
ATOM 1984 N N . LEU A 1 247 ? -14.594 -20.906 -18.422 1 90.44 247 LEU A N 1
ATOM 1985 C CA . LEU A 1 247 ? -13.82 -19.828 -19.047 1 90.44 247 LEU A CA 1
ATOM 1986 C C . LEU A 1 247 ? -13.289 -20.266 -20.406 1 90.44 247 LEU A C 1
ATOM 1988 O O . LEU A 1 247 ? -13.211 -21.469 -20.703 1 90.44 247 LEU A O 1
ATOM 1992 N N . SER A 1 248 ? -13 -19.25 -21.219 1 88.94 248 SER A N 1
ATOM 1993 C CA . SER A 1 248 ? -12.414 -19.531 -22.531 1 88.94 248 SER A CA 1
ATOM 1994 C C . SER A 1 248 ? -10.945 -19.938 -22.406 1 88.94 248 SER A C 1
ATOM 1996 O O . SER A 1 248 ? -10.234 -19.438 -21.531 1 88.94 248 SER A O 1
ATOM 1998 N N . CYS A 1 249 ? -10.562 -20.938 -23.109 1 85.38 249 CYS A N 1
ATOM 1999 C CA . CYS A 1 249 ? -9.188 -21.406 -23.109 1 85.38 249 CYS A CA 1
ATOM 2000 C C . CYS A 1 249 ? -8.555 -21.234 -24.484 1 85.38 249 CYS A C 1
ATOM 2002 O O . CYS A 1 249 ? -9.008 -21.828 -25.453 1 85.38 249 CYS A O 1
ATOM 2004 N N . PHE A 1 250 ? -7.57 -20.406 -24.625 1 81.06 250 PHE A N 1
ATOM 2005 C CA . PHE A 1 250 ? -6.93 -20.125 -25.906 1 81.06 250 PHE A CA 1
ATOM 2006 C C . PHE A 1 250 ? -5.664 -20.953 -26.078 1 81.06 250 PHE A C 1
ATOM 2008 O O . PHE A 1 250 ? -4.941 -20.797 -27.062 1 81.06 250 PHE A O 1
ATOM 2015 N N . GLU A 1 251 ? -5.32 -21.797 -25.109 1 80.62 251 GLU A N 1
ATOM 2016 C CA . GLU A 1 251 ? -4.18 -22.719 -25.172 1 80.62 251 GLU A CA 1
ATOM 2017 C C . GLU A 1 251 ? -4.637 -24.172 -25.188 1 80.62 251 GLU A C 1
ATOM 2019 O O . GLU A 1 251 ? -5.84 -24.453 -25.188 1 80.62 251 GLU A O 1
ATOM 2024 N N . ASP A 1 252 ? -3.709 -25.078 -25.359 1 77.25 252 ASP A N 1
ATOM 2025 C C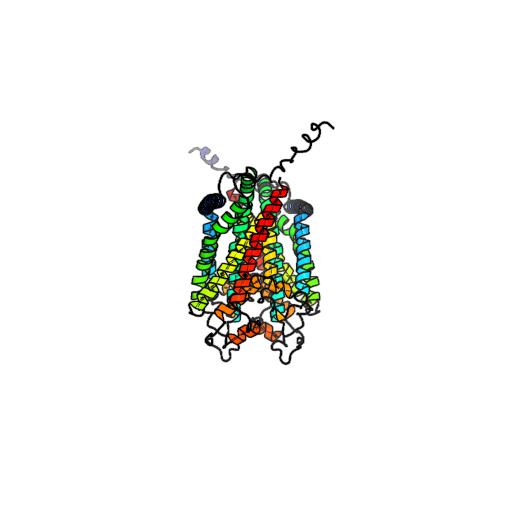A . ASP A 1 252 ? -4.023 -26.5 -25.469 1 77.25 252 ASP A CA 1
ATOM 2026 C C . ASP A 1 252 ? -4.594 -27.031 -24.156 1 77.25 252 ASP A C 1
ATOM 2028 O O . ASP A 1 252 ? -5.527 -27.828 -24.156 1 77.25 252 ASP A O 1
ATOM 2032 N N . TYR A 1 253 ? -4.043 -26.547 -23.031 1 81 253 TYR A N 1
ATOM 2033 C CA . TYR A 1 253 ? -4.508 -26.984 -21.719 1 81 253 TYR A CA 1
ATOM 2034 C C . TYR A 1 253 ? -4.625 -25.797 -20.766 1 81 253 TYR A C 1
ATOM 2036 O O . TYR A 1 253 ? -3.729 -24.953 -20.703 1 81 253 TYR A O 1
ATOM 2044 N N . CYS A 1 254 ? -5.801 -25.703 -20.297 1 82.06 254 CYS A N 1
ATOM 2045 C CA . CYS A 1 254 ? -6.043 -24.703 -19.25 1 82.06 254 CYS A CA 1
ATOM 2046 C C . CYS A 1 254 ? -6.512 -25.359 -17.969 1 82.06 254 CYS A C 1
ATOM 2048 O O . CYS A 1 254 ? -7.605 -25.906 -17.906 1 82.06 254 CYS A O 1
ATOM 2050 N N . HIS A 1 255 ? -5.691 -25.266 -16.953 1 79.69 255 HIS A N 1
ATOM 2051 C CA . HIS A 1 255 ? -5.988 -25.891 -15.672 1 79.69 255 HIS A CA 1
ATOM 2052 C C . HIS A 1 255 ? -7.203 -25.25 -15.008 1 79.69 255 HIS A C 1
ATOM 2054 O O . HIS A 1 255 ? -7.992 -25.922 -14.359 1 79.69 255 HIS A O 1
ATOM 2060 N N . PHE A 1 256 ? -7.41 -24.016 -15.305 1 86.62 256 PHE A N 1
ATOM 2061 C CA . PHE A 1 256 ? -8.469 -23.297 -14.602 1 86.62 256 PHE A CA 1
ATOM 2062 C C . PHE A 1 256 ? -9.617 -22.969 -15.547 1 86.62 256 PHE A C 1
ATOM 2064 O O . PHE A 1 256 ? -10.203 -21.891 -15.469 1 86.62 256 PHE A O 1
ATOM 2071 N N . ARG A 1 257 ? -9.969 -23.875 -16.375 1 87.94 257 ARG A N 1
ATOM 2072 C CA . ARG A 1 257 ? -11.125 -23.703 -17.25 1 87.94 257 ARG A CA 1
ATOM 2073 C C . ARG A 1 257 ? -12.414 -23.609 -16.453 1 87.94 257 ARG A C 1
ATOM 2075 O O . ARG A 1 257 ? -13.312 -22.844 -16.781 1 87.94 257 ARG A O 1
ATOM 2082 N N . TYR A 1 258 ? -12.367 -24.391 -15.352 1 88.81 258 TYR A N 1
ATOM 2083 C CA . TYR A 1 258 ? -13.5 -24.328 -14.43 1 88.81 258 TYR A CA 1
ATOM 2084 C C . TYR A 1 258 ? -13.18 -23.469 -13.219 1 88.81 258 TYR A C 1
ATOM 2086 O O . TYR A 1 258 ? -12.281 -23.797 -12.438 1 88.81 258 TYR A O 1
ATOM 2094 N N . PRO A 1 259 ? -13.898 -22.375 -13.047 1 89.94 259 PRO A N 1
ATOM 2095 C CA . PRO A 1 259 ? -13.617 -21.406 -11.992 1 89.94 259 PRO A CA 1
ATOM 2096 C C . PRO A 1 259 ? -13.594 -22.047 -10.602 1 89.94 259 PRO A C 1
ATOM 2098 O O . PRO A 1 259 ? -12.914 -21.547 -9.695 1 89.94 259 PRO A O 1
ATOM 2101 N N . ILE A 1 260 ? -14.258 -23.188 -10.375 1 89.19 260 ILE A N 1
ATOM 2102 C CA . ILE A 1 260 ? -14.312 -23.844 -9.078 1 89.19 260 ILE A CA 1
ATOM 2103 C C . ILE A 1 260 ? -12.914 -24.312 -8.68 1 89.19 260 ILE A C 1
ATOM 2105 O O . ILE A 1 260 ? -12.555 -24.297 -7.504 1 89.19 260 ILE A O 1
ATOM 2109 N N . LYS A 1 261 ? -12.086 -24.656 -9.633 1 88.06 261 LYS A N 1
ATOM 2110 C CA . LYS A 1 261 ? -10.727 -25.109 -9.359 1 88.06 261 LYS A CA 1
ATOM 2111 C C . LYS A 1 261 ? -9.859 -23.969 -8.828 1 88.06 261 LYS A C 1
ATOM 2113 O O . LYS A 1 261 ? -8.977 -24.188 -7.996 1 88.06 261 LYS A O 1
ATOM 2118 N N . PHE A 1 262 ? -10.203 -22.828 -9.391 1 89.38 262 PHE A N 1
ATOM 2119 C CA . PHE A 1 262 ? -9.461 -21.656 -8.93 1 89.38 262 PHE A CA 1
ATOM 2120 C C . PHE A 1 262 ? -9.852 -21.297 -7.5 1 89.38 262 PHE A C 1
ATOM 2122 O O . PHE A 1 262 ? -8.992 -20.953 -6.688 1 89.38 262 PHE A O 1
ATOM 2129 N N . LEU A 1 263 ? -11.117 -21.469 -7.141 1 91.62 263 LEU A N 1
ATOM 2130 C CA . LEU A 1 263 ? -11.57 -21.219 -5.781 1 91.62 263 LEU A CA 1
ATOM 2131 C C . LEU A 1 263 ? -11.008 -22.25 -4.812 1 91.62 263 LEU A C 1
ATOM 2133 O O . LEU A 1 263 ? -10.711 -21.938 -3.66 1 91.62 263 LEU A O 1
ATOM 2137 N N . GLU A 1 264 ? -10.797 -23.438 -5.312 1 88.38 264 GLU A N 1
ATOM 2138 C CA . GLU A 1 264 ? -10.227 -24.516 -4.508 1 88.38 264 GLU A CA 1
ATOM 2139 C C . GLU A 1 264 ? -8.781 -24.219 -4.141 1 88.38 264 GLU A C 1
ATOM 2141 O O . GLU A 1 264 ? -8.336 -24.562 -3.041 1 88.38 264 GLU A O 1
ATOM 2146 N N . GLN A 1 265 ? -8.094 -23.578 -5.07 1 84.56 265 GLN A N 1
ATOM 2147 C CA . GLN A 1 265 ? -6.699 -23.234 -4.824 1 84.56 265 GLN A CA 1
ATOM 2148 C C . GLN A 1 265 ? -6.57 -22.281 -3.637 1 84.56 265 GLN A C 1
ATOM 2150 O O . GLN A 1 265 ? -5.586 -22.344 -2.896 1 84.56 265 GLN A O 1
ATOM 2155 N N . PHE A 1 266 ? -7.578 -21.453 -3.41 1 87.94 266 PHE A N 1
ATOM 2156 C CA . PHE A 1 266 ? -7.547 -20.516 -2.301 1 87.94 266 PHE A CA 1
ATOM 2157 C C . PHE A 1 266 ? -8.375 -21.031 -1.127 1 87.94 266 PHE A C 1
ATOM 2159 O O . PHE A 1 266 ? -8.602 -20.297 -0.157 1 87.94 266 PHE A O 1
ATOM 2166 N N . ASN A 1 267 ? -8.867 -22.219 -1.193 1 87.56 267 ASN A N 1
ATOM 2167 C CA . ASN A 1 267 ? -9.688 -22.828 -0.154 1 87.56 267 ASN A CA 1
ATOM 2168 C C . ASN A 1 267 ? -10.945 -22 0.118 1 87.56 267 ASN A C 1
ATOM 2170 O O . ASN A 1 267 ? -11.289 -21.734 1.274 1 87.56 267 ASN A O 1
ATOM 2174 N N . LEU A 1 268 ? -11.578 -21.594 -0.993 1 90.75 268 LEU A N 1
ATOM 2175 C CA . LEU A 1 268 ? -12.75 -20.734 -0.867 1 90.75 268 LEU A CA 1
ATOM 2176 C C . LEU A 1 268 ? -14 -21.469 -1.357 1 90.75 268 LEU A C 1
ATOM 2178 O O . LEU A 1 268 ? -15.039 -20.844 -1.578 1 90.75 268 LEU A O 1
ATOM 2182 N N . THR A 1 269 ? -13.914 -22.766 -1.472 1 86.75 269 THR A N 1
ATOM 2183 C CA . THR A 1 269 ? -15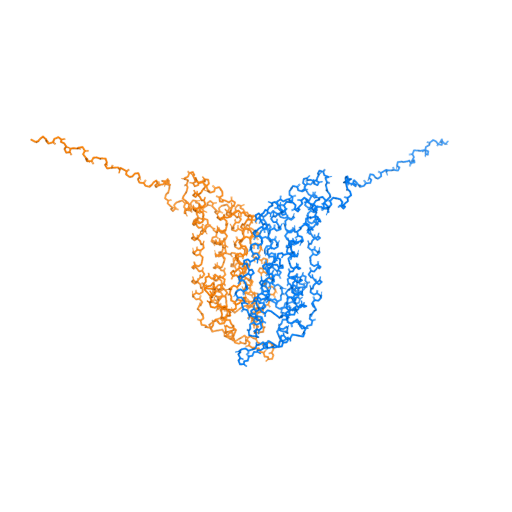.031 -23.531 -2.018 1 86.75 269 THR A CA 1
ATOM 2184 C C . THR A 1 269 ? -16.203 -23.562 -1.038 1 86.75 269 THR A C 1
ATOM 2186 O O . THR A 1 269 ? -17.359 -23.547 -1.451 1 86.75 269 THR A O 1
ATOM 2189 N N . HIS A 1 270 ? -15.867 -23.453 0.209 1 85.75 270 HIS A N 1
ATOM 2190 C CA . HIS A 1 270 ? -16.938 -23.547 1.196 1 85.75 270 HIS A CA 1
ATOM 2191 C C . HIS A 1 270 ? -17.188 -22.188 1.856 1 85.75 270 HIS A C 1
ATOM 2193 O O . HIS A 1 270 ? -17.922 -22.109 2.844 1 85.75 270 HIS A O 1
ATOM 2199 N N . SER A 1 271 ? -16.688 -21.234 1.316 1 89.44 271 SER A N 1
ATOM 2200 C CA . SER A 1 271 ? -16.875 -19.906 1.885 1 89.44 271 SER A CA 1
ATOM 2201 C C . SER A 1 271 ? -18.156 -19.25 1.356 1 89.44 271 SER A C 1
ATOM 2203 O O . SER A 1 271 ? -18.641 -19.625 0.287 1 89.44 271 SER A O 1
ATOM 2205 N N . SER A 1 272 ? -18.766 -18.406 2.207 1 94.19 272 SER A N 1
ATOM 2206 C CA . SER A 1 272 ? -20.016 -17.734 1.838 1 94.19 272 SER A CA 1
ATOM 2207 C C . SER A 1 272 ? -19.781 -16.25 1.582 1 94.19 272 SER A C 1
ATOM 2209 O O . SER A 1 272 ? -19.125 -15.57 2.371 1 94.19 272 SER A O 1
ATOM 2211 N N . TYR A 1 273 ? -20.344 -15.781 0.446 1 96.19 273 TYR A N 1
ATOM 2212 C CA . TYR A 1 273 ? -20.266 -14.367 0.091 1 96.19 273 TYR A CA 1
ATOM 2213 C C . TYR A 1 273 ? -20.922 -13.5 1.16 1 96.19 273 TYR A C 1
ATOM 2215 O O . TYR A 1 273 ? -20.391 -12.453 1.535 1 96.19 273 TYR A O 1
ATOM 2223 N N . TYR A 1 274 ? -22.031 -13.922 1.67 1 96 274 TYR A N 1
ATOM 2224 C CA . TYR A 1 274 ? -22.766 -13.148 2.652 1 96 274 TYR A CA 1
ATOM 2225 C C . TYR A 1 274 ? -21.984 -13 3.947 1 96 274 TYR A C 1
ATOM 2227 O O . TYR A 1 274 ? -22.016 -11.945 4.586 1 96 274 TYR A O 1
ATOM 2235 N N . LEU A 1 275 ? -21.266 -14.039 4.289 1 95 275 LEU A N 1
ATOM 2236 C CA . LEU A 1 275 ? -20.453 -13.969 5.496 1 95 275 LEU A CA 1
ATOM 2237 C C . LEU A 1 275 ? -19.281 -12.992 5.305 1 95 275 LEU A C 1
ATOM 2239 O O . LEU A 1 275 ? -18.875 -12.328 6.254 1 95 275 LEU A O 1
ATOM 2243 N N . SER A 1 276 ? -18.797 -12.961 4.086 1 96.56 276 SER A N 1
ATOM 2244 C CA . SER A 1 276 ? -17.734 -12 3.797 1 96.56 276 SER A CA 1
ATOM 2245 C C . SER A 1 276 ? -18.234 -10.562 3.924 1 96.56 276 SER A C 1
ATOM 2247 O O . SER A 1 276 ? -17.562 -9.719 4.512 1 96.56 276 SER A O 1
ATOM 2249 N N . VAL A 1 277 ? -19.406 -10.328 3.43 1 97.56 277 VAL A N 1
ATOM 2250 C CA . VAL A 1 277 ? -19.984 -8.992 3.52 1 97.56 277 VAL A CA 1
ATOM 2251 C C . VAL A 1 277 ? -20.25 -8.641 4.98 1 97.56 277 VAL A C 1
ATOM 2253 O O . VAL A 1 277 ? -19.953 -7.527 5.426 1 97.56 277 VAL A O 1
ATOM 2256 N N . ILE A 1 278 ? -20.703 -9.594 5.688 1 97.12 278 ILE A N 1
ATOM 2257 C CA . ILE A 1 278 ? -20.984 -9.367 7.105 1 97.12 278 ILE A CA 1
ATOM 2258 C C . ILE A 1 278 ? -19.672 -9.086 7.844 1 97.12 278 ILE A C 1
ATOM 2260 O O . ILE A 1 278 ? -19.609 -8.188 8.688 1 97.12 278 ILE A O 1
ATOM 2264 N N . GLY A 1 279 ? -18.656 -9.867 7.52 1 96.5 279 GLY A N 1
ATOM 2265 C CA . GLY A 1 279 ? -17.344 -9.617 8.117 1 96.5 279 GLY A CA 1
ATOM 2266 C C . GLY A 1 279 ? -16.828 -8.211 7.855 1 96.5 279 GLY A C 1
ATOM 2267 O O . GLY A 1 279 ? -16.281 -7.574 8.758 1 96.5 279 GLY A O 1
ATOM 2268 N N . MET A 1 280 ? -17.062 -7.703 6.703 1 97.5 280 MET A N 1
ATOM 2269 C CA . MET A 1 280 ? -16.609 -6.363 6.344 1 97.5 280 MET A CA 1
ATOM 2270 C C . MET A 1 280 ? -17.438 -5.297 7.062 1 97.5 280 MET A C 1
ATOM 2272 O O . MET A 1 280 ? -16.891 -4.309 7.551 1 97.5 280 MET A O 1
ATOM 2276 N N . VAL A 1 281 ? -18.703 -5.52 7.141 1 96.88 281 VAL A N 1
ATOM 2277 C CA . VAL A 1 281 ? -19.594 -4.559 7.797 1 96.88 281 VAL A CA 1
ATOM 2278 C C . VAL A 1 281 ? -19.266 -4.5 9.289 1 96.88 281 VAL A C 1
ATOM 2280 O O . VAL A 1 281 ? -19.219 -3.418 9.875 1 96.88 281 VAL A O 1
ATOM 2283 N N . VAL A 1 282 ? -19.016 -5.605 9.844 1 97.19 282 VAL A N 1
ATOM 2284 C CA . VAL A 1 282 ? -18.641 -5.652 11.258 1 97.19 282 VAL A CA 1
ATOM 2285 C C . VAL A 1 282 ? -17.312 -4.926 11.477 1 97.19 282 VAL A C 1
ATOM 2287 O O . VAL A 1 282 ? -17.172 -4.16 12.43 1 97.19 282 VAL A O 1
ATOM 2290 N N . SER A 1 283 ? -16.375 -5.172 10.602 1 96.44 283 SER A N 1
ATOM 2291 C CA . SER A 1 283 ? -15.094 -4.488 10.711 1 96.44 283 SER A CA 1
ATOM 2292 C C . SER A 1 283 ? -15.266 -2.979 10.594 1 96.44 283 SER A C 1
ATOM 2294 O O . SER A 1 283 ? -14.617 -2.219 11.32 1 96.44 283 SER A O 1
ATOM 2296 N N . PHE A 1 284 ? -16.141 -2.613 9.695 1 95.88 284 PHE A N 1
ATOM 2297 C CA . PHE A 1 284 ? -16.422 -1.196 9.516 1 95.88 284 PHE A CA 1
ATOM 2298 C C . PHE A 1 284 ? -16.984 -0.588 10.797 1 95.88 284 PHE A C 1
ATOM 2300 O O . PHE A 1 284 ? -16.516 0.465 11.242 1 95.88 284 PHE A O 1
ATOM 2307 N N . ILE A 1 285 ? -17.875 -1.223 11.398 1 95.38 285 ILE A N 1
ATOM 2308 C CA . ILE A 1 285 ? -18.516 -0.726 12.602 1 95.38 285 ILE A CA 1
ATOM 2309 C C . ILE A 1 285 ? -17.516 -0.707 13.758 1 95.38 285 ILE A C 1
ATOM 2311 O O . ILE A 1 285 ? -17.438 0.273 14.5 1 95.38 285 ILE A O 1
ATOM 2315 N N . VAL A 1 286 ? -16.734 -1.727 13.875 1 96.75 286 VAL A N 1
ATOM 2316 C CA . VAL A 1 286 ? -15.773 -1.836 14.961 1 96.75 286 VAL A CA 1
ATOM 2317 C C . VAL A 1 286 ? -14.734 -0.725 14.852 1 96.75 286 VAL A C 1
ATOM 2319 O O . VAL A 1 286 ? -14.414 -0.057 15.836 1 96.75 286 VAL A O 1
ATOM 2322 N N . ILE A 1 287 ? -14.289 -0.48 13.68 1 96.19 287 ILE A N 1
ATOM 2323 C CA . ILE A 1 287 ? -13.258 0.536 13.477 1 96.19 287 ILE A CA 1
ATOM 2324 C C . ILE A 1 287 ? -13.852 1.923 13.719 1 96.19 287 ILE A C 1
ATOM 2326 O O . ILE A 1 287 ? -13.188 2.795 14.281 1 96.19 287 ILE A O 1
ATOM 2330 N N . ARG A 1 288 ? -15.086 2.072 13.336 1 94.44 288 ARG A N 1
ATOM 2331 C CA . ARG A 1 288 ? -15.758 3.35 13.562 1 94.44 288 ARG A CA 1
ATOM 2332 C C . ARG A 1 288 ? -15.961 3.607 15.055 1 94.44 288 ARG A C 1
ATOM 2334 O O . ARG A 1 288 ? -15.742 4.723 15.531 1 94.44 288 ARG A O 1
ATOM 2341 N N . VAL A 1 289 ? -16.344 2.643 15.719 1 95.56 289 VAL A N 1
ATOM 2342 C CA . VAL A 1 289 ? -16.547 2.771 17.156 1 95.56 289 VAL A CA 1
ATOM 2343 C C . VAL A 1 289 ? -15.203 3.021 17.859 1 95.56 289 VAL A C 1
ATOM 2345 O O . VAL A 1 289 ? -15.117 3.854 18.766 1 95.56 289 VAL A O 1
ATOM 2348 N N . ALA A 1 290 ? -14.227 2.324 17.391 1 95.81 290 ALA A N 1
ATOM 2349 C CA . ALA A 1 290 ? -12.891 2.549 17.953 1 95.81 290 ALA A CA 1
ATOM 2350 C C . ALA A 1 290 ? -12.43 3.982 17.703 1 95.81 290 ALA A C 1
ATOM 2352 O O . ALA A 1 290 ? -11.805 4.598 18.578 1 95.81 290 ALA A O 1
ATOM 2353 N N . GLY A 1 291 ? -12.75 4.465 16.516 1 93.75 291 GLY A N 1
ATOM 2354 C CA . GLY A 1 291 ? -12.414 5.848 16.219 1 93.75 291 GLY A CA 1
ATOM 2355 C C . GLY A 1 291 ? -13.109 6.844 17.125 1 93.75 291 GLY A C 1
ATOM 2356 O O . GLY A 1 291 ? -12.508 7.824 17.562 1 93.75 291 GLY A O 1
ATOM 2357 N N . TYR A 1 292 ? -14.281 6.57 17.406 1 93.56 292 TYR A N 1
ATOM 2358 C CA . TYR A 1 292 ? -15.039 7.438 18.312 1 93.56 292 TYR A CA 1
ATOM 2359 C C . TYR A 1 292 ? -14.43 7.441 19.703 1 93.56 292 TYR A C 1
ATOM 2361 O O . TYR A 1 292 ? -14.242 8.5 20.312 1 93.56 292 TYR A O 1
ATOM 2369 N N . PHE A 1 293 ? -14.078 6.312 20.188 1 94.75 293 PHE A N 1
ATOM 2370 C CA . PHE A 1 293 ? -13.531 6.223 21.531 1 94.75 293 PHE A CA 1
ATOM 2371 C C . PHE A 1 293 ? -12.133 6.824 21.594 1 94.75 293 PHE A C 1
ATOM 2373 O O . PHE A 1 293 ? -11.742 7.398 22.609 1 94.75 293 PHE A O 1
ATOM 2380 N N . ALA A 1 294 ? -11.469 6.668 20.531 1 92.44 294 ALA A N 1
ATOM 2381 C CA . ALA A 1 294 ? -10.148 7.301 20.469 1 92.44 294 ALA A CA 1
ATOM 2382 C C . ALA A 1 294 ? -10.266 8.82 20.547 1 92.44 294 ALA A C 1
ATOM 2384 O O . ALA A 1 294 ? -9.5 9.477 21.266 1 92.44 294 ALA A O 1
ATOM 2385 N N . LEU A 1 295 ? -11.172 9.344 19.844 1 89.19 295 LEU A N 1
ATOM 2386 C CA . LEU A 1 295 ? -11.398 10.781 19.859 1 89.19 295 LEU A CA 1
ATOM 2387 C C . LEU A 1 295 ? -11.875 11.242 21.234 1 89.19 295 LEU A C 1
ATOM 2389 O O . LEU A 1 295 ? -11.445 12.289 21.734 1 89.19 295 LEU A O 1
ATOM 2393 N N . ARG A 1 296 ? -12.68 10.438 21.828 1 89.62 296 ARG A N 1
ATOM 2394 C CA . ARG A 1 296 ? -13.195 10.75 23.172 1 89.62 296 ARG A CA 1
ATOM 2395 C C . ARG A 1 296 ? -12.078 10.734 24.203 1 89.62 296 ARG A C 1
ATOM 2397 O O . ARG A 1 296 ? -12.039 11.586 25.094 1 89.62 296 ARG A O 1
ATOM 2404 N N . PHE A 1 297 ? -11.289 9.82 24.094 1 89.88 297 PHE A N 1
ATOM 2405 C CA . PHE A 1 297 ? -10.172 9.711 25.031 1 89.88 297 PHE A CA 1
ATOM 2406 C C . PHE A 1 297 ? -9.227 10.898 24.875 1 89.88 297 PHE A C 1
ATOM 2408 O O . PHE A 1 297 ? -8.688 11.391 25.859 1 89.88 297 PHE A O 1
ATOM 2415 N N . LYS A 1 298 ? -8.977 11.281 23.672 1 85.62 298 LYS A N 1
ATOM 2416 C CA . LYS A 1 298 ? -8.102 12.422 23.406 1 85.62 298 LYS A CA 1
ATOM 2417 C C . LYS A 1 298 ? -8.703 13.711 23.969 1 85.62 298 LYS A C 1
ATOM 2419 O O . LYS A 1 298 ? -7.977 14.555 24.5 1 85.62 298 LYS A O 1
ATOM 2424 N N . LEU A 1 299 ? -9.93 13.891 23.922 1 82.38 299 LEU A N 1
ATOM 2425 C CA . LEU A 1 299 ? -10.633 15.062 24.422 1 82.38 299 LEU A CA 1
ATOM 2426 C C . LEU A 1 299 ? -10.586 15.117 25.938 1 82.38 299 LEU A C 1
ATOM 2428 O O . LEU A 1 299 ? -10.508 16.203 26.531 1 82.38 299 LEU A O 1
ATOM 2432 N N . LYS A 1 300 ? -10.625 14.008 26.438 1 82.88 300 LYS A N 1
ATOM 2433 C CA . LYS A 1 300 ? -10.594 13.969 27.891 1 82.88 300 LYS A CA 1
ATOM 2434 C C . LYS A 1 300 ? -9.227 14.398 28.422 1 82.88 300 LYS A C 1
ATOM 2436 O O . LYS A 1 300 ? -9.133 14.969 29.516 1 82.88 300 LYS A O 1
ATOM 2441 N N . HIS A 1 301 ? -8.25 14.211 27.719 1 74.81 301 HIS A N 1
ATOM 2442 C CA . HIS A 1 301 ? -6.91 14.555 28.172 1 74.81 301 HIS A CA 1
ATOM 2443 C C . HIS A 1 301 ? -6.59 16.016 27.891 1 74.81 301 HIS A C 1
ATOM 2445 O O . HIS A 1 301 ? -5.672 16.578 28.484 1 74.81 301 HIS A O 1
ATOM 2451 N N . VAL A 1 302 ? -7.219 16.578 26.953 1 68.75 302 VAL A N 1
ATOM 2452 C CA . VAL A 1 302 ? -7.016 17.984 26.672 1 68.75 302 VAL A CA 1
ATOM 2453 C C . VAL A 1 302 ? -7.812 18.828 27.672 1 68.75 302 VAL A C 1
ATOM 2455 O O . VAL A 1 302 ? -7.441 19.969 27.953 1 68.75 302 VAL A O 1
ATOM 2458 N N . ARG A 1 303 ? -8.781 18.328 28.297 1 58.62 303 ARG A N 1
ATOM 2459 C CA . ARG A 1 303 ? -9.523 19.062 29.312 1 58.62 303 ARG A CA 1
ATOM 2460 C C . ARG A 1 303 ? -8.719 19.141 30.609 1 58.62 303 ARG A C 1
ATOM 2462 O O . ARG A 1 303 ? -8.094 18.172 31.016 1 58.62 303 ARG A O 1
ATOM 2469 N N . MET B 1 1 ? 46.875 62.719 -43.031 1 28.62 1 MET B N 1
ATOM 2470 C CA . MET B 1 1 ? 45.844 61.812 -42.531 1 28.62 1 MET B CA 1
ATOM 2471 C C . MET B 1 1 ? 46.125 61.406 -41.094 1 28.62 1 MET B C 1
ATOM 2473 O O . MET B 1 1 ? 47.188 60.844 -40.781 1 28.62 1 MET B O 1
ATOM 2477 N N . ASP B 1 2 ? 45.594 62.062 -40.031 1 30.81 2 ASP B N 1
ATOM 2478 C CA . ASP B 1 2 ? 45.844 62.188 -38.594 1 30.81 2 ASP B CA 1
ATOM 2479 C C . ASP B 1 2 ? 45.5 60.875 -37.875 1 30.81 2 ASP B C 1
ATOM 2481 O O . ASP B 1 2 ? 44.469 60.281 -38.125 1 30.81 2 ASP B O 1
ATOM 2485 N N . PRO B 1 3 ? 46.469 60.094 -37.219 1 40.34 3 PRO B N 1
ATOM 2486 C CA . PRO B 1 3 ? 46.531 58.844 -36.469 1 40.34 3 PRO B CA 1
ATOM 2487 C C . PRO B 1 3 ? 45.562 58.844 -35.25 1 40.34 3 PRO B C 1
ATOM 2489 O O . PRO B 1 3 ? 45.531 57.875 -34.5 1 40.34 3 PRO B O 1
ATOM 2492 N N . MET B 1 4 ? 44.875 59.906 -34.844 1 35 4 MET B N 1
ATOM 2493 C CA . MET B 1 4 ? 44.156 60.031 -33.562 1 35 4 MET B CA 1
ATOM 2494 C C . MET B 1 4 ? 42.938 59.156 -33.562 1 35 4 MET B C 1
ATOM 2496 O O . MET B 1 4 ? 42.25 59.031 -32.531 1 35 4 MET B O 1
ATOM 2500 N N . LEU B 1 5 ? 42.281 58.781 -34.688 1 36.31 5 LEU B N 1
ATOM 2501 C CA . LEU B 1 5 ? 40.938 58.25 -34.656 1 36.31 5 LEU B CA 1
ATOM 2502 C C . LEU B 1 5 ? 40.906 56.812 -34.156 1 36.31 5 LEU B C 1
ATOM 2504 O O . LEU B 1 5 ? 39.844 56.219 -33.906 1 36.31 5 LEU B O 1
ATOM 2508 N N . ASP B 1 6 ? 42.031 56.062 -34.25 1 33.56 6 ASP B N 1
ATOM 2509 C CA . ASP B 1 6 ? 41.875 54.625 -34.062 1 33.56 6 ASP B CA 1
ATOM 2510 C C . ASP B 1 6 ? 41.75 54.25 -32.594 1 33.56 6 ASP B C 1
ATOM 2512 O O . ASP B 1 6 ? 41.719 53.094 -32.25 1 33.56 6 ASP B O 1
ATOM 2516 N N . VAL B 1 7 ? 42 55.125 -31.609 1 36.56 7 VAL B N 1
ATOM 2517 C CA . VAL B 1 7 ? 42.125 54.719 -30.203 1 36.56 7 VAL B CA 1
ATOM 2518 C C . VAL B 1 7 ? 40.781 54.375 -29.625 1 36.56 7 VAL B C 1
ATOM 2520 O O . VAL B 1 7 ? 40.688 53.75 -28.562 1 36.56 7 VAL B O 1
ATOM 2523 N N . CYS B 1 8 ? 39.656 54.875 -30.125 1 32.59 8 CYS B N 1
ATOM 2524 C CA . CYS B 1 8 ? 38.438 54.812 -29.328 1 32.59 8 CYS B CA 1
ATOM 2525 C C . CYS B 1 8 ? 37.812 53.438 -29.359 1 32.59 8 CYS B C 1
ATOM 2527 O O . CYS B 1 8 ? 36.844 53.156 -28.688 1 32.59 8 CYS B O 1
ATOM 2529 N N . SER B 1 9 ? 37.938 52.688 -30.438 1 35.44 9 SER B N 1
ATOM 2530 C CA . SER B 1 9 ? 37.094 51.469 -30.516 1 35.44 9 SER B CA 1
ATOM 2531 C C . SER B 1 9 ? 37.562 50.438 -29.516 1 35.44 9 SER B C 1
ATOM 2533 O O . SER B 1 9 ? 37.031 49.312 -29.531 1 35.44 9 SER B O 1
ATOM 2535 N N . THR B 1 10 ? 38.75 50.469 -29 1 31.2 10 THR B N 1
ATOM 2536 C CA . THR B 1 10 ? 39.219 49.25 -28.375 1 31.2 10 THR B CA 1
ATOM 2537 C C . THR B 1 10 ? 38.312 48.875 -27.203 1 31.2 10 THR B C 1
ATOM 2539 O O . THR B 1 10 ? 38.125 47.688 -26.906 1 31.2 10 THR B O 1
ATOM 2542 N N . LYS B 1 11 ? 38.125 49.656 -26.109 1 31.73 11 LYS B N 1
ATOM 2543 C CA . LYS B 1 11 ? 38.125 49.219 -24.719 1 31.73 11 LYS B CA 1
ATOM 2544 C C . LYS B 1 11 ? 36.75 48.594 -24.359 1 31.73 11 LYS B C 1
ATOM 2546 O O . LYS B 1 11 ? 36.531 48.219 -23.203 1 31.73 11 LYS B O 1
ATOM 2551 N N . ARG B 1 12 ? 35.594 49 -24.984 1 34.66 12 ARG B N 1
ATOM 2552 C CA . ARG B 1 12 ? 34.531 48.562 -24.125 1 34.66 12 ARG B CA 1
ATOM 2553 C C . ARG B 1 12 ? 34.406 47.062 -24.141 1 34.66 12 ARG B C 1
ATOM 2555 O O . ARG B 1 12 ? 33.75 46.5 -25.016 1 34.66 12 ARG B O 1
ATOM 2562 N N . LYS B 1 13 ? 35.5 46.312 -24.234 1 35 13 LYS B N 1
ATOM 2563 C CA . LYS B 1 13 ? 35.219 44.875 -23.984 1 35 13 LYS B CA 1
ATOM 2564 C C . LYS B 1 13 ? 34.281 44.688 -22.812 1 35 13 LYS B C 1
ATOM 2566 O O . LYS B 1 13 ? 34.562 45.156 -21.703 1 35 13 LYS B O 1
ATOM 2571 N N . GLY B 1 14 ? 33 44.812 -23.031 1 34 14 GLY B N 1
ATOM 2572 C CA . GLY B 1 14 ? 31.922 44.531 -22.078 1 34 14 GLY B CA 1
ATOM 2573 C C . GLY B 1 14 ? 32.219 43.344 -21.172 1 34 14 GLY B C 1
ATOM 2574 O O . GLY B 1 14 ? 32.562 42.281 -21.656 1 34 14 GLY B O 1
ATOM 2575 N N . LYS B 1 15 ? 32.906 43.531 -20.047 1 36.72 15 LYS B N 1
ATOM 2576 C CA . LYS B 1 15 ? 32.969 42.594 -18.922 1 36.72 15 LYS B CA 1
ATOM 2577 C C . LYS B 1 15 ? 31.688 41.781 -18.797 1 36.72 15 LYS B C 1
ATOM 2579 O O . LYS B 1 15 ? 30.641 42.312 -18.484 1 36.72 15 LYS B O 1
ATOM 2584 N N . LYS B 1 16 ? 31.359 41 -19.75 1 36.81 16 LYS B N 1
ATOM 2585 C CA . LYS B 1 16 ? 30.344 39.969 -19.422 1 36.81 16 LYS B CA 1
ATOM 2586 C C . LYS B 1 16 ? 30.453 39.562 -17.969 1 36.81 16 LYS B C 1
ATOM 2588 O O . LYS B 1 16 ? 31.5 39.094 -17.516 1 36.81 16 LYS B O 1
ATOM 2593 N N . LYS B 1 17 ? 29.812 40.281 -17.016 1 37.28 17 LYS B N 1
ATOM 2594 C CA . LYS B 1 17 ? 29.531 39.844 -15.656 1 37.28 17 LYS B CA 1
ATOM 2595 C C . LYS B 1 17 ? 29.453 38.312 -15.594 1 37.28 17 LYS B C 1
ATOM 2597 O O . LYS B 1 17 ? 28.625 37.719 -16.281 1 37.28 17 LYS B O 1
ATOM 2602 N N . ASN B 1 18 ? 30.531 37.594 -15.648 1 34.31 18 ASN B N 1
ATOM 2603 C CA . ASN B 1 18 ? 30.625 36.156 -15.336 1 34.31 18 ASN B CA 1
ATOM 2604 C C . ASN B 1 18 ? 29.438 35.688 -14.492 1 34.31 18 ASN B C 1
ATOM 2606 O O . ASN B 1 18 ? 28.953 36.438 -13.633 1 34.31 18 ASN B O 1
ATOM 2610 N N . LYS B 1 19 ? 28.578 34.812 -14.875 1 39.62 19 LYS B N 1
ATOM 2611 C CA . LYS B 1 19 ? 27.547 34.156 -14.102 1 39.62 19 LYS B CA 1
ATOM 2612 C C . LYS B 1 19 ? 27.891 34.125 -12.617 1 39.62 19 LYS B C 1
ATOM 2614 O O . LYS B 1 19 ? 29.047 33.938 -12.242 1 39.62 19 LYS B O 1
ATOM 2619 N N . ASP B 1 20 ? 27.266 34.938 -11.82 1 38.22 20 ASP B N 1
ATOM 2620 C CA . ASP B 1 20 ? 27.25 35 -10.359 1 38.22 20 ASP B CA 1
ATOM 2621 C C . ASP B 1 20 ? 27.625 33.656 -9.742 1 38.22 20 ASP B C 1
ATOM 2623 O O . ASP B 1 20 ? 26.828 32.719 -9.781 1 38.22 20 ASP B O 1
ATOM 2627 N N . GLU B 1 21 ? 28.703 33 -10.102 1 43.09 21 GLU B N 1
ATOM 2628 C CA . GLU B 1 21 ? 29.281 31.984 -9.25 1 43.09 21 GLU B CA 1
ATOM 2629 C C . GLU B 1 21 ? 28.984 32.25 -7.781 1 43.09 21 GLU B C 1
ATOM 2631 O O . GLU B 1 21 ? 29.438 33.219 -7.207 1 43.09 21 GLU B O 1
ATOM 2636 N N . HIS B 1 22 ? 27.703 32.25 -7.344 1 46.41 22 HIS B N 1
ATOM 2637 C CA . HIS B 1 22 ? 27.422 32.312 -5.91 1 46.41 22 HIS B CA 1
ATOM 2638 C C . HIS B 1 22 ? 28.578 31.734 -5.105 1 46.41 22 HIS B C 1
ATOM 2640 O O . HIS B 1 22 ? 29.016 30.609 -5.359 1 46.41 22 HIS B O 1
ATOM 2646 N N . HIS B 1 23 ? 29.594 32.406 -4.859 1 53.12 23 HIS B N 1
ATOM 2647 C CA . HIS B 1 23 ? 30.781 32.156 -4.035 1 53.12 23 HIS B CA 1
ATOM 2648 C C . HIS B 1 23 ? 30.406 31.516 -2.701 1 53.12 23 HIS B C 1
ATOM 2650 O O . HIS B 1 23 ? 29.859 32.188 -1.822 1 53.12 23 HIS B O 1
ATOM 2656 N N . TYR B 1 24 ? 29.969 30.328 -2.828 1 61.5 24 TYR B N 1
ATOM 2657 C CA . TYR B 1 24 ? 29.891 29.672 -1.528 1 61.5 24 TYR B CA 1
ATOM 2658 C C . TYR B 1 24 ? 31.266 29.656 -0.843 1 61.5 24 TYR B C 1
ATOM 2660 O O . TYR B 1 24 ? 32.281 29.609 -1.508 1 61.5 24 TYR B O 1
ATOM 2668 N N . GLY B 1 25 ? 31.531 30.484 0.125 1 63.94 25 GLY B N 1
ATOM 2669 C CA . GLY B 1 25 ? 32.781 30.641 0.838 1 63.94 25 GLY B CA 1
ATOM 2670 C C . GLY B 1 25 ? 33.562 29.344 1.009 1 63.94 25 GLY B C 1
ATOM 2671 O O . GLY B 1 25 ? 34.781 29.344 1.151 1 63.94 25 GLY B O 1
ATOM 2672 N N . SER B 1 26 ? 32.844 28.203 1.007 1 75.12 26 SER B N 1
ATOM 2673 C CA . SER B 1 26 ? 33.531 26.938 1.271 1 75.12 26 SER B CA 1
ATOM 2674 C C . SER B 1 26 ? 33.406 25.984 0.082 1 75.12 26 SER B C 1
ATOM 2676 O O . SER B 1 26 ? 32.438 26.078 -0.69 1 75.12 26 SER B O 1
ATOM 2678 N N . PRO B 1 27 ? 34.5 25.219 -0.162 1 85.06 27 PRO B N 1
ATOM 2679 C CA . PRO B 1 27 ? 34.438 24.219 -1.237 1 85.06 27 PRO B CA 1
ATOM 2680 C C . PRO B 1 27 ? 33.281 23.25 -1.101 1 85.06 27 PRO B C 1
ATOM 2682 O O . PRO B 1 27 ? 32.719 23.109 -0.013 1 85.06 27 PRO B O 1
ATOM 2685 N N . PHE B 1 28 ? 32.875 22.641 -2.199 1 87.12 28 PHE B N 1
ATOM 2686 C CA . PHE B 1 28 ? 31.734 21.75 -2.301 1 87.12 28 PHE B CA 1
ATOM 2687 C C . PHE B 1 28 ? 31.828 20.609 -1.295 1 87.12 28 PHE B C 1
ATOM 2689 O O . PHE B 1 28 ? 30.875 20.328 -0.582 1 87.12 28 PHE B O 1
ATOM 2696 N N . TYR B 1 29 ? 32.969 20 -1.188 1 87.94 29 TYR B N 1
ATOM 2697 C CA . TYR B 1 29 ? 33.156 18.828 -0.324 1 87.94 29 TYR B CA 1
ATOM 2698 C C . TYR B 1 29 ? 33.031 19.219 1.146 1 87.94 29 TYR B C 1
ATOM 2700 O O . TYR B 1 29 ? 32.5 18.453 1.957 1 87.94 29 TYR B O 1
ATOM 2708 N N . SER B 1 30 ? 33.5 20.422 1.429 1 86.69 30 SER B N 1
ATOM 2709 C CA . SER B 1 30 ? 33.375 20.891 2.803 1 86.69 30 SER B CA 1
ATOM 2710 C C . SER B 1 30 ? 31.922 21.203 3.162 1 86.69 30 SER B C 1
ATOM 2712 O O . SER B 1 30 ? 31.484 20.953 4.285 1 86.69 30 SER B O 1
ATOM 2714 N N . GLN B 1 31 ? 31.25 21.672 2.162 1 86.94 31 GLN B N 1
ATOM 2715 C CA . GLN B 1 31 ? 29.844 21.953 2.377 1 86.94 31 GLN B CA 1
ATOM 2716 C C . GLN B 1 31 ? 29.062 20.672 2.658 1 86.94 31 GLN B C 1
ATOM 2718 O O . GLN B 1 31 ? 28.25 20.625 3.592 1 86.94 31 GLN B O 1
ATOM 2723 N N . VAL B 1 32 ? 29.375 19.703 1.893 1 87.81 32 VAL B N 1
ATOM 2724 C CA . VAL B 1 32 ? 28.672 18.438 2.014 1 87.81 32 VAL B CA 1
ATOM 2725 C C . VAL B 1 32 ? 28.984 17.797 3.363 1 87.81 32 VAL B C 1
ATOM 2727 O O . VAL B 1 32 ? 28.094 17.25 4.023 1 87.81 32 VAL B O 1
ATOM 2730 N N . ALA B 1 33 ? 30.188 17.891 3.77 1 88.06 33 ALA B N 1
ATOM 2731 C CA . ALA B 1 33 ? 30.594 17.281 5.031 1 88.06 33 ALA B CA 1
ATOM 2732 C C . ALA B 1 33 ? 29.922 17.969 6.219 1 88.06 33 ALA B C 1
ATOM 2734 O O . ALA B 1 33 ? 29.484 17.297 7.152 1 88.06 33 ALA B O 1
ATOM 2735 N N . VAL B 1 34 ? 29.812 19.25 6.168 1 86.31 34 VAL B N 1
ATOM 2736 C CA . VAL B 1 34 ? 29.203 20 7.25 1 86.31 34 VAL B CA 1
ATOM 2737 C C . VAL B 1 34 ? 27.703 19.703 7.297 1 86.31 34 VAL B C 1
ATOM 2739 O O . VAL B 1 34 ? 27.141 19.484 8.375 1 86.31 34 VAL B O 1
ATOM 2742 N N . LEU B 1 35 ? 27.188 19.641 6.191 1 85.25 35 LEU B N 1
ATOM 2743 C CA . LEU B 1 35 ? 25.75 19.375 6.113 1 85.25 35 LEU B CA 1
ATOM 2744 C C . LEU B 1 35 ? 25.438 17.953 6.527 1 85.25 35 LEU B C 1
ATOM 2746 O O . LEU B 1 35 ? 24.406 17.688 7.16 1 85.25 35 LEU B O 1
ATOM 2750 N N . LEU B 1 36 ? 26.297 17.094 6.109 1 87.62 36 LEU B N 1
ATOM 2751 C CA . LEU B 1 36 ? 26.125 15.688 6.496 1 87.62 36 LEU B CA 1
ATOM 2752 C C . LEU B 1 36 ? 26.172 15.539 8.016 1 87.62 36 LEU B C 1
ATOM 2754 O O . LEU B 1 36 ? 25.344 14.828 8.594 1 87.62 36 LEU B O 1
ATOM 2758 N N . GLY B 1 37 ? 27.109 16.172 8.555 1 85.75 37 GLY B N 1
ATOM 2759 C CA . GLY B 1 37 ? 27.203 16.141 10.008 1 85.75 37 GLY B CA 1
ATOM 2760 C C . GLY B 1 37 ? 25.984 16.734 10.695 1 85.75 37 GLY B C 1
ATOM 2761 O O . GLY B 1 37 ? 25.484 16.172 11.672 1 85.75 37 GLY B O 1
ATOM 2762 N N . ARG B 1 38 ? 25.484 17.766 10.172 1 81.88 38 ARG B N 1
ATOM 2763 C CA . ARG B 1 38 ? 24.312 18.422 10.734 1 81.88 38 ARG B CA 1
ATOM 2764 C C . ARG B 1 38 ? 23.062 17.547 10.594 1 81.88 38 ARG B C 1
ATOM 2766 O O . ARG B 1 38 ? 22.281 17.438 11.531 1 81.88 38 ARG B O 1
ATOM 2773 N N . THR B 1 39 ? 22.938 16.922 9.461 1 81.81 39 THR B N 1
ATOM 2774 C CA . THR B 1 39 ? 21.781 16.078 9.203 1 81.81 39 THR B CA 1
ATOM 2775 C C . THR B 1 39 ? 21.812 14.836 10.078 1 81.81 39 THR B C 1
ATOM 2777 O O . THR B 1 39 ? 20.781 14.414 10.609 1 81.81 39 THR B O 1
ATOM 2780 N N . TRP B 1 40 ? 22.984 14.352 10.266 1 82.25 40 TRP B N 1
ATOM 2781 C CA . TRP B 1 40 ? 23.141 13.164 11.102 1 82.25 40 TRP B CA 1
ATOM 2782 C C . TRP B 1 40 ? 22.766 13.477 12.555 1 82.25 40 TRP B C 1
ATOM 2784 O O . TRP B 1 40 ? 22.125 12.664 13.219 1 82.25 40 TRP B O 1
ATOM 2794 N N . ARG B 1 41 ? 23.125 14.609 12.961 1 79.12 41 ARG B N 1
ATOM 2795 C CA . ARG B 1 41 ? 22.797 15.023 14.32 1 79.12 41 ARG B CA 1
ATOM 2796 C C . ARG B 1 41 ? 21.297 15.25 14.477 1 79.12 41 ARG B C 1
ATOM 2798 O O . ARG B 1 41 ? 20.719 14.898 15.508 1 79.12 41 ARG B O 1
ATOM 2805 N N . THR B 1 42 ? 20.719 15.75 13.453 1 74.81 42 THR B N 1
ATOM 2806 C CA . THR B 1 42 ? 19.281 15.984 13.477 1 74.81 42 THR B CA 1
ATOM 2807 C C . THR B 1 42 ? 18.516 14.664 13.508 1 74.81 42 THR B C 1
ATOM 2809 O O . THR B 1 42 ? 17.547 14.523 14.25 1 74.81 42 THR B O 1
ATOM 2812 N N . ILE B 1 43 ? 18.969 13.75 12.789 1 75.81 43 ILE B N 1
ATOM 2813 C CA . ILE B 1 43 ? 18.328 12.445 12.742 1 75.81 43 ILE B CA 1
ATOM 2814 C C . ILE B 1 43 ? 18.453 11.75 14.094 1 75.81 43 ILE B C 1
ATOM 2816 O O . ILE B 1 43 ? 17.5 11.148 14.594 1 75.81 43 ILE B O 1
ATOM 2820 N N . TRP B 1 44 ? 19.578 11.984 14.703 1 75.25 44 TRP B N 1
ATOM 2821 C CA . TRP B 1 44 ? 19.844 11.352 16 1 75.25 44 TRP B CA 1
ATOM 2822 C C . TRP B 1 44 ? 19.062 12.062 17.109 1 75.25 44 TRP B C 1
ATOM 2824 O O . TRP B 1 44 ? 18.703 11.438 18.109 1 75.25 44 TRP B O 1
ATOM 2834 N N . ARG B 1 45 ? 18.719 13.258 16.766 1 73.12 45 ARG B N 1
ATOM 2835 C CA . ARG B 1 45 ? 17.984 14.039 17.75 1 73.12 45 ARG B CA 1
ATOM 2836 C C . ARG B 1 45 ? 16.484 13.75 17.656 1 73.12 45 ARG B C 1
ATOM 2838 O O . ARG B 1 45 ? 15.766 13.844 18.656 1 73.12 45 ARG B O 1
ATOM 2845 N N . GLU B 1 46 ? 16.062 13.461 16.438 1 75.19 46 GLU B N 1
ATOM 2846 C CA . GLU B 1 46 ? 14.672 13.055 16.266 1 75.19 46 GLU B CA 1
ATOM 2847 C C . GLU B 1 46 ? 14.477 11.578 16.609 1 75.19 46 GLU B C 1
ATOM 2849 O O . GLU B 1 46 ? 14.125 10.773 15.75 1 75.19 46 GLU B O 1
ATOM 2854 N N . LYS B 1 47 ? 14.555 11.219 17.812 1 75.06 47 LYS B N 1
ATOM 2855 C CA . LYS B 1 47 ? 14.578 9.859 18.344 1 75.06 47 LYS B CA 1
ATOM 2856 C C . LYS B 1 47 ? 13.234 9.164 18.141 1 75.06 47 LYS B C 1
ATOM 2858 O O . LYS B 1 47 ? 13.188 7.949 17.922 1 75.06 47 LYS B O 1
ATOM 2863 N N . ILE B 1 48 ? 12.305 9.945 18.109 1 76.5 48 ILE B N 1
ATOM 2864 C CA . ILE B 1 48 ? 10.977 9.344 18.062 1 76.5 48 ILE B CA 1
ATOM 2865 C C . ILE B 1 48 ? 10.773 8.664 16.703 1 76.5 48 ILE B C 1
ATOM 2867 O O . ILE B 1 48 ? 10.375 7.496 16.641 1 76.5 48 ILE B O 1
ATOM 2871 N N . LEU B 1 49 ? 11.156 9.312 15.695 1 76.81 49 LEU B N 1
ATOM 2872 C CA . LEU B 1 49 ? 10.938 8.758 14.367 1 76.81 49 LEU B CA 1
ATOM 2873 C C . LEU B 1 49 ? 11.883 7.586 14.102 1 76.81 49 LEU B C 1
ATOM 2875 O O . LEU B 1 49 ? 11.477 6.57 13.539 1 76.81 49 LEU B O 1
ATOM 2879 N N . THR B 1 50 ? 13.086 7.707 14.547 1 82.69 50 THR B N 1
ATOM 2880 C CA . THR B 1 50 ? 14.07 6.652 14.328 1 82.69 50 THR B CA 1
ATOM 2881 C C . THR B 1 50 ? 13.719 5.414 15.148 1 82.69 50 THR B C 1
ATOM 2883 O O . THR B 1 50 ? 13.844 4.289 14.664 1 82.69 50 THR B O 1
ATOM 2886 N N . THR B 1 51 ? 13.305 5.625 16.344 1 86.62 51 THR B N 1
ATOM 2887 C CA . THR B 1 51 ? 12.922 4.5 17.188 1 86.62 51 THR B CA 1
ATOM 2888 C C . THR B 1 51 ? 11.68 3.807 16.641 1 86.62 51 THR B C 1
ATOM 2890 O O . THR B 1 51 ? 11.57 2.58 16.688 1 86.62 51 THR B O 1
ATOM 2893 N N . MET B 1 52 ? 10.812 4.594 16.125 1 87.25 52 MET B N 1
ATOM 2894 C CA . MET B 1 52 ? 9.602 4.016 15.547 1 87.25 52 MET B CA 1
ATOM 2895 C C . MET B 1 52 ? 9.93 3.189 14.312 1 87.25 52 MET B C 1
ATOM 2897 O O . MET B 1 52 ? 9.336 2.131 14.094 1 87.25 52 MET B O 1
ATOM 2901 N N . ARG B 1 53 ? 10.852 3.654 13.539 1 90.19 53 ARG B N 1
ATOM 2902 C CA . ARG B 1 53 ? 11.281 2.918 12.359 1 90.19 53 ARG B CA 1
ATOM 2903 C C . ARG B 1 53 ? 11.891 1.572 12.742 1 90.19 53 ARG B C 1
ATOM 2905 O O . ARG B 1 53 ? 11.547 0.541 12.164 1 90.19 53 ARG B O 1
ATOM 2912 N N . LEU B 1 54 ? 12.773 1.667 13.734 1 91.75 54 LEU B N 1
ATOM 2913 C CA . LEU B 1 54 ? 13.438 0.452 14.188 1 91.75 54 LEU B CA 1
ATOM 2914 C C . LEU B 1 54 ? 12.438 -0.533 14.773 1 91.75 54 LEU B C 1
ATOM 2916 O O . LEU B 1 54 ? 12.453 -1.718 14.43 1 91.75 54 LEU B O 1
ATOM 2920 N N . THR B 1 55 ? 11.586 -0.059 15.555 1 93.5 55 THR B N 1
ATOM 2921 C CA . THR B 1 55 ? 10.602 -0.909 16.219 1 93.5 55 THR B CA 1
ATOM 2922 C C . THR B 1 55 ? 9.672 -1.553 15.195 1 93.5 55 THR B C 1
ATOM 2924 O O . THR B 1 55 ? 9.359 -2.742 15.289 1 93.5 55 THR B O 1
ATOM 2927 N N . LEU B 1 56 ? 9.305 -0.781 14.258 1 94.06 56 LEU B N 1
ATOM 2928 C CA . LEU B 1 56 ? 8.391 -1.311 13.258 1 94.06 56 LEU B CA 1
ATOM 2929 C C . LEU B 1 56 ? 9.062 -2.379 12.406 1 94.06 56 LEU B C 1
ATOM 2931 O O . LEU B 1 56 ? 8.453 -3.402 12.086 1 94.06 56 LEU B O 1
ATOM 2935 N N . HIS B 1 57 ? 10.344 -2.17 12.008 1 97.31 57 HIS B N 1
ATOM 2936 C CA . HIS B 1 57 ? 11.062 -3.17 11.234 1 97.31 57 HIS B CA 1
ATOM 2937 C C . HIS B 1 57 ? 11.195 -4.48 12 1 97.31 57 HIS B C 1
ATOM 2939 O O . HIS B 1 57 ? 10.992 -5.559 11.445 1 97.31 57 HIS B O 1
ATOM 2945 N N . VAL B 1 58 ? 11.414 -4.355 13.25 1 97.25 58 VAL B N 1
ATOM 2946 C CA . VAL B 1 58 ? 11.609 -5.539 14.078 1 97.25 58 VAL B CA 1
ATOM 2947 C C . VAL B 1 58 ? 10.273 -6.234 14.312 1 97.25 58 VAL B C 1
ATOM 2949 O O . VAL B 1 58 ? 10.156 -7.445 14.117 1 97.25 58 VAL B O 1
ATOM 2952 N N . CYS B 1 59 ? 9.273 -5.461 14.672 1 96.25 59 CYS B N 1
ATOM 2953 C CA . CYS B 1 59 ? 7.965 -6.027 14.984 1 96.25 59 CYS B CA 1
ATOM 2954 C C . CYS B 1 59 ? 7.363 -6.707 13.758 1 96.25 59 CYS B C 1
ATOM 2956 O O . CYS B 1 59 ? 6.859 -7.828 13.852 1 96.25 59 CYS B O 1
ATOM 2958 N N . ILE B 1 60 ? 7.492 -6.074 12.656 1 96.75 60 ILE B N 1
ATOM 2959 C CA . ILE B 1 60 ? 6.895 -6.629 11.445 1 96.75 60 ILE B CA 1
ATOM 2960 C C . ILE B 1 60 ? 7.699 -7.84 10.984 1 96.75 60 ILE B C 1
ATOM 2962 O O . ILE B 1 60 ? 7.137 -8.812 10.477 1 96.75 60 ILE B O 1
ATOM 2966 N N . SER B 1 61 ? 9.031 -7.746 11.141 1 97.88 61 SER B N 1
ATOM 2967 C CA . SER B 1 61 ? 9.867 -8.891 10.805 1 97.88 61 SER B CA 1
ATOM 2968 C C . SER B 1 61 ? 9.484 -10.117 11.625 1 97.88 61 SER B C 1
ATOM 2970 O O . SER B 1 61 ? 9.32 -11.211 11.078 1 97.88 61 SER B O 1
ATOM 2972 N N . ILE B 1 62 ? 9.242 -9.969 12.852 1 96.81 62 ILE B N 1
ATOM 2973 C CA . ILE B 1 62 ? 8.875 -11.07 13.734 1 96.81 62 ILE B CA 1
ATOM 2974 C C . ILE B 1 62 ? 7.477 -11.562 13.391 1 96.81 62 ILE B C 1
ATOM 2976 O O . ILE B 1 62 ? 7.242 -12.773 13.297 1 96.81 62 ILE B O 1
ATOM 2980 N N . LEU B 1 63 ? 6.629 -10.68 13.172 1 95.44 63 LEU B N 1
ATOM 2981 C CA . LEU B 1 63 ? 5.266 -11.055 12.812 1 95.44 63 LEU B CA 1
ATOM 2982 C C . LEU B 1 63 ? 5.238 -11.836 11.508 1 95.44 63 LEU B C 1
ATOM 2984 O O . LEU B 1 63 ? 4.609 -12.891 11.422 1 95.44 63 LEU B O 1
ATOM 2988 N N . MET B 1 64 ? 5.895 -11.305 10.516 1 96.81 64 MET B N 1
ATOM 2989 C CA . MET B 1 64 ? 5.953 -12 9.227 1 96.81 64 MET B CA 1
ATOM 2990 C C . MET B 1 64 ? 6.664 -13.344 9.359 1 96.81 64 MET B C 1
ATOM 2992 O O . MET B 1 64 ? 6.27 -14.328 8.734 1 96.81 64 MET B O 1
ATOM 2996 N N . GLY B 1 65 ? 7.715 -13.375 10.195 1 96.62 65 GLY B N 1
ATOM 2997 C CA . GLY B 1 65 ? 8.406 -14.633 10.438 1 96.62 65 GLY B CA 1
ATOM 2998 C C . GLY B 1 65 ? 7.512 -15.688 11.062 1 96.62 65 GLY B C 1
ATOM 2999 O O . GLY B 1 65 ? 7.59 -16.859 10.703 1 96.62 65 GLY B O 1
ATOM 3000 N N . LEU B 1 66 ? 6.688 -15.266 11.906 1 95.62 66 LEU B N 1
ATOM 3001 C CA . LEU B 1 66 ? 5.773 -16.188 12.562 1 95.62 66 LEU B CA 1
ATOM 3002 C C . LEU B 1 66 ? 4.648 -16.609 11.609 1 95.62 66 LEU B C 1
ATOM 3004 O O . LEU B 1 66 ? 4.219 -17.766 11.617 1 95.62 66 LEU B O 1
ATOM 3008 N N . LEU B 1 67 ? 4.238 -15.703 10.828 1 94.38 67 LEU B N 1
ATOM 3009 C CA . LEU B 1 67 ? 3.164 -15.977 9.883 1 94.38 67 LEU B CA 1
ATOM 3010 C C . LEU B 1 67 ? 3.629 -16.938 8.797 1 94.38 67 LEU B C 1
ATOM 3012 O O . LEU B 1 67 ? 2.881 -17.844 8.398 1 94.38 67 LEU B O 1
ATOM 3016 N N . TYR B 1 68 ? 4.805 -16.703 8.367 1 96.31 68 TYR B N 1
ATOM 3017 C CA . TYR B 1 68 ? 5.359 -17.5 7.285 1 96.31 68 TYR B CA 1
ATOM 3018 C C . TYR B 1 68 ? 6.363 -18.516 7.82 1 96.31 68 TYR B C 1
ATOM 3020 O O . TYR B 1 68 ? 7.402 -18.75 7.199 1 96.31 68 TYR B O 1
ATOM 3028 N N . TRP B 1 69 ? 6.055 -19.078 8.93 1 94.38 69 TRP B N 1
ATOM 3029 C CA . TRP B 1 69 ? 6.953 -20 9.617 1 94.38 69 TRP B CA 1
ATOM 3030 C C . TRP B 1 69 ? 7.242 -21.234 8.75 1 94.38 69 TRP B C 1
ATOM 3032 O O . TRP B 1 69 ? 6.328 -21.969 8.391 1 94.38 69 TRP B O 1
ATOM 3042 N N . GLN B 1 70 ? 8.539 -21.422 8.281 1 92.12 70 GLN B N 1
ATOM 3043 C CA . GLN B 1 70 ? 9.078 -22.594 7.59 1 92.12 70 GLN B CA 1
ATOM 3044 C C . GLN B 1 70 ? 8.375 -22.797 6.246 1 92.12 70 GLN B C 1
ATOM 3046 O O . GLN B 1 70 ? 8.148 -23.938 5.832 1 92.12 70 GLN B O 1
ATOM 3051 N N . ILE B 1 71 ? 8.039 -21.797 5.609 1 91.62 71 ILE B N 1
ATOM 3052 C CA . ILE B 1 71 ? 7.328 -21.891 4.34 1 91.62 71 ILE B CA 1
ATOM 3053 C C . ILE B 1 71 ? 8.328 -22.078 3.203 1 91.62 71 ILE B C 1
ATOM 3055 O O . ILE B 1 71 ? 7.973 -22.594 2.135 1 91.62 71 ILE B O 1
ATOM 3059 N N . GLY B 1 72 ? 9.547 -21.75 3.363 1 90.69 72 GLY B N 1
ATOM 3060 C CA . GLY B 1 72 ? 10.539 -21.641 2.305 1 90.69 72 GLY B CA 1
ATOM 3061 C C . GLY B 1 72 ? 10.875 -22.984 1.668 1 90.69 72 GLY B C 1
ATOM 3062 O O . GLY B 1 72 ? 11.266 -23.031 0.499 1 90.69 72 GLY B O 1
ATOM 3063 N N . ASP B 1 73 ? 10.742 -24.062 2.375 1 89.69 73 ASP B N 1
ATOM 3064 C CA . ASP B 1 73 ? 11.133 -25.359 1.83 1 89.69 73 ASP B CA 1
ATOM 3065 C C . ASP B 1 73 ? 9.914 -26.203 1.494 1 89.69 73 ASP B C 1
ATOM 3067 O O . ASP B 1 73 ? 10.031 -27.422 1.31 1 89.69 73 ASP B O 1
ATOM 3071 N N . ASP B 1 74 ? 8.82 -25.656 1.403 1 88.25 74 ASP B N 1
ATOM 3072 C CA . ASP B 1 74 ? 7.602 -26.375 1.067 1 88.25 74 ASP B CA 1
ATOM 3073 C C . ASP B 1 74 ? 7.184 -26.109 -0.376 1 88.25 74 ASP B C 1
ATOM 3075 O O . ASP B 1 74 ? 6.816 -24.984 -0.724 1 88.25 74 ASP B O 1
ATOM 3079 N N . ALA B 1 75 ? 7.141 -27.172 -1.195 1 89.38 75 ALA B N 1
ATOM 3080 C CA . ALA B 1 75 ? 6.824 -27.062 -2.615 1 89.38 75 ALA B CA 1
ATOM 3081 C C . ALA B 1 75 ? 5.371 -26.656 -2.822 1 89.38 75 ALA B C 1
ATOM 3083 O O . ALA B 1 75 ? 5.016 -26.109 -3.875 1 89.38 75 ALA B O 1
ATOM 3084 N N . ASN B 1 76 ? 4.551 -26.875 -1.806 1 86.12 76 ASN B N 1
ATOM 3085 C CA . ASN B 1 76 ? 3.139 -26.531 -1.922 1 86.12 76 ASN B CA 1
ATOM 3086 C C . ASN B 1 76 ? 2.883 -25.078 -1.512 1 86.12 76 ASN B C 1
ATOM 3088 O O . ASN B 1 76 ? 1.812 -24.531 -1.782 1 86.12 76 ASN B O 1
ATOM 3092 N N . ALA B 1 77 ? 3.898 -24.5 -0.893 1 90.25 77 ALA B N 1
ATOM 3093 C CA . ALA B 1 77 ? 3.709 -23.156 -0.379 1 90.25 77 ALA B CA 1
ATOM 3094 C C . ALA B 1 77 ? 4.582 -22.156 -1.131 1 90.25 77 ALA B C 1
ATOM 3096 O O . ALA B 1 77 ? 4.973 -21.125 -0.58 1 90.25 77 ALA B O 1
ATOM 3097 N N . VAL B 1 78 ? 4.855 -22.484 -2.385 1 91.44 78 VAL B N 1
ATOM 3098 C CA . VAL B 1 78 ? 5.75 -21.625 -3.156 1 91.44 78 VAL B CA 1
ATOM 3099 C C . VAL B 1 78 ? 5.066 -20.297 -3.455 1 91.44 78 VAL B C 1
ATOM 3101 O O . VAL B 1 78 ? 5.707 -19.234 -3.451 1 91.44 78 VAL B O 1
ATOM 3104 N N . HIS B 1 79 ? 3.766 -20.344 -3.697 1 91.25 79 HIS B N 1
ATOM 3105 C CA . HIS B 1 79 ? 3.031 -19.109 -3.949 1 91.25 79 HIS B CA 1
ATOM 3106 C C . HIS B 1 79 ? 2.967 -18.234 -2.695 1 91.25 79 HIS B C 1
ATOM 3108 O O . HIS B 1 79 ? 3.066 -17.016 -2.779 1 91.25 79 HIS B O 1
ATOM 3114 N N . ASP B 1 80 ? 2.828 -18.844 -1.565 1 94.12 80 ASP B N 1
ATOM 3115 C CA . ASP B 1 80 ? 2.832 -18.125 -0.298 1 94.12 80 ASP B CA 1
ATOM 3116 C C . ASP B 1 80 ? 4.199 -17.5 -0.027 1 94.12 80 ASP B C 1
ATOM 3118 O O . ASP B 1 80 ? 4.285 -16.391 0.502 1 94.12 80 ASP B O 1
ATOM 3122 N N . ASN B 1 81 ? 5.223 -18.281 -0.394 1 95.81 81 ASN B N 1
ATOM 3123 C CA . ASN B 1 81 ? 6.566 -17.734 -0.231 1 95.81 81 ASN B CA 1
ATOM 3124 C C . ASN B 1 81 ? 6.793 -16.516 -1.132 1 95.81 81 ASN B C 1
ATOM 3126 O O . ASN B 1 81 ? 7.434 -15.547 -0.724 1 95.81 81 ASN B O 1
ATOM 3130 N N . ALA B 1 82 ? 6.258 -16.609 -2.367 1 95.5 82 ALA B N 1
ATOM 3131 C CA . ALA B 1 82 ? 6.332 -15.453 -3.26 1 95.5 82 ALA B CA 1
ATOM 3132 C C . ALA B 1 82 ? 5.57 -14.266 -2.682 1 95.5 82 ALA B C 1
ATOM 3134 O O . ALA B 1 82 ? 6.008 -13.125 -2.803 1 95.5 82 ALA B O 1
ATOM 3135 N N . GLY B 1 83 ? 4.434 -14.562 -2.051 1 95.56 83 GLY B N 1
ATOM 3136 C CA . GLY B 1 83 ? 3.676 -13.523 -1.375 1 95.56 83 GLY 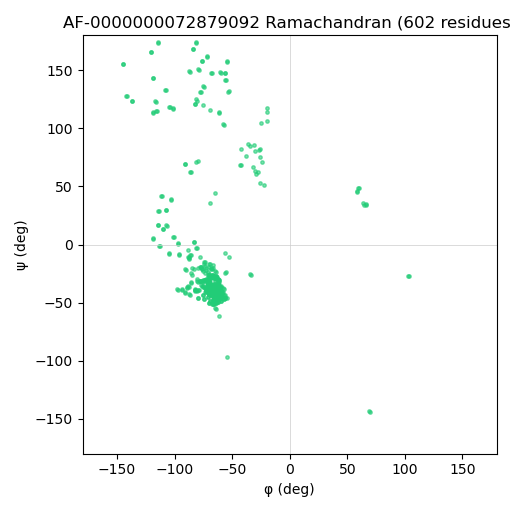B CA 1
ATOM 3137 C C . GLY B 1 83 ? 4.434 -12.883 -0.23 1 95.56 83 GLY B C 1
ATOM 3138 O O . GLY B 1 83 ? 4.332 -11.672 -0.009 1 95.56 83 GLY B O 1
ATOM 3139 N N . MET B 1 84 ? 5.168 -13.633 0.491 1 97.06 84 MET B N 1
ATOM 3140 C CA . MET B 1 84 ? 5.992 -13.117 1.577 1 97.06 84 MET B CA 1
ATOM 3141 C C . MET B 1 84 ? 7.062 -12.164 1.043 1 97.06 84 MET B C 1
ATOM 3143 O O . MET B 1 84 ? 7.27 -11.086 1.594 1 97.06 84 MET B O 1
ATOM 3147 N N . LEU B 1 85 ? 7.699 -12.602 -0.032 1 97.62 85 LEU B N 1
ATOM 3148 C CA . LEU B 1 85 ? 8.734 -11.773 -0.641 1 97.62 85 LEU B CA 1
ATOM 3149 C C . LEU B 1 85 ? 8.141 -10.461 -1.15 1 97.62 85 LEU B C 1
ATOM 3151 O O . LEU B 1 85 ? 8.711 -9.391 -0.926 1 97.62 85 LEU B O 1
ATOM 3155 N N . PHE B 1 86 ? 7.039 -10.578 -1.757 1 97.56 86 PHE B N 1
ATOM 3156 C CA . PHE B 1 86 ? 6.391 -9.391 -2.307 1 97.56 86 PHE B CA 1
ATOM 3157 C C . PHE B 1 86 ? 5.941 -8.461 -1.193 1 97.56 86 PHE B C 1
ATOM 3159 O O . PHE B 1 86 ? 6.105 -7.242 -1.293 1 97.56 86 PHE B O 1
ATOM 3166 N N . SER B 1 87 ? 5.344 -9 -0.159 1 97.12 87 SER B N 1
ATOM 3167 C CA . SER B 1 87 ? 4.922 -8.195 0.983 1 97.12 87 SER B CA 1
ATOM 3168 C C . SER B 1 87 ? 6.113 -7.516 1.652 1 97.12 87 SER B C 1
ATOM 3170 O O . SER B 1 87 ? 5.992 -6.398 2.166 1 97.12 87 SER B O 1
ATOM 3172 N N . SER B 1 88 ? 7.234 -8.203 1.691 1 98 88 SER B N 1
ATOM 3173 C CA . SER B 1 88 ? 8.453 -7.605 2.236 1 98 88 SER B CA 1
ATOM 3174 C C . SER B 1 88 ? 8.875 -6.383 1.429 1 98 88 SER B C 1
ATOM 3176 O O . SER B 1 88 ? 9.273 -5.363 1.998 1 98 88 SER B O 1
ATOM 3178 N N . LEU B 1 89 ? 8.75 -6.516 0.12 1 98.38 89 LEU B N 1
ATOM 3179 C CA . LEU B 1 89 ? 9.094 -5.391 -0.743 1 98.38 89 LEU B CA 1
ATOM 3180 C C . LEU B 1 89 ? 8.18 -4.203 -0.473 1 98.38 89 LEU B C 1
ATOM 3182 O O . LEU B 1 89 ? 8.641 -3.062 -0.385 1 98.38 89 LEU B O 1
ATOM 3186 N N . ILE B 1 90 ? 6.891 -4.48 -0.339 1 97.69 90 ILE B N 1
ATOM 3187 C CA . ILE B 1 90 ? 5.926 -3.422 -0.081 1 97.69 90 ILE B CA 1
ATOM 3188 C C . ILE B 1 90 ? 6.246 -2.74 1.248 1 97.69 90 ILE B C 1
ATOM 3190 O O . ILE B 1 90 ? 6.305 -1.512 1.325 1 97.69 90 ILE B O 1
ATOM 3194 N N . PHE B 1 91 ? 6.531 -3.549 2.234 1 97.69 91 PHE B N 1
ATOM 3195 C CA . PHE B 1 91 ? 6.789 -3.008 3.562 1 97.69 91 PHE B CA 1
ATOM 3196 C C . PHE B 1 91 ? 8.031 -2.129 3.561 1 97.69 91 PHE B C 1
ATOM 3198 O O . PHE B 1 91 ? 8.008 -1.003 4.062 1 97.69 91 PHE B O 1
ATOM 3205 N N . ILE B 1 92 ? 9.07 -2.6 3.041 1 98.19 92 ILE B N 1
ATOM 3206 C CA . ILE B 1 92 ? 10.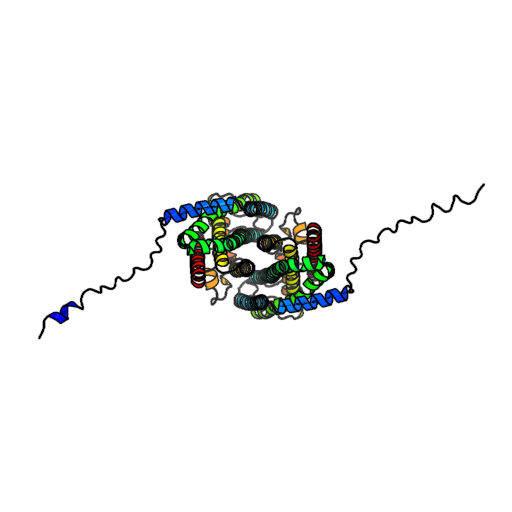344 -1.878 3.061 1 98.19 92 ILE B CA 1
ATOM 3207 C C . ILE B 1 92 ? 10.211 -0.587 2.256 1 98.19 92 ILE B C 1
ATOM 3209 O O . ILE B 1 92 ? 10.742 0.454 2.652 1 98.19 92 ILE B O 1
ATOM 3213 N N . LEU B 1 93 ? 9.547 -0.662 1.106 1 97.62 93 LEU B N 1
ATOM 3214 C CA . LEU B 1 93 ? 9.328 0.533 0.299 1 97.62 93 LEU B CA 1
ATOM 3215 C C . LEU B 1 93 ? 8.602 1.609 1.104 1 97.62 93 LEU B C 1
ATOM 3217 O O . LEU B 1 93 ? 9.047 2.762 1.14 1 97.62 93 LEU B O 1
ATOM 3221 N N . TYR B 1 94 ? 7.555 1.223 1.797 1 96.62 94 TYR B N 1
ATOM 3222 C CA . TYR B 1 94 ? 6.758 2.189 2.545 1 96.62 94 TYR B CA 1
ATOM 3223 C C . TYR B 1 94 ? 7.496 2.66 3.791 1 96.62 94 TYR B C 1
ATOM 3225 O O . TYR B 1 94 ? 7.406 3.83 4.172 1 96.62 94 TYR B O 1
ATOM 3233 N N . ALA B 1 95 ? 8.188 1.721 4.395 1 95.44 95 ALA B N 1
ATOM 3234 C CA . ALA B 1 95 ? 8.93 2.051 5.605 1 95.44 95 ALA B CA 1
ATOM 3235 C C . ALA B 1 95 ? 10.039 3.055 5.312 1 95.44 95 ALA B C 1
ATOM 3237 O O . ALA B 1 95 ? 10.43 3.832 6.188 1 95.44 95 ALA B O 1
ATOM 3238 N N . ALA B 1 96 ? 10.5 3.031 4.09 1 95.19 96 ALA B N 1
ATOM 3239 C CA . ALA B 1 96 ? 11.547 3.973 3.703 1 95.19 96 ALA B CA 1
ATOM 3240 C C . ALA B 1 96 ? 10.953 5.273 3.176 1 95.19 96 ALA B C 1
ATOM 3242 O O . ALA B 1 96 ? 11.43 6.359 3.498 1 95.19 96 ALA B O 1
ATOM 3243 N N . MET B 1 97 ? 9.906 5.227 2.482 1 95.69 97 MET B N 1
ATOM 3244 C CA . MET B 1 97 ? 9.328 6.359 1.764 1 95.69 97 MET B CA 1
ATOM 3245 C C . MET B 1 97 ? 8.633 7.316 2.725 1 95.69 97 MET B C 1
ATOM 3247 O O . MET B 1 97 ? 8.828 8.531 2.654 1 95.69 97 MET B O 1
ATOM 3251 N N . MET B 1 98 ? 7.871 6.773 3.684 1 93.44 98 MET B N 1
ATOM 3252 C CA . MET B 1 98 ? 6.965 7.594 4.477 1 93.44 98 MET B CA 1
ATOM 3253 C C . MET B 1 98 ? 7.738 8.508 5.422 1 93.44 98 MET B C 1
ATOM 3255 O O . MET B 1 98 ? 7.539 9.719 5.422 1 93.44 98 MET B O 1
ATOM 3259 N N . PRO B 1 99 ? 8.672 8.008 6.199 1 89.75 99 PRO B N 1
ATOM 3260 C CA . PRO B 1 99 ? 9.414 8.93 7.066 1 89.75 99 PRO B CA 1
ATOM 3261 C C . PRO B 1 99 ? 10.281 9.906 6.277 1 89.75 99 PRO B C 1
ATOM 3263 O O . PRO B 1 99 ? 10.516 11.031 6.73 1 89.75 99 PRO B O 1
ATOM 3266 N N . THR B 1 100 ? 10.688 9.5 5.133 1 90.75 100 THR B N 1
ATOM 3267 C CA . THR B 1 100 ? 11.578 10.352 4.344 1 90.75 100 THR B CA 1
ATOM 3268 C C . THR B 1 100 ? 10.836 11.586 3.838 1 90.75 100 THR B C 1
ATOM 3270 O O . THR B 1 100 ? 11.344 12.703 3.938 1 90.75 100 THR B O 1
ATOM 3273 N N . PHE B 1 101 ? 9.68 11.391 3.275 1 91.31 101 PHE B N 1
ATOM 3274 C CA . PHE B 1 101 ? 9.039 12.602 2.766 1 91.31 101 PHE B CA 1
ATOM 3275 C C . PHE B 1 101 ? 8.578 13.492 3.912 1 91.31 101 PHE B C 1
ATOM 3277 O O . PHE B 1 101 ? 8.539 14.719 3.771 1 91.31 101 PHE B O 1
ATOM 3284 N N . LEU B 1 102 ? 8.297 12.914 5.121 1 87.88 102 LEU B N 1
ATOM 3285 C CA . LEU B 1 102 ? 7.91 13.703 6.285 1 87.88 102 LEU B CA 1
ATOM 3286 C C . LEU B 1 102 ? 9.062 14.578 6.754 1 87.88 102 LEU B C 1
ATOM 3288 O O . LEU B 1 102 ? 8.898 15.789 6.934 1 87.88 102 LEU B O 1
ATOM 3292 N N . THR B 1 103 ? 10.195 13.977 6.941 1 86.12 103 THR B N 1
ATOM 3293 C CA . THR B 1 103 ? 11.359 14.711 7.434 1 86.12 103 THR B CA 1
ATOM 3294 C C . THR B 1 103 ? 11.852 15.711 6.395 1 86.12 103 THR B C 1
ATOM 3296 O O . THR B 1 103 ? 12.234 16.828 6.738 1 86.12 103 THR B O 1
ATOM 3299 N N . PHE B 1 104 ? 11.773 15.344 5.227 1 88.5 104 PHE B N 1
ATOM 3300 C CA . PHE B 1 104 ? 12.281 16.219 4.18 1 88.5 104 PHE B CA 1
ATOM 3301 C C . PHE B 1 104 ? 11.391 17.453 4.023 1 88.5 104 PHE B C 1
ATOM 3303 O O . PHE B 1 104 ? 11.883 18.562 3.811 1 88.5 104 PHE B O 1
ATOM 3310 N N . THR B 1 105 ? 10.148 17.266 4.055 1 87.81 105 T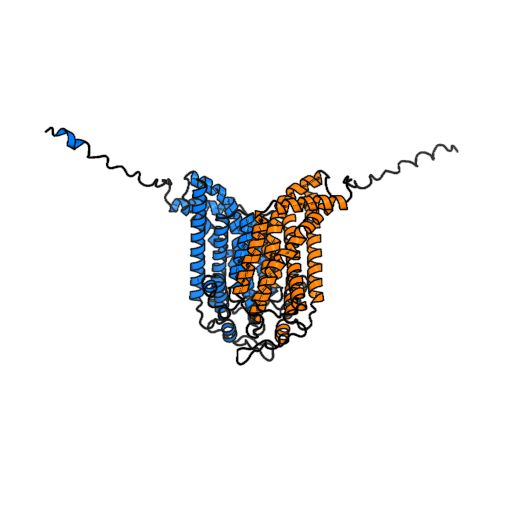HR B N 1
ATOM 3311 C CA . THR B 1 105 ? 9.234 18.391 3.9 1 87.81 105 THR B CA 1
ATOM 3312 C C . THR B 1 105 ? 9.383 19.375 5.062 1 87.81 105 THR B C 1
ATOM 3314 O O . THR B 1 105 ? 9.281 20.594 4.871 1 87.81 105 THR B O 1
ATOM 3317 N N . LEU B 1 106 ? 9.602 18.812 6.215 1 83.19 106 LEU B N 1
ATOM 3318 C CA . LEU B 1 106 ? 9.758 19.672 7.395 1 83.19 106 LEU B CA 1
ATOM 3319 C C . LEU B 1 106 ? 11.047 20.469 7.324 1 83.19 106 LEU B C 1
ATOM 3321 O O . LEU B 1 106 ? 11.086 21.641 7.727 1 83.19 106 LEU B O 1
ATOM 3325 N N . GLU B 1 107 ? 12.023 19.859 6.77 1 83.62 107 GLU B N 1
ATOM 3326 C CA . GLU B 1 107 ? 13.336 20.484 6.746 1 83.62 107 GLU B CA 1
ATOM 3327 C C . GLU B 1 107 ? 13.523 21.328 5.492 1 83.62 107 GLU B C 1
ATOM 3329 O O . GLU B 1 107 ? 14.398 22.203 5.445 1 83.62 107 GLU B O 1
ATOM 3334 N N . ARG B 1 108 ? 12.781 21.031 4.574 1 83.88 108 ARG B N 1
ATOM 3335 C CA . ARG B 1 108 ? 12.953 21.672 3.275 1 83.88 108 ARG B CA 1
ATOM 3336 C C . ARG B 1 108 ? 12.781 23.188 3.385 1 83.88 108 ARG B C 1
ATOM 3338 O O . ARG B 1 108 ? 13.5 23.938 2.732 1 83.88 108 ARG B O 1
ATOM 3345 N N . GLU B 1 109 ? 11.883 23.609 4.227 1 80.12 109 GLU B N 1
ATOM 3346 C CA . GLU B 1 109 ? 11.648 25.047 4.352 1 80.12 109 GLU B CA 1
ATOM 3347 C C . GLU B 1 109 ? 12.859 25.75 4.965 1 80.12 109 GLU B C 1
ATOM 3349 O O . GLU B 1 109 ? 13.234 26.844 4.539 1 80.12 109 GLU B O 1
ATOM 3354 N N . VAL B 1 110 ? 13.43 25.156 5.918 1 79.94 110 VAL B N 1
ATOM 3355 C CA . VAL B 1 110 ? 14.609 25.719 6.57 1 79.94 110 VAL B CA 1
ATOM 3356 C C . VAL B 1 110 ? 15.781 25.734 5.594 1 79.94 110 VAL B C 1
ATOM 3358 O O . VAL B 1 110 ? 16.516 26.734 5.516 1 79.94 110 VAL B O 1
ATOM 3361 N N . LEU B 1 111 ? 15.828 24.828 4.828 1 77 111 LEU B N 1
ATOM 3362 C CA . LEU B 1 111 ? 16.969 24.703 3.918 1 77 111 LEU B CA 1
ATOM 3363 C C . LEU B 1 111 ? 16.844 25.688 2.766 1 77 111 LEU B C 1
ATOM 3365 O O . LEU B 1 111 ? 17.859 26.234 2.303 1 77 111 LEU B O 1
ATOM 3369 N N . ILE B 1 112 ? 15.719 25.906 2.363 1 78.5 112 ILE B N 1
ATOM 3370 C CA . ILE B 1 112 ? 15.492 26.891 1.312 1 78.5 112 ILE B CA 1
ATOM 3371 C C . ILE B 1 112 ? 15.922 28.266 1.798 1 78.5 112 ILE B C 1
ATOM 3373 O O . ILE B 1 112 ? 16.531 29.031 1.051 1 78.5 112 ILE B O 1
ATOM 3377 N N . ARG B 1 113 ? 15.742 28.5 3.049 1 82.69 113 ARG B N 1
ATOM 3378 C CA . ARG B 1 113 ? 16.156 29.781 3.613 1 82.69 113 ARG B CA 1
ATOM 3379 C C . ARG B 1 113 ? 17.672 29.875 3.703 1 82.69 113 ARG B C 1
ATOM 3381 O O . ARG B 1 113 ? 18.234 30.938 3.408 1 82.69 113 ARG B O 1
ATOM 3388 N N . GLU B 1 114 ? 18.25 28.859 4.051 1 80.12 114 GLU B N 1
ATOM 3389 C CA . GLU B 1 114 ? 19.703 28.828 4.152 1 80.12 114 GLU B CA 1
ATOM 3390 C C . GLU B 1 114 ? 20.359 28.938 2.781 1 80.12 114 GLU B C 1
ATOM 3392 O O . GLU B 1 114 ? 21.406 29.578 2.641 1 80.12 114 GLU B O 1
ATOM 3397 N N . HIS B 1 115 ? 19.766 28.406 1.86 1 77.56 115 HIS B N 1
ATOM 3398 C CA . HIS B 1 115 ? 20.281 28.484 0.498 1 77.56 115 HIS B CA 1
ATOM 3399 C C . HIS B 1 115 ? 20.141 29.875 -0.077 1 77.56 115 HIS B C 1
ATOM 3401 O O . HIS B 1 115 ? 21.047 30.375 -0.745 1 77.56 115 HIS B O 1
ATOM 3407 N N . LEU B 1 116 ? 19.031 30.453 0.201 1 79 116 LEU B N 1
ATOM 3408 C CA . LEU B 1 116 ? 18.797 31.797 -0.282 1 79 116 LEU B CA 1
ATOM 3409 C C . LEU B 1 116 ? 19.75 32.781 0.385 1 79 116 LEU B C 1
ATOM 3411 O O . LEU B 1 116 ? 20.109 33.812 -0.207 1 79 116 LEU B O 1
ATOM 3415 N N . ASN B 1 117 ? 20.156 32.375 1.575 1 78.88 117 ASN B N 1
ATOM 3416 C CA . ASN B 1 117 ? 21.156 33.188 2.268 1 78.88 117 ASN B CA 1
ATOM 3417 C C . ASN B 1 117 ? 22.578 32.875 1.822 1 78.88 117 ASN B C 1
ATOM 3419 O O . ASN B 1 117 ? 23.547 33.375 2.387 1 78.88 117 ASN B O 1
ATOM 3423 N N . GLN B 1 118 ? 22.641 31.969 0.858 1 74.69 118 GLN B N 1
ATOM 3424 C CA . GLN B 1 118 ? 23.875 31.594 0.175 1 74.69 118 GLN B CA 1
ATOM 3425 C C . GLN B 1 118 ? 24.844 30.906 1.127 1 74.69 118 GLN B C 1
ATOM 3427 O O . GLN B 1 118 ? 26.062 31.094 1.038 1 74.69 118 GLN B O 1
ATOM 3432 N N . TRP B 1 119 ? 24.297 30.203 1.979 1 75.06 119 TRP B N 1
ATOM 3433 C CA . TRP B 1 119 ? 25.156 29.484 2.906 1 75.06 119 TRP B CA 1
ATOM 3434 C C . TRP B 1 119 ? 25.688 28.203 2.262 1 75.06 119 TRP B C 1
ATOM 3436 O O . TRP B 1 119 ? 26.875 27.875 2.438 1 75.06 119 TRP B O 1
ATOM 3446 N N . TYR B 1 120 ? 24.797 27.594 1.531 1 79.62 120 TYR B N 1
ATOM 3447 C CA . TYR B 1 120 ? 25.156 26.312 0.928 1 79.62 120 TYR B CA 1
ATOM 3448 C C . TYR B 1 120 ? 24.516 26.156 -0.448 1 79.62 120 TYR B C 1
ATOM 3450 O O . TYR B 1 120 ? 23.5 26.797 -0.745 1 79.62 120 TYR B O 1
ATOM 3458 N N . SER B 1 121 ? 25.203 25.312 -1.223 1 83.62 121 SER B N 1
ATOM 3459 C CA . SER B 1 121 ? 24.625 24.984 -2.527 1 83.62 121 SER B CA 1
ATOM 3460 C C . SER B 1 121 ? 23.516 23.938 -2.406 1 83.62 121 SER B C 1
ATOM 3462 O O . SER B 1 121 ? 23.531 23.125 -1.481 1 83.62 121 SER B O 1
ATOM 3464 N N . LEU B 1 122 ? 22.609 24.078 -3.354 1 85.62 122 LEU B N 1
ATOM 3465 C CA . LEU B 1 122 ? 21.5 23.141 -3.359 1 85.62 122 LEU B CA 1
ATOM 3466 C C . LEU B 1 122 ? 21.984 21.719 -3.611 1 85.62 122 LEU B C 1
ATOM 3468 O O . LEU B 1 122 ? 21.453 20.766 -3.037 1 85.62 122 LEU B O 1
ATOM 3472 N N . LYS B 1 123 ? 22.953 21.594 -4.414 1 88.69 123 LYS B N 1
ATOM 3473 C CA . LYS B 1 123 ? 23.516 20.281 -4.723 1 88.69 123 LYS B CA 1
ATOM 3474 C C . LYS B 1 123 ? 24.156 19.656 -3.484 1 88.69 123 LYS B C 1
ATOM 3476 O O . LYS B 1 123 ? 24 18.453 -3.246 1 88.69 123 LYS B O 1
ATOM 3481 N N . ALA B 1 124 ? 24.766 20.453 -2.754 1 86 124 ALA B N 1
ATOM 3482 C CA . ALA B 1 124 ? 25.422 19.969 -1.543 1 86 124 ALA B CA 1
ATOM 3483 C C . ALA B 1 124 ? 24.391 19.531 -0.499 1 86 124 ALA B C 1
ATOM 3485 O O . ALA B 1 124 ? 24.562 18.5 0.156 1 86 124 ALA B O 1
ATOM 3486 N N . TYR B 1 125 ? 23.406 20.281 -0.48 1 85.69 125 TYR B N 1
ATOM 3487 C CA . TYR B 1 125 ? 22.344 19.984 0.472 1 85.69 125 TYR B CA 1
ATOM 3488 C C . TYR B 1 125 ? 21.641 18.672 0.111 1 85.69 125 TYR B C 1
ATOM 3490 O O . TYR B 1 125 ? 21.469 17.797 0.961 1 85.69 125 TYR B O 1
ATOM 3498 N N . PHE B 1 126 ? 21.25 18.594 -1.102 1 87.94 126 PHE B N 1
ATOM 3499 C CA . PHE B 1 126 ? 20.5 17.422 -1.552 1 87.94 126 PHE B CA 1
ATOM 3500 C C . PHE B 1 126 ? 21.359 16.156 -1.419 1 87.94 126 PHE B C 1
ATOM 3502 O O . PHE B 1 126 ? 20.859 15.109 -1.011 1 87.94 126 PHE B O 1
ATOM 3509 N N . LEU B 1 127 ? 22.594 16.281 -1.718 1 88.06 127 LEU B N 1
ATOM 3510 C CA . LEU B 1 127 ? 23.5 15.148 -1.603 1 88.06 127 LEU B CA 1
ATOM 3511 C C . LEU B 1 127 ? 23.703 14.766 -0.141 1 88.06 127 LEU B C 1
ATOM 3513 O O . LEU B 1 127 ? 23.75 13.578 0.195 1 88.06 127 LEU B O 1
ATOM 3517 N N . ALA B 1 128 ? 23.844 15.75 0.703 1 86.5 128 ALA B N 1
ATOM 3518 C CA . ALA B 1 128 ? 24.031 15.484 2.129 1 86.5 128 ALA B CA 1
ATOM 3519 C C . ALA B 1 128 ? 22.812 14.766 2.711 1 86.5 128 ALA B C 1
ATOM 3521 O O . ALA B 1 128 ? 22.953 13.844 3.512 1 86.5 128 ALA B O 1
ATOM 3522 N N . LYS B 1 129 ? 21.672 15.188 2.266 1 85.69 129 LYS B N 1
ATOM 3523 C CA . LYS B 1 129 ? 20.453 14.555 2.748 1 85.69 129 LYS B CA 1
ATOM 3524 C C . LYS B 1 129 ? 20.359 13.109 2.268 1 85.69 129 LYS B C 1
ATOM 3526 O O . LYS B 1 129 ? 19.953 12.227 3.023 1 85.69 129 LYS B O 1
ATOM 3531 N N . THR B 1 130 ? 20.734 12.891 1.101 1 86.75 130 THR B N 1
ATOM 3532 C CA . THR B 1 130 ? 20.703 11.555 0.526 1 86.75 130 THR B CA 1
ATOM 3533 C C . THR B 1 130 ? 21.703 10.641 1.236 1 86.75 130 THR B C 1
ATOM 3535 O O . THR B 1 130 ? 21.359 9.516 1.606 1 86.75 130 THR B O 1
ATOM 3538 N N . LEU B 1 131 ? 22.812 11.148 1.464 1 87.75 131 LEU B N 1
ATOM 3539 C CA . LEU B 1 131 ? 23.891 10.344 2.045 1 87.75 131 LEU B CA 1
ATOM 3540 C C . LEU B 1 131 ? 23.641 10.102 3.529 1 87.75 131 LEU B C 1
ATOM 3542 O O . LEU B 1 131 ? 24 9.047 4.059 1 87.75 131 LEU B O 1
ATOM 3546 N N . ALA B 1 132 ? 23.016 11 4.164 1 86.62 132 ALA B N 1
ATOM 3547 C CA . ALA B 1 132 ? 22.781 10.898 5.602 1 86.62 132 ALA B CA 1
ATOM 3548 C C . ALA B 1 132 ? 21.812 9.758 5.922 1 86.62 132 ALA B C 1
ATOM 3550 O O . ALA B 1 132 ? 21.906 9.141 6.988 1 86.62 132 ALA B O 1
ATOM 3551 N N . ASP B 1 133 ? 20.984 9.453 5.051 1 85.69 133 ASP B N 1
ATOM 3552 C CA . ASP B 1 133 ? 19.938 8.469 5.312 1 85.69 133 ASP B CA 1
ATOM 3553 C C . ASP B 1 133 ? 20.359 7.086 4.812 1 85.69 133 ASP B C 1
ATOM 3555 O O . ASP B 1 133 ? 19.719 6.086 5.145 1 85.69 133 ASP B O 1
ATOM 3559 N N . ILE B 1 134 ? 21.469 6.961 4.078 1 89.12 134 ILE B N 1
ATOM 3560 C CA . ILE B 1 134 ? 21.875 5.711 3.439 1 89.12 134 ILE B CA 1
ATOM 3561 C C . ILE B 1 134 ? 22.188 4.668 4.504 1 89.12 134 ILE B C 1
ATOM 3563 O O . ILE B 1 134 ? 21.766 3.518 4.406 1 89.12 134 ILE B O 1
ATOM 3567 N N . PRO B 1 135 ? 22.875 5.004 5.566 1 88.75 135 PRO B N 1
ATOM 3568 C CA . PRO B 1 135 ? 23.156 3.99 6.586 1 88.75 135 PRO B CA 1
ATOM 3569 C C . PRO B 1 135 ? 21.891 3.395 7.191 1 88.75 135 PRO B C 1
ATOM 3571 O O . PRO B 1 135 ? 21.844 2.197 7.484 1 88.75 135 PRO B O 1
ATOM 3574 N N . PHE B 1 136 ? 20.938 4.16 7.34 1 88.56 136 PHE B N 1
ATOM 3575 C CA . PHE B 1 136 ? 19.672 3.678 7.898 1 88.56 136 PHE B CA 1
ATOM 3576 C C . PHE B 1 136 ? 18.953 2.787 6.898 1 88.56 136 PHE B C 1
ATOM 3578 O O . PHE B 1 136 ? 18.281 1.832 7.289 1 88.56 136 PHE B O 1
ATOM 3585 N N . GLN B 1 137 ? 19.094 3.129 5.691 1 92.94 137 GLN B N 1
ATOM 3586 C CA . GLN B 1 137 ? 18.438 2.34 4.648 1 92.94 137 GLN B CA 1
ATOM 3587 C C . GLN B 1 137 ? 19.156 1.013 4.434 1 92.94 137 GLN B C 1
ATOM 3589 O O . GLN B 1 137 ? 18.609 0.098 3.812 1 92.94 137 GLN B O 1
ATOM 3594 N N . LEU B 1 138 ? 20.328 0.925 4.938 1 95.31 138 LEU B N 1
ATOM 3595 C CA . LEU B 1 138 ? 21.062 -0.335 4.879 1 95.31 138 LEU B CA 1
ATOM 3596 C C . LEU B 1 138 ? 20.781 -1.181 6.117 1 95.31 138 LEU B C 1
ATOM 3598 O O . LEU B 1 138 ? 20.516 -2.379 6.012 1 95.31 138 LEU B O 1
ATOM 3602 N N . VAL B 1 139 ? 20.734 -0.585 7.207 1 95.56 139 VAL B N 1
ATOM 3603 C CA . VAL B 1 139 ? 20.688 -1.291 8.484 1 95.56 139 VAL B CA 1
ATOM 3604 C C . VAL B 1 139 ? 19.266 -1.771 8.758 1 95.56 139 VAL B C 1
ATOM 3606 O O . VAL B 1 139 ? 19.062 -2.93 9.125 1 95.56 139 VAL B O 1
ATOM 3609 N N . PHE B 1 140 ? 18.297 -0.959 8.57 1 96.06 140 PHE B N 1
ATOM 3610 C CA . PHE B 1 140 ? 16.938 -1.295 8.945 1 96.06 140 PHE B CA 1
ATOM 3611 C C . PHE B 1 140 ? 16.391 -2.436 8.094 1 96.06 140 PHE B C 1
ATOM 3613 O O . PHE B 1 140 ? 15.867 -3.416 8.617 1 96.06 140 PHE B O 1
ATOM 3620 N N . PRO B 1 141 ? 16.578 -2.322 6.809 1 97.62 141 PRO B N 1
ATOM 3621 C CA . PRO B 1 141 ? 16.125 -3.461 6.004 1 97.62 141 PRO B CA 1
ATOM 3622 C C . PRO B 1 141 ? 16.859 -4.754 6.344 1 97.62 141 PRO B C 1
ATOM 3624 O O . PRO B 1 141 ? 16.281 -5.84 6.242 1 97.62 141 PRO B O 1
ATOM 3627 N N . THR B 1 142 ? 18.109 -4.621 6.715 1 98.31 142 THR B N 1
ATOM 3628 C CA . THR B 1 142 ? 18.875 -5.801 7.105 1 98.31 142 THR B CA 1
ATOM 3629 C C . THR B 1 142 ? 18.312 -6.406 8.391 1 98.31 142 THR B C 1
ATOM 3631 O O . THR B 1 142 ? 18.141 -7.625 8.484 1 98.31 142 THR B O 1
ATOM 3634 N N . ILE B 1 143 ? 18 -5.586 9.312 1 97.88 143 ILE B N 1
ATOM 3635 C CA . ILE B 1 143 ? 17.406 -6.035 10.57 1 97.88 143 ILE B CA 1
ATOM 3636 C C . ILE B 1 143 ? 16.062 -6.715 10.297 1 97.88 143 ILE B C 1
ATOM 3638 O O . ILE B 1 143 ? 15.719 -7.695 10.961 1 97.88 143 ILE B O 1
ATOM 3642 N N . PHE B 1 144 ? 15.367 -6.258 9.398 1 98.5 144 PHE B N 1
ATOM 3643 C CA . PHE B 1 144 ? 14.078 -6.82 9.008 1 98.5 144 PHE B CA 1
ATOM 3644 C C . PHE B 1 144 ? 14.266 -8.156 8.305 1 98.5 144 PHE B C 1
ATOM 3646 O O . PHE B 1 144 ? 13.602 -9.141 8.633 1 98.5 144 PHE B O 1
ATOM 3653 N N . MET B 1 145 ? 15.211 -8.25 7.379 1 98.25 145 MET B N 1
ATOM 3654 C CA . MET B 1 145 ? 15.312 -9.383 6.465 1 98.25 145 MET B CA 1
ATOM 3655 C C . MET B 1 145 ? 15.984 -10.578 7.141 1 98.25 145 MET B C 1
ATOM 3657 O O . MET B 1 145 ? 15.656 -11.727 6.848 1 98.25 145 MET B O 1
ATOM 3661 N N . VAL B 1 146 ? 16.906 -10.336 8.062 1 97.62 146 VAL B N 1
ATOM 3662 C CA . VAL B 1 146 ? 17.703 -11.406 8.641 1 97.62 146 VAL B CA 1
ATOM 3663 C C . VAL B 1 146 ? 16.812 -12.367 9.422 1 97.62 146 VAL B C 1
ATOM 3665 O O . VAL B 1 146 ? 16.766 -13.562 9.125 1 97.62 146 VAL B O 1
ATOM 3668 N N . PRO B 1 147 ? 16.031 -11.883 10.391 1 98.06 147 PRO B N 1
ATOM 3669 C CA . PRO B 1 147 ? 15.164 -12.828 11.086 1 98.06 147 PRO B CA 1
ATOM 3670 C C . PRO B 1 147 ? 14.125 -13.469 10.164 1 98.06 147 PRO B C 1
ATOM 3672 O O . PRO B 1 147 ? 13.844 -14.664 10.281 1 98.06 147 PRO B O 1
ATOM 3675 N N . LEU B 1 148 ? 13.609 -12.75 9.266 1 98 148 LEU B N 1
ATOM 3676 C CA . LEU B 1 148 ? 12.594 -13.258 8.352 1 98 148 LEU B CA 1
ATOM 3677 C C . LEU B 1 148 ? 13.141 -14.391 7.496 1 98 148 LEU B C 1
ATOM 3679 O O . LEU B 1 148 ? 12.484 -15.414 7.316 1 98 148 LEU B O 1
ATOM 3683 N N . TYR B 1 149 ? 14.367 -14.195 7.035 1 98 149 TYR B N 1
ATOM 3684 C CA . TYR B 1 149 ? 15.016 -15.18 6.176 1 98 149 TYR B CA 1
ATOM 3685 C C . TYR B 1 149 ? 15.188 -16.516 6.906 1 98 149 TYR B C 1
ATOM 3687 O O . TYR B 1 149 ? 14.922 -17.578 6.34 1 98 149 TYR B O 1
ATOM 3695 N N . PHE B 1 150 ? 15.539 -16.438 8.148 1 97.12 150 PHE B N 1
ATOM 3696 C CA . PHE B 1 150 ? 15.812 -17.656 8.914 1 97.12 150 PHE B CA 1
ATOM 3697 C C . PHE B 1 150 ? 14.516 -18.266 9.43 1 97.12 150 PHE B C 1
ATOM 3699 O O . PHE B 1 150 ? 14.344 -19.484 9.383 1 97.12 150 PHE B O 1
ATOM 3706 N N . MET B 1 151 ? 13.633 -17.484 9.836 1 97 151 MET B N 1
ATOM 3707 C CA . MET B 1 151 ? 12.367 -18 10.359 1 97 151 MET B CA 1
ATOM 3708 C C . MET B 1 151 ? 11.547 -18.656 9.258 1 97 151 MET B C 1
ATOM 3710 O O . MET B 1 151 ? 10.852 -19.641 9.5 1 97 151 MET B O 1
ATOM 3714 N N . SER B 1 152 ? 11.57 -18.141 8.047 1 96.38 152 SER B N 1
ATOM 3715 C CA . SER B 1 152 ? 10.797 -18.688 6.93 1 96.38 152 SER B CA 1
ATOM 3716 C C . SER B 1 152 ? 11.492 -19.891 6.301 1 96.38 152 SER B C 1
ATOM 3718 O O . SER B 1 152 ? 10.961 -20.516 5.383 1 96.38 152 SER B O 1
ATOM 3720 N N . ASN B 1 153 ? 12.641 -20.234 6.758 1 95.75 153 ASN B N 1
ATOM 3721 C CA . ASN B 1 153 ? 13.398 -21.391 6.305 1 95.75 153 ASN B CA 1
ATOM 3722 C C . ASN B 1 153 ? 13.719 -21.297 4.816 1 95.75 153 ASN B C 1
ATOM 3724 O O . ASN B 1 153 ? 13.477 -22.25 4.066 1 95.75 153 ASN B O 1
ATOM 3728 N N . GLN B 1 154 ? 14.227 -20.125 4.477 1 95.25 154 GLN B N 1
ATOM 3729 C CA . GLN B 1 154 ? 14.703 -19.953 3.107 1 95.25 154 GLN B CA 1
ATOM 3730 C C . GLN B 1 154 ? 15.992 -20.734 2.869 1 95.25 154 GLN B C 1
ATOM 3732 O O . GLN B 1 154 ? 16.625 -21.188 3.818 1 95.25 154 GLN B O 1
ATOM 3737 N N . PRO B 1 155 ? 16.328 -20.969 1.617 1 92.69 155 PRO B N 1
ATOM 3738 C CA . PRO B 1 155 ? 17.531 -21.75 1.36 1 92.69 155 PRO B CA 1
ATOM 3739 C C . PRO B 1 155 ? 18.766 -21.172 2.072 1 92.69 155 PRO B C 1
ATOM 3741 O O . PRO B 1 155 ? 19.031 -19.984 1.983 1 92.69 155 PRO B O 1
ATOM 3744 N N . MET B 1 156 ? 19.469 -22.125 2.756 1 91.81 156 MET B N 1
ATOM 3745 C CA . MET B 1 156 ? 20.609 -21.703 3.559 1 91.81 156 MET B CA 1
ATOM 3746 C C . MET B 1 156 ? 21.875 -21.625 2.705 1 91.81 156 MET B C 1
ATOM 3748 O O . MET B 1 156 ? 22.781 -22.453 2.854 1 91.81 156 MET B O 1
ATOM 3752 N N . CYS B 1 157 ? 21.891 -20.781 1.72 1 92.62 157 CYS B N 1
ATOM 3753 C CA . CYS B 1 157 ? 23 -20.453 0.844 1 92.62 157 CYS B CA 1
ATOM 3754 C C . CYS B 1 157 ? 23.406 -18.984 1 1 92.62 157 CYS B C 1
ATOM 3756 O O . CYS B 1 157 ? 22.562 -18.094 0.87 1 92.62 157 CYS B O 1
ATOM 3758 N N . THR B 1 158 ? 24.594 -18.766 1.315 1 93.81 158 THR B N 1
ATOM 3759 C CA . THR B 1 158 ? 25.094 -17.422 1.591 1 93.81 158 THR B CA 1
ATOM 3760 C C . THR B 1 158 ? 24.906 -16.516 0.377 1 93.81 158 THR B C 1
ATOM 3762 O O . THR B 1 158 ? 24.531 -15.344 0.52 1 93.81 158 THR B O 1
ATOM 3765 N N . ALA B 1 159 ? 25.156 -17.047 -0.799 1 94.94 159 ALA B N 1
ATOM 3766 C CA . ALA B 1 159 ? 25.016 -16.266 -2.016 1 94.94 159 ALA B CA 1
ATOM 3767 C C . ALA B 1 159 ? 23.578 -15.797 -2.205 1 94.94 159 ALA B C 1
ATOM 3769 O O . ALA B 1 159 ? 23.328 -14.633 -2.537 1 94.94 159 ALA B O 1
ATOM 3770 N N . ARG B 1 160 ? 22.656 -16.688 -1.968 1 96 160 ARG B N 1
ATOM 3771 C CA . ARG B 1 160 ? 21.25 -16.344 -2.125 1 96 160 ARG B CA 1
ATOM 3772 C C . ARG B 1 160 ? 20.797 -15.336 -1.076 1 96 160 ARG B C 1
ATOM 3774 O O . ARG B 1 160 ? 20 -14.438 -1.37 1 96 160 ARG B O 1
ATOM 3781 N N . PHE B 1 161 ? 21.312 -15.531 0.079 1 97 161 PHE B N 1
ATOM 3782 C CA . PHE B 1 161 ? 20.984 -14.609 1.163 1 97 161 PHE B CA 1
ATOM 3783 C C . PHE B 1 161 ? 21.406 -13.195 0.811 1 97 161 PHE B C 1
ATOM 3785 O O . PHE B 1 161 ? 20.625 -12.25 0.932 1 97 161 PHE B O 1
ATOM 3792 N N . PHE B 1 162 ? 22.625 -13.023 0.352 1 97.56 162 PHE B N 1
ATOM 3793 C CA . PHE B 1 162 ? 23.125 -11.688 0.049 1 97.56 162 PHE B CA 1
ATOM 3794 C C . PHE B 1 162 ? 22.484 -11.133 -1.214 1 97.56 162 PHE B C 1
ATOM 3796 O O . PHE B 1 162 ? 22.312 -9.922 -1.35 1 97.56 162 PHE B O 1
ATOM 3803 N N . MET B 1 163 ? 22.109 -12.016 -2.137 1 97.75 163 MET B N 1
ATOM 3804 C CA . MET B 1 163 ? 21.375 -11.562 -3.307 1 97.75 163 MET B CA 1
ATOM 3805 C C . MET B 1 163 ? 20.031 -10.953 -2.896 1 97.75 163 MET B C 1
ATOM 3807 O O . MET B 1 163 ? 19.672 -9.875 -3.363 1 97.75 163 MET B O 1
ATOM 3811 N N . LEU B 1 164 ? 19.344 -11.664 -2.025 1 98.25 164 LEU B N 1
ATOM 3812 C CA . LEU B 1 164 ? 18.047 -11.156 -1.558 1 98.25 164 LEU B CA 1
ATOM 3813 C C . LEU B 1 164 ? 18.219 -9.875 -0.753 1 98.25 164 LEU B C 1
ATOM 3815 O O . LEU B 1 164 ? 17.469 -8.922 -0.931 1 98.25 164 LEU B O 1
ATOM 3819 N N . LEU B 1 165 ? 19.188 -9.867 0.086 1 98.25 165 LEU B N 1
ATOM 3820 C CA . LEU B 1 165 ? 19.469 -8.688 0.896 1 98.25 165 LEU B CA 1
ATOM 3821 C C . LEU B 1 165 ? 19.75 -7.477 0.012 1 98.25 165 LEU B C 1
ATOM 3823 O O . LEU B 1 165 ? 19.297 -6.371 0.297 1 98.25 165 LEU B O 1
ATOM 3827 N N . THR B 1 166 ? 20.484 -7.676 -1.017 1 98.38 166 THR B N 1
ATOM 3828 C CA . THR B 1 166 ? 20.812 -6.594 -1.938 1 98.38 166 THR B CA 1
ATOM 3829 C C . THR B 1 166 ? 19.531 -6.004 -2.551 1 98.38 166 THR B C 1
ATOM 3831 O O . THR B 1 166 ? 19.391 -4.785 -2.625 1 98.38 166 THR B O 1
ATOM 3834 N N . ILE B 1 167 ? 18.641 -6.82 -2.947 1 98.69 167 ILE B N 1
ATOM 3835 C CA . ILE B 1 167 ? 17.391 -6.359 -3.555 1 98.69 167 ILE B CA 1
ATOM 3836 C C . ILE B 1 167 ? 16.578 -5.578 -2.527 1 98.69 167 ILE B C 1
ATOM 3838 O O . ILE B 1 167 ? 16.031 -4.52 -2.836 1 98.69 167 ILE B O 1
ATOM 3842 N N . ILE B 1 168 ? 16.547 -6.078 -1.314 1 98.69 168 ILE B N 1
ATOM 3843 C CA . ILE B 1 168 ? 15.773 -5.441 -0.252 1 98.69 168 ILE B CA 1
ATOM 3844 C C . ILE B 1 168 ? 16.359 -4.07 0.067 1 98.69 168 ILE B C 1
ATOM 3846 O O . ILE B 1 168 ? 15.633 -3.1 0.273 1 98.69 168 ILE B O 1
ATOM 3850 N N . ILE B 1 169 ? 17.625 -4.004 0.05 1 98 169 ILE B N 1
ATOM 3851 C CA . ILE B 1 169 ? 18.297 -2.73 0.293 1 98 169 ILE B CA 1
ATOM 3852 C C . ILE B 1 169 ? 18.047 -1.782 -0.877 1 98 169 ILE B C 1
ATOM 3854 O O . ILE B 1 169 ? 17.812 -0.589 -0.677 1 98 169 ILE B O 1
ATOM 3858 N N . CYS B 1 170 ? 18.078 -2.301 -2.07 1 98.25 170 CYS B N 1
ATOM 3859 C CA . CYS B 1 170 ? 17.844 -1.472 -3.248 1 98.25 170 CYS B CA 1
ATOM 3860 C C . CYS B 1 170 ? 16.438 -0.869 -3.215 1 98.25 170 CYS B C 1
ATOM 3862 O O . CYS B 1 170 ? 16.266 0.307 -3.531 1 98.25 170 CYS B O 1
ATOM 3864 N N . ILE B 1 171 ? 15.438 -1.66 -2.811 1 98.5 171 ILE B N 1
ATOM 3865 C CA . ILE B 1 171 ? 14.078 -1.128 -2.807 1 98.5 171 ILE B CA 1
ATOM 3866 C C . ILE B 1 171 ? 13.938 -0.09 -1.695 1 98.5 171 ILE B C 1
ATOM 3868 O O . ILE B 1 171 ? 13.18 0.876 -1.833 1 98.5 171 ILE B O 1
ATOM 3872 N N . ALA B 1 172 ? 14.672 -0.271 -0.623 1 98 172 ALA B N 1
ATOM 3873 C CA . ALA B 1 172 ? 14.695 0.742 0.43 1 98 172 ALA B CA 1
ATOM 3874 C C . ALA B 1 172 ? 15.258 2.062 -0.09 1 98 172 ALA B C 1
ATOM 3876 O O . ALA B 1 172 ? 14.719 3.131 0.205 1 98 172 ALA B O 1
ATOM 3877 N N . LEU B 1 173 ? 16.281 1.958 -0.861 1 97.06 173 LEU B N 1
ATOM 3878 C CA . LEU B 1 173 ? 16.891 3.154 -1.428 1 97.06 173 LEU B CA 1
ATOM 3879 C C . LEU B 1 173 ? 15.953 3.824 -2.428 1 97.06 173 LEU B C 1
ATOM 3881 O O . LEU B 1 173 ? 15.859 5.055 -2.469 1 97.06 173 LEU B O 1
ATOM 3885 N N . VAL B 1 174 ? 15.305 3.045 -3.189 1 97.31 174 VAL B N 1
ATOM 3886 C CA . VAL B 1 174 ? 14.328 3.588 -4.125 1 97.31 174 VAL B CA 1
ATOM 3887 C C . VAL B 1 174 ? 13.203 4.281 -3.357 1 97.31 174 VAL B C 1
ATOM 3889 O O . VAL B 1 174 ? 12.766 5.371 -3.732 1 97.31 174 VAL B O 1
ATOM 3892 N N . GLY B 1 175 ? 12.742 3.596 -2.293 1 96.88 175 GLY B N 1
ATOM 3893 C CA . GLY B 1 175 ? 11.734 4.215 -1.449 1 96.88 175 GLY B CA 1
ATOM 3894 C C . GLY B 1 175 ? 12.164 5.555 -0.888 1 96.88 175 GLY B C 1
ATOM 3895 O O . GLY B 1 175 ? 11.383 6.504 -0.855 1 96.88 175 GLY B O 1
ATOM 3896 N N . GLN B 1 176 ? 13.359 5.605 -0.458 1 95.44 176 GLN B N 1
ATOM 3897 C CA . GLN B 1 176 ? 13.906 6.871 0.021 1 95.44 176 GLN B CA 1
ATOM 3898 C C . GLN B 1 176 ? 13.898 7.926 -1.082 1 95.44 176 GLN B C 1
ATOM 3900 O O . GLN B 1 176 ? 13.578 9.094 -0.831 1 95.44 176 GLN B O 1
ATOM 3905 N N . GLY B 1 177 ? 14.258 7.516 -2.232 1 95.81 177 GLY B N 1
ATOM 3906 C CA . GLY B 1 177 ? 14.234 8.43 -3.361 1 95.81 177 GLY B CA 1
ATOM 3907 C C . GLY B 1 177 ? 12.852 8.961 -3.678 1 95.81 177 GLY B C 1
ATOM 3908 O O . GLY B 1 177 ? 12.68 10.156 -3.936 1 95.81 177 GLY B O 1
ATOM 3909 N N . ILE B 1 178 ? 11.906 8.117 -3.639 1 96.69 178 ILE B N 1
ATOM 3910 C CA . ILE B 1 178 ? 10.523 8.523 -3.885 1 96.69 178 ILE B CA 1
ATOM 3911 C C . ILE B 1 178 ? 10.078 9.516 -2.811 1 96.69 178 ILE B C 1
ATOM 3913 O O . ILE B 1 178 ? 9.438 10.523 -3.113 1 96.69 178 ILE B O 1
ATOM 3917 N N . GLY B 1 179 ? 10.445 9.203 -1.619 1 94.81 179 GLY B N 1
ATOM 3918 C CA . GLY B 1 179 ? 10.133 10.109 -0.532 1 94.81 179 GLY B CA 1
ATOM 3919 C C . GLY B 1 179 ? 10.734 11.492 -0.714 1 94.81 179 GLY B C 1
ATOM 3920 O O . GLY B 1 179 ? 10.062 12.5 -0.483 1 94.81 179 GLY B O 1
ATOM 3921 N N . LEU B 1 180 ? 11.945 11.508 -1.098 1 93.31 180 LEU B N 1
ATOM 3922 C CA . LEU B 1 180 ? 12.617 12.781 -1.324 1 93.31 180 LEU B CA 1
ATOM 3923 C C . LEU B 1 180 ? 11.961 13.539 -2.473 1 93.31 180 LEU B C 1
ATOM 3925 O O . LEU B 1 180 ? 11.797 14.758 -2.404 1 93.31 180 LEU B O 1
ATOM 3929 N N . PHE B 1 181 ? 11.586 12.836 -3.473 1 95.94 181 PHE B N 1
ATOM 3930 C CA . PHE B 1 181 ? 10.961 13.453 -4.633 1 95.94 181 PHE B CA 1
ATOM 3931 C C . PHE B 1 181 ? 9.633 14.094 -4.25 1 95.94 181 PHE B C 1
ATOM 3933 O O . PHE B 1 181 ? 9.398 15.273 -4.535 1 95.94 181 PHE B O 1
ATOM 3940 N N . PHE B 1 182 ? 8.82 13.383 -3.594 1 95.56 182 PHE B N 1
ATOM 3941 C CA . PHE B 1 182 ? 7.496 13.898 -3.24 1 95.56 182 PHE B CA 1
ATOM 3942 C C . PHE B 1 182 ? 7.602 14.945 -2.139 1 95.56 182 PHE B C 1
ATOM 3944 O O . PHE B 1 182 ? 6.793 15.875 -2.082 1 95.56 182 PHE B O 1
ATOM 3951 N N . GLY B 1 183 ? 8.586 14.773 -1.312 1 92.69 183 GLY B N 1
ATOM 3952 C CA . GLY B 1 183 ? 8.82 15.789 -0.302 1 92.69 183 GLY B CA 1
ATOM 3953 C C . GLY B 1 183 ? 9.32 17.094 -0.883 1 92.69 183 GLY B C 1
ATOM 3954 O O . GLY B 1 183 ? 9.117 18.172 -0.294 1 92.69 183 GLY B O 1
ATOM 3955 N N . ALA B 1 184 ? 9.969 16.969 -2.006 1 91.5 184 ALA B N 1
ATOM 3956 C CA . ALA B 1 184 ? 10.492 18.172 -2.664 1 91.5 184 ALA B CA 1
ATOM 3957 C C . ALA B 1 184 ? 9.383 18.922 -3.406 1 91.5 184 ALA B C 1
ATOM 3959 O O . ALA B 1 184 ? 9.367 20.141 -3.432 1 91.5 184 ALA B O 1
ATOM 3960 N N . VAL B 1 185 ? 8.438 18.172 -3.891 1 91.31 185 VAL B N 1
ATOM 3961 C CA . VAL B 1 185 ? 7.441 18.75 -4.781 1 91.31 185 VAL B CA 1
ATOM 3962 C C . VAL B 1 185 ? 6.215 19.188 -3.98 1 91.31 185 VAL B C 1
ATOM 3964 O O . VAL B 1 185 ? 5.648 20.25 -4.227 1 91.31 185 VAL B O 1
ATOM 3967 N N . PHE B 1 186 ? 5.836 18.406 -2.98 1 91.38 186 PHE B N 1
ATOM 3968 C CA . PHE B 1 186 ? 4.543 18.594 -2.332 1 91.38 186 PHE B CA 1
ATOM 3969 C C . PHE B 1 186 ? 4.719 18.875 -0.846 1 91.38 186 PHE B C 1
ATOM 3971 O O . PHE B 1 186 ? 5.816 18.719 -0.304 1 91.38 186 PHE B O 1
ATOM 3978 N N . ASP B 1 187 ? 3.627 19.344 -0.27 1 91.06 187 ASP B N 1
ATOM 3979 C CA . ASP B 1 187 ? 3.574 19.422 1.187 1 91.06 187 ASP B CA 1
ATOM 3980 C C . ASP B 1 187 ? 3.223 18.078 1.802 1 91.06 187 ASP B C 1
ATOM 3982 O O . ASP B 1 187 ? 2.951 17.109 1.081 1 91.06 187 ASP B O 1
ATOM 3986 N N . ILE B 1 188 ? 3.258 17.984 3.066 1 89.81 188 ILE B N 1
ATOM 3987 C CA . ILE B 1 188 ? 3.086 16.719 3.77 1 89.81 188 ILE B CA 1
ATOM 3988 C C . ILE B 1 188 ? 1.733 16.109 3.412 1 89.81 188 ILE B C 1
ATOM 3990 O O . ILE B 1 188 ? 1.637 14.906 3.156 1 89.81 188 ILE B O 1
ATOM 3994 N N . ALA B 1 189 ? 0.684 16.891 3.322 1 87 189 ALA B N 1
ATOM 3995 C CA . ALA B 1 189 ? -0.666 16.406 3.037 1 87 189 ALA B CA 1
ATOM 3996 C C . ALA B 1 189 ? -0.752 15.812 1.633 1 87 189 ALA B C 1
ATOM 3998 O O . ALA B 1 189 ? -1.206 14.68 1.456 1 87 189 ALA B O 1
ATOM 3999 N N . MET B 1 190 ? -0.236 16.547 0.696 1 89.56 190 MET B N 1
ATOM 4000 C CA . MET B 1 190 ? -0.305 16.094 -0.691 1 89.56 190 MET B CA 1
ATOM 4001 C C . MET B 1 190 ? 0.64 14.922 -0.929 1 89.56 190 MET B C 1
ATOM 4003 O O . MET B 1 190 ? 0.314 14 -1.678 1 89.56 190 MET B O 1
ATOM 4007 N N . ALA B 1 191 ? 1.809 15 -0.323 1 93.06 191 ALA B N 1
ATOM 4008 C CA . ALA B 1 191 ? 2.754 13.898 -0.463 1 93.06 191 ALA B CA 1
ATOM 4009 C C . ALA B 1 191 ? 2.18 12.609 0.117 1 93.06 191 ALA B C 1
ATOM 4011 O O . ALA B 1 191 ? 2.381 11.523 -0.44 1 93.06 191 ALA B O 1
ATOM 4012 N N . SER B 1 192 ? 1.455 12.719 1.201 1 91.31 192 SER B N 1
ATOM 4013 C CA . SER B 1 192 ? 0.876 11.547 1.854 1 91.31 192 SER B CA 1
ATOM 4014 C C . SER B 1 192 ? -0.204 10.914 0.989 1 91.31 192 SER B C 1
ATOM 4016 O O . SER B 1 192 ? -0.451 9.703 1.084 1 91.31 192 SER B O 1
ATOM 4018 N N . TYR B 1 193 ? -0.79 11.68 0.181 1 89.38 193 TYR B N 1
ATOM 4019 C CA . TYR B 1 193 ? -1.855 11.164 -0.673 1 89.38 193 TYR B CA 1
ATOM 4020 C C . TYR B 1 193 ? -1.289 10.594 -1.966 1 89.38 193 TYR B C 1
ATOM 4022 O O . TYR B 1 193 ? -1.604 9.461 -2.338 1 89.38 193 TYR B O 1
ATOM 4030 N N . PHE B 1 194 ? -0.354 11.242 -2.572 1 92.19 194 PHE B N 1
ATOM 4031 C CA . PHE B 1 194 ? 0.088 10.898 -3.92 1 92.19 194 PHE B CA 1
ATOM 4032 C C . PHE B 1 194 ? 1.183 9.844 -3.877 1 92.19 194 PHE B C 1
ATOM 4034 O O . PHE B 1 194 ? 1.271 9 -4.77 1 92.19 194 PHE B O 1
ATOM 4041 N N . ALA B 1 195 ? 2.012 9.945 -2.889 1 94.25 195 ALA B N 1
ATOM 4042 C CA . ALA B 1 195 ? 3.15 9.031 -2.857 1 94.25 195 ALA B CA 1
ATOM 4043 C C . ALA B 1 195 ? 2.689 7.578 -2.768 1 94.25 195 ALA B C 1
ATOM 4045 O O . ALA B 1 195 ? 3.084 6.746 -3.584 1 94.25 195 ALA B O 1
ATOM 4046 N N . PRO B 1 196 ? 1.723 7.238 -1.872 1 93.19 196 PRO B N 1
ATOM 4047 C CA . PRO B 1 196 ? 1.266 5.848 -1.796 1 93.19 196 PRO B CA 1
ATOM 4048 C C . PRO B 1 196 ? 0.551 5.391 -3.066 1 93.19 196 PRO B C 1
ATOM 4050 O O . PRO B 1 196 ? 0.717 4.246 -3.494 1 93.19 196 PRO B O 1
ATOM 4053 N N . ILE B 1 197 ? -0.188 6.25 -3.615 1 92.06 197 ILE B N 1
ATOM 4054 C CA . ILE B 1 197 ? -0.946 5.902 -4.812 1 92.06 197 ILE B CA 1
ATOM 4055 C C . ILE B 1 197 ? 0.013 5.637 -5.969 1 92.06 197 ILE B C 1
ATOM 4057 O O . ILE B 1 197 ? -0.193 4.707 -6.754 1 92.06 197 ILE B O 1
ATOM 4061 N N . THR B 1 198 ? 1.063 6.422 -6.055 1 92 198 THR B N 1
ATOM 4062 C CA . THR B 1 198 ? 2.082 6.195 -7.074 1 92 198 THR B CA 1
ATOM 4063 C C . THR B 1 198 ? 2.742 4.832 -6.883 1 92 198 THR B C 1
ATOM 4065 O O . THR B 1 198 ? 2.998 4.117 -7.855 1 92 198 THR B O 1
ATOM 4068 N N . CYS B 1 199 ? 2.965 4.438 -5.648 1 94.75 199 CYS B N 1
ATOM 4069 C CA . CYS B 1 199 ? 3.566 3.141 -5.355 1 94.75 199 CYS B CA 1
ATOM 4070 C C . CYS B 1 199 ? 2.646 2.004 -5.785 1 94.75 199 CYS B C 1
ATOM 4072 O O . CYS B 1 199 ? 3.111 0.966 -6.258 1 94.75 199 CYS B O 1
ATOM 4074 N N . ILE B 1 200 ? 1.34 2.223 -5.66 1 94.12 200 ILE B N 1
ATOM 4075 C CA . ILE B 1 200 ? 0.368 1.204 -6.047 1 94.12 200 ILE B CA 1
ATOM 4076 C C . ILE B 1 200 ? 0.414 0.99 -7.555 1 94.12 200 ILE B C 1
ATOM 4078 O O . ILE B 1 200 ? 0.325 -0.144 -8.031 1 94.12 200 ILE B O 1
ATOM 4082 N N . LEU B 1 201 ? 0.662 2.051 -8.32 1 92.69 201 LEU B N 1
ATOM 4083 C CA . LEU B 1 201 ? 0.747 1.953 -9.773 1 92.69 201 LEU B CA 1
ATOM 4084 C C . LEU B 1 201 ? 1.931 1.088 -10.188 1 92.69 201 LEU B C 1
ATOM 4086 O O . LEU B 1 201 ? 1.808 0.254 -11.086 1 92.69 201 LEU B O 1
ATOM 4090 N N . PHE B 1 202 ? 2.996 1.232 -9.477 1 95.06 202 PHE B N 1
ATOM 4091 C CA . PHE B 1 202 ? 4.168 0.425 -9.797 1 95.06 202 PHE B CA 1
ATOM 4092 C C . PHE B 1 202 ? 3.988 -1.006 -9.305 1 95.06 202 PHE B C 1
ATOM 4094 O O . PHE B 1 202 ? 4.496 -1.947 -9.914 1 95.06 202 PHE B O 1
ATOM 4101 N N . LEU B 1 203 ? 3.262 -1.09 -8.219 1 94.88 203 LEU B N 1
ATOM 4102 C CA . LEU B 1 203 ? 2.967 -2.406 -7.668 1 94.88 203 LEU B CA 1
ATOM 4103 C C . LEU B 1 203 ? 2.158 -3.242 -8.648 1 94.88 203 LEU B C 1
ATOM 4105 O O . LEU B 1 203 ? 2.369 -4.453 -8.766 1 94.88 203 LEU B O 1
ATOM 4109 N N . LEU B 1 204 ? 1.336 -2.592 -9.5 1 93.31 204 LEU B N 1
ATOM 4110 C CA . LEU B 1 204 ? 0.467 -3.252 -10.469 1 93.31 204 LEU B CA 1
ATOM 4111 C C . LEU B 1 204 ? 1.286 -3.98 -11.523 1 93.31 204 LEU B C 1
ATOM 4113 O O . LEU B 1 204 ? 0.937 -5.09 -11.93 1 93.31 204 LEU B O 1
ATOM 4117 N N . VAL B 1 205 ? 2.387 -3.373 -11.844 1 93.94 205 VAL B N 1
ATOM 4118 C CA . VAL B 1 205 ? 3.154 -3.92 -12.953 1 93.94 205 VAL B CA 1
ATOM 4119 C C . VAL B 1 205 ? 4.41 -4.609 -12.43 1 93.94 205 VAL B C 1
ATOM 4121 O O . VAL B 1 205 ? 5.438 -4.652 -13.109 1 93.94 205 VAL B O 1
ATOM 4124 N N . SER B 1 206 ? 4.375 -5.145 -11.25 1 93.06 206 SER B N 1
ATOM 4125 C CA . SER B 1 206 ? 5.527 -5.762 -10.602 1 93.06 206 SER B CA 1
ATOM 4126 C C . SER B 1 206 ? 5.809 -7.148 -11.172 1 93.06 206 SER B C 1
ATOM 4128 O O . SER B 1 206 ? 6.918 -7.664 -11.047 1 93.06 206 SER B O 1
ATOM 4130 N N . GLY B 1 207 ? 4.816 -7.77 -11.828 1 92 207 GLY B N 1
ATOM 4131 C CA . GLY B 1 207 ? 4.914 -9.148 -12.281 1 92 207 GLY B CA 1
ATOM 4132 C C . GLY B 1 207 ? 4.137 -10.117 -11.406 1 92 207 GLY B C 1
ATOM 4133 O O . GLY B 1 207 ? 3.732 -11.188 -11.867 1 92 207 GLY B O 1
ATOM 4134 N N . PHE B 1 208 ? 3.98 -9.711 -10.117 1 93.19 208 PHE B N 1
ATOM 4135 C CA . PHE B 1 208 ? 3.221 -10.547 -9.203 1 93.19 208 PHE B CA 1
ATOM 4136 C C . PHE B 1 208 ? 1.723 -10.352 -9.398 1 93.19 208 PHE B C 1
ATOM 4138 O O . PHE B 1 208 ? 0.951 -11.312 -9.352 1 93.19 208 PHE B O 1
ATOM 4145 N N . MET B 1 209 ? 1.361 -9.062 -9.641 1 93.44 209 MET B N 1
ATOM 4146 C CA . MET B 1 209 ? -0.055 -8.75 -9.82 1 93.44 209 MET B CA 1
ATOM 4147 C C . MET B 1 209 ? -0.501 -9.055 -11.25 1 93.44 209 MET B C 1
ATOM 4149 O O . MET B 1 209 ? -1.627 -9.508 -11.469 1 93.44 209 MET B O 1
ATOM 4153 N N . ILE B 1 210 ? 0.325 -8.781 -12.125 1 92.38 210 ILE B N 1
ATOM 4154 C CA . ILE B 1 210 ? 0.097 -9.094 -13.531 1 92.38 210 ILE B CA 1
ATOM 4155 C C . ILE B 1 210 ? 1.403 -9.547 -14.172 1 92.38 210 ILE B C 1
ATOM 4157 O O . ILE B 1 210 ? 2.434 -8.883 -14.047 1 92.38 210 ILE B O 1
ATOM 4161 N N . GLN B 1 211 ? 1.288 -10.703 -14.805 1 90.44 211 GLN B N 1
ATOM 4162 C CA . GLN B 1 211 ? 2.471 -11.195 -15.508 1 90.44 211 GLN B CA 1
ATOM 4163 C C . GLN B 1 211 ? 2.818 -10.305 -16.703 1 90.44 211 GLN B C 1
ATOM 4165 O O . GLN B 1 211 ? 1.926 -9.797 -17.375 1 90.44 211 GLN B O 1
ATOM 4170 N N . VAL B 1 212 ? 4.113 -10.211 -16.984 1 84.62 212 VAL B N 1
ATOM 4171 C CA . VAL B 1 212 ? 4.598 -9.297 -18.016 1 84.62 212 VAL B CA 1
ATOM 4172 C C . VAL B 1 212 ? 4.07 -9.727 -19.375 1 84.62 212 VAL B C 1
ATOM 4174 O O . VAL B 1 212 ? 3.738 -8.883 -20.219 1 84.62 212 VAL B O 1
ATOM 4177 N N . ASN B 1 213 ? 3.943 -10.992 -19.578 1 85.44 213 ASN B N 1
ATOM 4178 C CA . ASN B 1 213 ? 3.49 -11.5 -20.875 1 85.44 213 ASN B CA 1
ATOM 4179 C C . ASN B 1 213 ? 1.994 -11.273 -21.062 1 85.44 213 ASN B C 1
ATOM 4181 O O . ASN B 1 213 ? 1.497 -11.328 -22.188 1 85.44 213 ASN B O 1
ATOM 4185 N N . ALA B 1 214 ? 1.295 -11.008 -19.969 1 87.19 214 ALA B N 1
ATOM 4186 C CA . ALA B 1 214 ? -0.147 -10.789 -20.031 1 87.19 214 ALA B CA 1
ATOM 4187 C C . ALA B 1 214 ? -0.466 -9.32 -20.281 1 87.19 214 ALA B C 1
ATOM 4189 O O . ALA B 1 214 ? -1.598 -8.969 -20.625 1 87.19 214 ALA B O 1
ATOM 4190 N N . ILE B 1 215 ? 0.539 -8.484 -20.172 1 88.88 215 ILE B N 1
ATOM 4191 C CA . ILE B 1 215 ? 0.345 -7.055 -20.406 1 88.88 215 ILE B CA 1
ATOM 4192 C C . ILE B 1 215 ? 0.275 -6.777 -21.906 1 88.88 215 ILE B C 1
ATOM 4194 O O . ILE B 1 215 ? 1.127 -7.242 -22.672 1 88.88 215 ILE B O 1
ATOM 4198 N N . PRO B 1 216 ? -0.773 -6.008 -22.234 1 91.44 216 PRO B N 1
ATOM 4199 C CA . PRO B 1 216 ? -0.83 -5.652 -23.656 1 91.44 216 PRO B CA 1
ATOM 4200 C C . PRO B 1 216 ? 0.44 -4.957 -24.141 1 91.44 216 PRO B C 1
ATOM 4202 O O . PRO B 1 216 ? 1.045 -4.18 -23.406 1 91.44 216 PRO B O 1
ATOM 4205 N N . PRO B 1 217 ? 0.802 -5.164 -25.391 1 90.56 217 PRO B N 1
ATOM 4206 C CA . PRO B 1 217 ? 2.08 -4.676 -25.906 1 90.56 217 PRO B CA 1
ATOM 4207 C C . PRO B 1 217 ? 2.191 -3.154 -25.859 1 90.56 217 PRO B C 1
ATOM 4209 O O . PRO B 1 217 ? 3.287 -2.615 -25.688 1 90.56 217 PRO B O 1
ATOM 4212 N N . TYR B 1 218 ? 1.095 -2.447 -26 1 89.62 218 TYR B N 1
ATOM 4213 C CA . TYR B 1 218 ? 1.146 -0.99 -26.016 1 89.62 218 TYR B CA 1
ATOM 4214 C C . TYR B 1 218 ? 1.507 -0.444 -24.641 1 89.62 218 TYR B C 1
ATOM 4216 O O . TYR B 1 218 ? 1.959 0.697 -24.516 1 89.62 218 TYR B O 1
ATOM 4224 N N . LEU B 1 219 ? 1.39 -1.273 -23.562 1 90.75 219 LEU B N 1
ATOM 4225 C CA . LEU B 1 219 ? 1.687 -0.803 -22.219 1 90.75 219 LEU B CA 1
ATOM 4226 C C . LEU B 1 219 ? 2.84 -1.594 -21.594 1 90.75 219 LEU B C 1
ATOM 4228 O O . LEU B 1 219 ? 3.199 -1.378 -20.438 1 90.75 219 LEU B O 1
ATOM 4232 N N . SER B 1 220 ? 3.438 -2.457 -22.344 1 88.38 220 SER B N 1
ATOM 4233 C CA . SER B 1 220 ? 4.496 -3.322 -21.828 1 88.38 220 SER B CA 1
ATOM 4234 C C . SER B 1 220 ? 5.715 -2.512 -21.406 1 88.38 220 SER B C 1
ATOM 4236 O O . SER B 1 220 ? 6.465 -2.928 -20.516 1 88.38 220 SER B O 1
ATOM 4238 N N . TRP B 1 221 ? 5.863 -1.325 -21.953 1 89.62 221 TRP B N 1
ATOM 4239 C CA . TRP B 1 221 ? 7.016 -0.489 -21.625 1 89.62 221 TRP B CA 1
ATOM 4240 C C . TRP B 1 221 ? 6.953 -0.017 -20.188 1 89.62 221 TRP B C 1
ATOM 4242 O O . TRP B 1 221 ? 7.988 0.276 -19.578 1 89.62 221 TRP B O 1
ATOM 4252 N N . ILE B 1 222 ? 5.801 -0.015 -19.562 1 89.56 222 ILE B N 1
ATOM 4253 C CA . ILE B 1 222 ? 5.645 0.436 -18.172 1 89.56 222 ILE B CA 1
ATOM 4254 C C . ILE B 1 222 ? 6.312 -0.556 -17.234 1 89.56 222 ILE B C 1
ATOM 4256 O O . ILE B 1 222 ? 6.887 -0.161 -16.219 1 89.56 222 ILE B O 1
ATOM 4260 N N . ALA B 1 223 ? 6.234 -1.8 -17.594 1 88.12 223 ALA B N 1
ATOM 4261 C CA . ALA B 1 223 ? 6.859 -2.832 -16.766 1 88.12 223 ALA B CA 1
ATOM 4262 C C . ALA B 1 223 ? 8.375 -2.674 -16.75 1 88.12 223 ALA B C 1
ATOM 4264 O O . ALA B 1 223 ? 9.016 -2.885 -15.711 1 88.12 223 ALA B O 1
ATOM 4265 N N . TYR B 1 224 ? 8.93 -2.133 -17.812 1 87.62 224 TYR B N 1
ATOM 4266 C CA . TYR B 1 224 ? 10.383 -2.045 -17.922 1 87.62 224 TYR B CA 1
ATOM 4267 C C . TYR B 1 224 ? 10.906 -0.781 -17.25 1 87.62 224 TYR B C 1
ATOM 4269 O O . TYR B 1 224 ? 12.102 -0.665 -16.984 1 87.62 224 TYR B O 1
ATOM 4277 N N . ILE B 1 225 ? 10.016 0.038 -16.891 1 90.75 225 ILE B N 1
ATOM 4278 C CA . ILE B 1 225 ? 10.445 1.233 -16.188 1 90.75 225 ILE B CA 1
ATOM 4279 C C . ILE B 1 225 ? 10.125 1.092 -14.695 1 90.75 225 ILE B C 1
ATOM 4281 O O . ILE B 1 225 ? 10.617 1.861 -13.867 1 90.75 225 ILE B O 1
ATOM 4285 N N . SER B 1 226 ? 9.406 0.042 -14.359 1 93.44 226 SER B N 1
ATOM 4286 C CA . SER B 1 226 ? 8.953 -0.131 -12.984 1 93.44 226 SER B CA 1
ATOM 4287 C C . SER B 1 226 ? 10.047 -0.745 -12.117 1 93.44 226 SER B C 1
ATOM 4289 O O . SER B 1 226 ? 10.484 -1.867 -12.367 1 93.44 226 SER B O 1
ATOM 4291 N N . PHE B 1 227 ? 10.445 -0.015 -11.062 1 96.81 227 PHE B N 1
ATOM 4292 C CA . PHE B 1 227 ? 11.422 -0.526 -10.109 1 96.81 227 PHE B CA 1
ATOM 4293 C C . PHE B 1 227 ? 10.875 -1.75 -9.383 1 96.81 227 PHE B C 1
ATOM 4295 O O . PHE B 1 227 ? 11.648 -2.617 -8.961 1 96.81 227 PHE B O 1
ATOM 4302 N N . PHE B 1 228 ? 9.555 -1.84 -9.242 1 96.81 228 PHE B N 1
ATOM 4303 C CA . PHE B 1 228 ? 8.93 -2.945 -8.523 1 96.81 228 PHE B CA 1
ATOM 4304 C C . PHE B 1 228 ? 9.047 -4.242 -9.32 1 96.81 228 PHE B C 1
ATOM 4306 O O . PHE B 1 228 ? 9.195 -5.32 -8.742 1 96.81 228 PHE B O 1
ATOM 4313 N N . HIS B 1 229 ? 8.992 -4.078 -10.617 1 96.12 229 HIS B N 1
ATOM 4314 C CA . HIS B 1 229 ? 9.188 -5.238 -11.477 1 96.12 229 HIS B CA 1
ATOM 4315 C C . HIS B 1 229 ? 10.562 -5.855 -11.273 1 96.12 229 HIS B C 1
ATOM 4317 O O . HIS B 1 229 ? 10.68 -7.066 -11.062 1 96.12 229 HIS B O 1
ATOM 4323 N N . TYR B 1 230 ? 11.562 -5.055 -11.242 1 96.88 230 TYR B N 1
ATOM 4324 C CA . TYR B 1 230 ? 12.938 -5.527 -11.086 1 96.88 230 TYR B CA 1
ATOM 4325 C C . TYR B 1 230 ? 13.172 -6.062 -9.672 1 96.88 230 TYR B C 1
ATOM 4327 O O . TYR B 1 230 ? 13.93 -7.012 -9.484 1 96.88 230 TYR B O 1
ATOM 4335 N N . SER B 1 231 ? 12.523 -5.406 -8.75 1 97.81 231 SER B N 1
ATOM 4336 C CA . SER B 1 231 ? 12.672 -5.887 -7.379 1 97.81 231 SER B CA 1
ATOM 4337 C C . SER B 1 231 ? 12.055 -7.27 -7.207 1 97.81 231 SER B C 1
ATOM 4339 O O . SER B 1 231 ? 12.656 -8.156 -6.59 1 97.81 231 SER B O 1
ATOM 4341 N N . PHE B 1 232 ? 10.906 -7.465 -7.734 1 97.38 232 PHE B N 1
ATOM 4342 C CA . PHE B 1 232 ? 10.25 -8.758 -7.613 1 97.38 232 PHE B CA 1
ATOM 4343 C C . PHE B 1 232 ? 11.023 -9.836 -8.367 1 97.38 232 PHE B C 1
ATOM 4345 O O . PHE B 1 232 ? 11.258 -10.93 -7.848 1 97.38 232 PHE B O 1
ATOM 4352 N N . GLU B 1 233 ? 11.391 -9.469 -9.555 1 96.88 233 GLU B N 1
ATOM 4353 C CA . GLU B 1 233 ? 12.203 -10.383 -10.359 1 96.88 233 GLU B CA 1
ATOM 4354 C C . GLU B 1 233 ? 13.484 -10.773 -9.617 1 96.88 233 GLU B C 1
ATOM 4356 O O . GLU B 1 233 ? 13.836 -11.953 -9.562 1 96.88 233 GLU B O 1
ATOM 4361 N N . GLY B 1 234 ? 14.117 -9.812 -9.078 1 97.56 234 GLY B N 1
ATOM 4362 C CA . GLY B 1 234 ? 15.328 -10.086 -8.328 1 97.56 234 GLY B CA 1
ATOM 4363 C C . GLY B 1 234 ? 15.102 -10.992 -7.129 1 97.56 234 GLY B C 1
ATOM 4364 O O . GLY B 1 234 ? 15.914 -11.875 -6.852 1 97.56 234 GLY B O 1
ATOM 4365 N N . CYS B 1 235 ? 14.016 -10.805 -6.395 1 97.25 235 CYS B N 1
ATOM 4366 C CA . CYS B 1 235 ? 13.695 -11.641 -5.242 1 97.25 235 CYS B CA 1
ATOM 4367 C C . CYS B 1 235 ? 13.453 -13.086 -5.672 1 97.25 235 CYS B C 1
ATOM 4369 O O . CYS B 1 235 ? 13.984 -14.016 -5.059 1 97.25 235 CYS B O 1
ATOM 4371 N N . MET B 1 236 ? 12.727 -13.242 -6.734 1 96.56 236 MET B N 1
ATOM 4372 C CA . MET B 1 236 ? 12.398 -14.578 -7.223 1 96.56 236 MET B CA 1
ATOM 4373 C C . MET B 1 236 ? 13.656 -15.312 -7.688 1 96.56 236 MET B C 1
ATOM 4375 O O . MET B 1 236 ? 13.828 -16.5 -7.395 1 96.56 236 MET B O 1
ATOM 4379 N N . LEU B 1 237 ? 14.5 -14.555 -8.352 1 96.56 237 LEU B N 1
ATOM 4380 C CA . LEU B 1 237 ? 15.719 -15.172 -8.867 1 96.56 237 LEU B CA 1
ATOM 4381 C C . LEU B 1 237 ? 16.703 -15.461 -7.738 1 96.56 237 LEU B C 1
ATOM 4383 O O . LEU B 1 237 ? 17.484 -16.406 -7.816 1 96.56 237 LEU B O 1
ATOM 4387 N N . SER B 1 238 ? 16.672 -14.664 -6.707 1 96.31 238 SER B N 1
ATOM 4388 C CA . SER B 1 238 ? 17.547 -14.891 -5.559 1 96.31 238 SER B CA 1
ATOM 4389 C C . SER B 1 238 ? 17.172 -16.172 -4.828 1 96.31 238 SER B C 1
ATOM 4391 O O . SER B 1 238 ? 18.047 -16.906 -4.359 1 96.31 238 SER B O 1
ATOM 4393 N N . ILE B 1 239 ? 15.93 -16.516 -4.762 1 95.56 239 ILE B N 1
ATOM 4394 C CA . ILE B 1 239 ? 15.477 -17.641 -3.959 1 95.56 239 ILE B CA 1
ATOM 4395 C C . ILE B 1 239 ? 15.32 -18.875 -4.844 1 95.56 239 ILE B C 1
ATOM 4397 O O . ILE B 1 239 ? 15.711 -19.969 -4.457 1 95.56 239 ILE B O 1
ATOM 4401 N N . TYR B 1 240 ? 14.836 -18.703 -6.066 1 94.06 240 TYR B N 1
ATOM 4402 C CA . TYR B 1 240 ? 14.477 -19.875 -6.875 1 94.06 240 TYR B CA 1
ATOM 4403 C C . TYR B 1 240 ? 15.391 -20 -8.086 1 94.06 240 TYR B C 1
ATOM 4405 O O . TYR B 1 240 ? 15.297 -20.969 -8.844 1 94.06 240 TYR B O 1
ATOM 4413 N N . GLY B 1 241 ? 16.266 -19.094 -8.203 1 90.5 241 GLY B N 1
ATOM 4414 C CA . GLY B 1 241 ? 17.141 -19.125 -9.367 1 90.5 241 GLY B CA 1
ATOM 4415 C C . GLY B 1 241 ? 18.328 -20.031 -9.195 1 90.5 241 GLY B C 1
ATOM 4416 O O . GLY B 1 241 ? 18.609 -20.516 -8.094 1 90.5 241 GLY B O 1
ATOM 4417 N N . GLY B 1 242 ? 18.969 -20.234 -10.367 1 84.44 242 GLY B N 1
ATOM 4418 C CA . GLY B 1 242 ? 20.188 -21.031 -10.375 1 84.44 242 GLY B CA 1
ATOM 4419 C C . GLY B 1 242 ? 19.953 -22.5 -10.094 1 84.44 242 GLY B C 1
ATOM 4420 O O . GLY B 1 242 ? 19 -23.078 -10.602 1 84.44 242 GLY B O 1
ATOM 4421 N N . ASP B 1 243 ? 20.938 -23.078 -9.375 1 81.38 243 ASP B N 1
ATOM 4422 C CA . ASP B 1 243 ? 20.875 -24.516 -9.055 1 81.38 243 ASP B CA 1
ATOM 4423 C C . ASP B 1 243 ? 20.172 -24.734 -7.719 1 81.38 243 ASP B C 1
ATOM 4425 O O . ASP B 1 243 ? 20.812 -25.094 -6.723 1 81.38 243 ASP B O 1
ATOM 4429 N N . HIS B 1 244 ? 18.906 -24.484 -7.715 1 82.31 244 HIS B N 1
ATOM 4430 C CA . HIS B 1 244 ? 18.125 -24.703 -6.504 1 82.31 244 HIS B CA 1
ATOM 4431 C C . HIS B 1 244 ? 17.75 -26.172 -6.348 1 82.31 244 HIS B C 1
ATOM 4433 O O . HIS B 1 244 ? 17.297 -26.812 -7.305 1 82.31 244 HIS B O 1
ATOM 4439 N N . SER B 1 245 ? 18.094 -26.75 -5.223 1 84.12 245 SER B N 1
ATOM 4440 C CA . SER B 1 245 ? 17.703 -28.125 -4.93 1 84.12 245 SER B CA 1
ATOM 4441 C C . SER B 1 245 ? 16.188 -28.281 -4.906 1 84.12 245 SER B C 1
ATOM 4443 O O . SER B 1 245 ? 15.461 -27.312 -4.68 1 84.12 245 SER B O 1
ATOM 4445 N N . PRO B 1 246 ? 15.75 -29.453 -5.301 1 89.06 246 PRO B N 1
ATOM 4446 C CA . PRO B 1 246 ? 14.305 -29.672 -5.25 1 89.06 246 PRO B CA 1
ATOM 4447 C C . PRO B 1 246 ? 13.719 -29.422 -3.859 1 89.06 246 PRO B C 1
ATOM 4449 O O . PRO B 1 246 ? 14.367 -29.734 -2.854 1 89.06 246 PRO B O 1
ATOM 4452 N N . LEU B 1 247 ? 12.57 -28.859 -3.84 1 90.44 247 LEU B N 1
ATOM 4453 C CA . LEU B 1 247 ? 11.875 -28.547 -2.598 1 90.44 247 LEU B CA 1
ATOM 4454 C C . LEU B 1 247 ? 11.258 -29.797 -1.988 1 90.44 247 LEU B C 1
ATOM 4456 O O . LEU B 1 247 ? 11.07 -30.812 -2.68 1 90.44 247 LEU B O 1
ATOM 4460 N N . SER B 1 248 ? 11.023 -29.703 -0.682 1 88.81 248 SER B N 1
ATOM 4461 C CA . SER B 1 248 ? 10.367 -30.812 -0.002 1 88.81 248 SER B CA 1
ATOM 4462 C C . SER B 1 248 ? 8.875 -30.844 -0.319 1 88.81 248 SER B C 1
ATOM 4464 O O . SER B 1 248 ? 8.242 -29.812 -0.484 1 88.81 248 SER B O 1
ATOM 4466 N N . CYS B 1 249 ? 8.375 -32 -0.587 1 85.31 249 CYS B N 1
ATOM 4467 C CA . CYS B 1 249 ? 6.961 -32.188 -0.885 1 85.31 249 CYS B CA 1
ATOM 4468 C C . CYS B 1 249 ? 6.293 -33.062 0.183 1 85.31 249 CYS B C 1
ATOM 4470 O O . CYS B 1 249 ? 6.664 -34.219 0.379 1 85.31 249 CYS B O 1
ATOM 4472 N N . PHE B 1 250 ? 5.387 -32.531 0.931 1 80.94 250 PHE B N 1
ATOM 4473 C CA . PHE B 1 250 ? 4.727 -33.25 2.021 1 80.94 250 PHE B CA 1
ATOM 4474 C C . PHE B 1 250 ? 3.389 -33.812 1.565 1 80.94 250 PHE B C 1
ATOM 4476 O O . PHE B 1 250 ? 2.645 -34.375 2.367 1 80.94 250 PHE B O 1
ATOM 4483 N N . GLU B 1 251 ? 3.002 -33.625 0.292 1 80.44 251 GLU B N 1
ATOM 4484 C CA . GLU B 1 251 ? 1.789 -34.188 -0.3 1 80.44 251 GLU B CA 1
ATOM 4485 C C . GLU B 1 251 ? 2.121 -35.188 -1.392 1 80.44 251 GLU B C 1
ATOM 4487 O O . GLU B 1 251 ? 3.293 -35.469 -1.652 1 80.44 251 GLU B O 1
ATOM 4492 N N . ASP B 1 252 ? 1.122 -35.844 -1.902 1 77.31 252 ASP B N 1
ATOM 4493 C CA . ASP B 1 252 ? 1.313 -36.875 -2.906 1 77.31 252 ASP B CA 1
ATOM 4494 C C . ASP B 1 252 ? 1.886 -36.312 -4.199 1 77.31 252 ASP B C 1
ATOM 4496 O O . ASP B 1 252 ? 2.752 -36.906 -4.828 1 77.31 252 ASP B O 1
ATOM 4500 N N . TYR B 1 253 ? 1.417 -35.125 -4.57 1 81.12 253 TYR B N 1
ATOM 4501 C CA . TYR B 1 253 ? 1.897 -34.469 -5.785 1 81.12 253 TYR B CA 1
ATOM 4502 C C . TYR B 1 253 ? 2.145 -32.969 -5.539 1 81.12 253 TYR B C 1
ATOM 4504 O O . TYR B 1 253 ? 1.321 -32.281 -4.926 1 81.12 253 TYR B O 1
ATOM 4512 N N . CYS B 1 254 ? 3.348 -32.656 -5.832 1 82.19 254 CYS B N 1
ATOM 4513 C CA . CYS B 1 254 ? 3.709 -31.25 -5.785 1 82.19 254 CYS B CA 1
ATOM 4514 C C . CYS B 1 254 ? 4.164 -30.75 -7.152 1 82.19 254 CYS B C 1
ATOM 4516 O O . CYS B 1 254 ? 5.211 -31.172 -7.648 1 82.19 254 CYS B O 1
ATOM 4518 N N . HIS B 1 255 ? 3.395 -29.875 -7.719 1 79.75 255 HIS B N 1
ATOM 4519 C CA . HIS B 1 255 ? 3.688 -29.359 -9.047 1 79.75 255 HIS B CA 1
ATOM 4520 C C . HIS B 1 255 ? 4.98 -28.547 -9.055 1 79.75 255 HIS B C 1
ATOM 4522 O O . HIS B 1 255 ? 5.734 -28.578 -10.031 1 79.75 255 HIS B O 1
ATOM 4528 N N . PHE B 1 256 ? 5.277 -27.969 -7.957 1 86.69 256 PHE B N 1
ATOM 4529 C CA . PHE B 1 256 ? 6.418 -27.062 -7.926 1 86.69 256 PHE B CA 1
ATOM 4530 C C . PHE B 1 256 ? 7.555 -27.656 -7.098 1 86.69 256 PHE B C 1
ATOM 4532 O O . PHE B 1 256 ? 8.234 -26.922 -6.363 1 86.69 256 PHE B O 1
ATOM 4539 N N . ARG B 1 257 ? 7.801 -28.891 -7.238 1 87.88 257 ARG B N 1
ATOM 4540 C CA . ARG B 1 257 ? 8.93 -29.531 -6.57 1 87.88 257 ARG B CA 1
ATOM 4541 C C . ARG B 1 257 ? 10.258 -28.984 -7.09 1 87.88 257 ARG B C 1
ATOM 4543 O O . ARG B 1 257 ? 11.203 -28.812 -6.32 1 87.88 257 ARG B O 1
ATOM 4550 N N . TYR B 1 258 ? 10.18 -28.688 -8.398 1 88.75 258 TYR B N 1
ATOM 4551 C CA . TYR B 1 258 ? 11.352 -28.078 -9.016 1 88.75 258 TYR B CA 1
ATOM 4552 C C . TYR B 1 258 ? 11.148 -26.562 -9.164 1 88.75 258 TYR B C 1
ATOM 4554 O O . TYR B 1 258 ? 10.266 -26.125 -9.898 1 88.75 258 TYR B O 1
ATOM 4562 N N . PRO B 1 259 ? 11.977 -25.797 -8.5 1 89.88 259 PRO B N 1
ATOM 4563 C CA . PRO B 1 259 ? 11.812 -24.328 -8.477 1 89.88 259 PRO B CA 1
ATOM 4564 C C . PRO B 1 259 ? 11.789 -23.719 -9.875 1 89.88 259 PRO B C 1
ATOM 4566 O O . PRO B 1 259 ? 11.195 -22.656 -10.07 1 89.88 259 PRO B O 1
ATOM 4569 N N . ILE B 1 260 ? 12.375 -24.359 -10.891 1 89.12 260 ILE B N 1
ATOM 4570 C CA . ILE B 1 260 ? 12.422 -23.828 -12.242 1 89.12 260 ILE B CA 1
ATOM 4571 C C . ILE B 1 260 ? 11 -23.734 -12.805 1 89.12 260 ILE B C 1
ATOM 4573 O O . ILE B 1 260 ? 10.695 -22.812 -13.57 1 89.12 260 ILE B O 1
ATOM 4577 N N . LYS B 1 261 ? 10.102 -24.594 -12.391 1 87.88 261 LYS B N 1
ATOM 4578 C CA . LYS B 1 261 ? 8.719 -24.562 -12.859 1 87.88 261 LYS B CA 1
ATOM 4579 C C . LYS B 1 261 ? 7.98 -23.344 -12.336 1 87.88 261 LYS B C 1
ATOM 4581 O O . LYS B 1 261 ? 7.117 -22.781 -13.016 1 87.88 261 LYS B O 1
ATOM 4586 N N . PHE B 1 262 ? 8.406 -23.031 -11.125 1 89.25 262 PHE B N 1
ATOM 4587 C CA . PHE B 1 262 ? 7.789 -21.859 -10.531 1 89.25 262 PHE B CA 1
ATOM 4588 C C . PHE B 1 262 ? 8.266 -20.594 -11.234 1 89.25 262 PHE B C 1
ATOM 4590 O O . PHE B 1 262 ? 7.469 -19.672 -11.484 1 89.25 262 PHE B O 1
ATOM 4597 N N . LEU B 1 263 ? 9.516 -20.547 -11.656 1 91.56 263 LEU B N 1
ATOM 4598 C CA . LEU B 1 263 ? 10.047 -19.406 -12.391 1 91.56 263 LEU B CA 1
ATOM 4599 C C . LEU B 1 263 ? 9.438 -19.328 -13.789 1 91.56 263 LEU B C 1
ATOM 4601 O O . LEU B 1 263 ? 9.211 -18.234 -14.312 1 91.56 263 LEU B O 1
ATOM 4605 N N . GLU B 1 264 ? 9.102 -20.453 -14.328 1 88.19 264 GLU B N 1
ATOM 4606 C CA . GLU B 1 264 ? 8.477 -20.516 -15.641 1 88.19 264 GLU B CA 1
ATOM 4607 C C . GLU B 1 264 ? 7.07 -19.922 -15.617 1 88.19 264 GLU B C 1
ATOM 4609 O O . GLU B 1 264 ? 6.637 -19.297 -16.578 1 88.19 264 GLU B O 1
ATOM 4614 N N . GLN B 1 265 ? 6.41 -20.141 -14.484 1 84.44 265 GLN B N 1
ATOM 4615 C CA . GLN B 1 265 ? 5.062 -19.594 -14.336 1 84.44 265 GLN B CA 1
ATOM 4616 C C . GLN B 1 265 ? 5.059 -18.078 -14.422 1 84.44 265 GLN B C 1
ATOM 4618 O O . GLN B 1 265 ? 4.105 -17.484 -14.914 1 84.44 265 GLN B O 1
ATOM 4623 N N . PHE B 1 266 ? 6.141 -17.453 -14 1 87.94 266 PHE B N 1
ATOM 4624 C CA . PHE B 1 266 ? 6.23 -15.992 -14.039 1 87.94 266 PHE B CA 1
ATOM 4625 C C . PHE B 1 266 ? 7.055 -15.531 -15.234 1 87.94 266 PHE B C 1
ATOM 4627 O O . PHE B 1 266 ? 7.379 -14.352 -15.352 1 87.94 266 PHE B O 1
ATOM 4634 N N . ASN B 1 267 ? 7.441 -16.406 -16.094 1 87.5 267 ASN B N 1
ATOM 4635 C CA . ASN B 1 267 ? 8.25 -16.109 -17.266 1 87.5 267 ASN B CA 1
ATOM 4636 C C . ASN B 1 267 ? 9.578 -15.469 -16.891 1 87.5 267 ASN B C 1
ATOM 4638 O O . ASN B 1 267 ? 9.992 -14.469 -17.484 1 87.5 267 ASN B O 1
ATOM 4642 N N . LEU B 1 268 ? 10.203 -16.094 -15.867 1 90.62 268 LEU B N 1
ATOM 4643 C CA . LEU B 1 268 ? 11.453 -15.531 -15.367 1 90.62 268 LEU B CA 1
ATOM 4644 C C . LEU B 1 268 ? 12.609 -16.484 -15.633 1 90.62 268 LEU B C 1
ATOM 4646 O O . LEU B 1 268 ? 13.695 -16.328 -15.062 1 90.62 268 LEU B O 1
ATOM 4650 N N . THR B 1 269 ? 12.406 -17.438 -16.531 1 86.81 269 THR B N 1
ATOM 4651 C CA . THR B 1 269 ? 13.43 -18.453 -16.781 1 86.81 269 THR B CA 1
ATOM 4652 C C . THR B 1 269 ? 14.633 -17.828 -17.5 1 86.81 269 THR B C 1
ATOM 4654 O O . THR B 1 269 ? 15.773 -18.234 -17.25 1 86.81 269 THR B O 1
ATOM 4657 N N . HIS B 1 270 ? 14.344 -16.797 -18.234 1 85.81 270 HIS B N 1
ATOM 4658 C CA . HIS B 1 270 ? 15.438 -16.219 -19 1 85.81 270 HIS B CA 1
ATOM 4659 C C . HIS B 1 270 ? 15.836 -14.859 -18.438 1 85.81 270 HIS B C 1
ATOM 4661 O O . HIS B 1 270 ? 16.609 -14.133 -19.062 1 85.81 270 HIS B O 1
ATOM 4667 N N . SER B 1 271 ? 15.391 -14.57 -17.328 1 89.44 271 SER B N 1
ATOM 4668 C CA . SER B 1 271 ? 15.727 -13.289 -16.719 1 89.44 271 SER B CA 1
ATOM 4669 C C . SER B 1 271 ? 17.031 -13.367 -15.945 1 89.44 271 SER B C 1
ATOM 4671 O O . SER B 1 271 ? 17.453 -14.453 -15.523 1 89.44 271 SER B O 1
ATOM 4673 N N . SER B 1 272 ? 17.75 -12.227 -15.914 1 94.19 272 SER B N 1
ATOM 4674 C CA . SER B 1 272 ? 19.031 -12.164 -15.219 1 94.19 272 SER B CA 1
ATOM 4675 C C . SER B 1 272 ? 18.922 -11.352 -13.93 1 94.19 272 SER B C 1
ATOM 4677 O O . SER B 1 272 ? 18.359 -10.258 -13.922 1 94.19 272 SER B O 1
ATOM 4679 N N . TYR B 1 273 ? 19.484 -11.93 -12.844 1 96.19 273 TYR B N 1
ATOM 4680 C CA . TYR B 1 273 ? 19.516 -11.25 -11.555 1 96.19 273 TYR B CA 1
ATOM 4681 C C . TYR B 1 273 ? 20.297 -9.938 -11.648 1 96.19 273 TYR B C 1
ATOM 4683 O O . TYR B 1 273 ? 19.859 -8.922 -11.102 1 96.19 273 TYR B O 1
ATOM 4691 N N . TYR B 1 274 ? 21.375 -9.938 -12.344 1 96 274 TYR B N 1
ATOM 4692 C CA . TYR B 1 274 ? 22.234 -8.758 -12.453 1 96 274 TYR B CA 1
ATOM 4693 C C . TYR B 1 274 ? 21.5 -7.629 -13.18 1 96 274 TYR B C 1
ATOM 4695 O O . TYR B 1 274 ? 21.656 -6.457 -12.812 1 96 274 TYR B O 1
ATOM 4703 N N . LEU B 1 275 ? 20.719 -8 -14.148 1 95 275 LEU B N 1
ATOM 4704 C CA . LEU B 1 275 ? 19.953 -6.984 -14.867 1 95 275 LEU B CA 1
ATOM 4705 C C . LEU B 1 275 ? 18.875 -6.383 -13.969 1 95 275 LEU B C 1
ATOM 4707 O O . LEU B 1 275 ? 18.547 -5.199 -14.094 1 95 275 LEU B O 1
ATOM 4711 N N . SER B 1 276 ? 18.344 -7.223 -13.109 1 96.56 276 SER B N 1
ATOM 4712 C CA . SER B 1 276 ? 17.359 -6.711 -12.164 1 96.56 276 SER B CA 1
ATOM 4713 C C . SER B 1 276 ? 17.984 -5.707 -11.203 1 96.56 276 SER B C 1
ATOM 4715 O O . SER B 1 276 ? 17.406 -4.652 -10.938 1 96.56 276 SER B O 1
ATOM 4717 N N . VAL B 1 277 ? 19.156 -6.016 -10.742 1 97.62 277 VAL B N 1
ATOM 4718 C CA . VAL B 1 277 ? 19.844 -5.117 -9.828 1 97.62 277 VAL B CA 1
ATOM 4719 C C . VAL B 1 277 ? 20.203 -3.82 -10.555 1 97.62 277 VAL B C 1
ATOM 4721 O O . VAL B 1 277 ? 20.031 -2.729 -10.008 1 97.62 277 VAL B O 1
ATOM 4724 N N . ILE B 1 278 ? 20.594 -3.963 -11.75 1 97.06 278 ILE B N 1
ATOM 4725 C CA . ILE B 1 278 ? 20.953 -2.785 -12.539 1 97.06 278 ILE B CA 1
ATOM 4726 C C . ILE B 1 278 ? 19.703 -1.932 -12.766 1 97.06 278 ILE B C 1
ATOM 4728 O O . ILE B 1 278 ? 19.75 -0.704 -12.664 1 97.06 278 ILE B O 1
ATOM 4732 N N . GLY B 1 279 ? 18.609 -2.607 -13.094 1 96.5 279 GLY B N 1
ATOM 4733 C CA . GLY B 1 279 ? 17.359 -1.881 -13.258 1 96.5 279 GLY B CA 1
ATOM 4734 C C . GLY B 1 279 ? 16.953 -1.103 -12.016 1 96.5 279 GLY B C 1
ATOM 4735 O O . GLY B 1 279 ? 16.5 0.037 -12.117 1 96.5 279 GLY B O 1
ATOM 4736 N N . MET B 1 280 ? 17.188 -1.639 -10.875 1 97.5 280 MET B N 1
ATOM 4737 C CA . MET B 1 280 ? 16.828 -0.978 -9.625 1 97.5 280 MET B CA 1
ATOM 4738 C C . MET B 1 280 ? 17.766 0.189 -9.336 1 97.5 280 MET B C 1
ATOM 4740 O O . MET B 1 280 ? 17.328 1.256 -8.906 1 97.5 280 MET B O 1
ATOM 4744 N N . VAL B 1 281 ? 19.031 -0.013 -9.602 1 96.88 281 VAL B N 1
ATOM 4745 C CA . VAL B 1 281 ? 20.016 1.035 -9.359 1 96.88 281 VAL B CA 1
ATOM 4746 C C . VAL B 1 281 ? 19.75 2.211 -10.297 1 96.88 281 VAL B C 1
ATOM 4748 O O . VAL B 1 281 ? 19.812 3.371 -9.883 1 96.88 281 VAL B O 1
ATOM 4751 N N . VAL B 1 282 ? 19.422 1.916 -11.492 1 97.12 282 VAL B N 1
ATOM 4752 C CA . VAL B 1 282 ? 19.109 2.967 -12.453 1 97.12 282 VAL B CA 1
ATOM 4753 C C . VAL B 1 282 ? 17.859 3.725 -12.008 1 97.12 282 VAL B C 1
ATOM 4755 O O . VAL B 1 282 ? 17.812 4.957 -12.078 1 97.12 282 VAL B O 1
ATOM 4758 N N . SER B 1 283 ? 16.875 2.994 -11.57 1 96.44 283 SER B N 1
ATOM 4759 C CA . SER B 1 283 ? 15.656 3.639 -11.086 1 96.44 283 SER B CA 1
ATOM 4760 C C . SER B 1 283 ? 15.953 4.539 -9.891 1 96.44 283 SER B C 1
ATOM 4762 O O . SER B 1 283 ? 15.406 5.641 -9.789 1 96.44 283 SER B O 1
ATOM 4764 N N . PHE B 1 284 ? 16.812 4.043 -9.062 1 95.75 284 PHE B N 1
ATOM 4765 C CA . PHE B 1 284 ? 17.219 4.828 -7.898 1 95.75 284 PHE B CA 1
ATOM 4766 C C . PHE B 1 284 ? 17.875 6.137 -8.328 1 95.75 284 PHE B C 1
ATOM 4768 O O . PHE B 1 284 ? 17.516 7.207 -7.824 1 95.75 284 PHE B O 1
ATOM 4775 N N . ILE B 1 285 ? 18.734 6.07 -9.227 1 95.38 285 ILE B N 1
ATOM 4776 C CA . ILE B 1 285 ? 19.469 7.242 -9.688 1 95.38 285 ILE B CA 1
ATOM 4777 C C . ILE B 1 285 ? 18.516 8.195 -10.406 1 95.38 285 ILE B C 1
ATOM 4779 O O . ILE B 1 285 ? 18.562 9.406 -10.18 1 95.38 285 ILE B O 1
ATOM 4783 N N . VAL B 1 286 ? 17.656 7.68 -11.219 1 96.75 286 VAL B N 1
ATOM 4784 C CA . VAL B 1 286 ? 16.734 8.5 -11.992 1 96.75 286 VAL B CA 1
ATOM 4785 C C . VAL B 1 286 ? 15.789 9.242 -11.047 1 96.75 286 VAL B C 1
ATOM 4787 O O . VAL B 1 286 ? 15.578 10.445 -11.195 1 96.75 286 VAL B O 1
ATOM 4790 N N . ILE B 1 287 ? 15.32 8.578 -10.062 1 96.12 287 ILE B N 1
ATOM 4791 C CA . ILE B 1 287 ? 14.383 9.188 -9.125 1 96.12 287 ILE B CA 1
ATOM 4792 C C . ILE B 1 287 ? 15.102 10.242 -8.281 1 96.12 287 ILE B C 1
ATOM 4794 O O . ILE B 1 287 ? 14.539 11.297 -7.988 1 96.12 287 ILE B O 1
ATOM 4798 N N . ARG B 1 288 ? 16.328 9.945 -7.965 1 94.44 288 ARG B N 1
ATOM 4799 C CA . ARG B 1 288 ? 17.109 10.898 -7.191 1 94.44 288 ARG B CA 1
ATOM 4800 C C . ARG B 1 288 ? 17.391 12.156 -8 1 94.44 288 ARG B C 1
ATOM 4802 O O . ARG B 1 288 ? 17.297 13.273 -7.48 1 94.44 288 ARG B O 1
ATOM 4809 N N . VAL B 1 289 ? 17.703 11.977 -9.188 1 95.5 289 VAL B N 1
ATOM 4810 C CA . VAL B 1 289 ? 17.984 13.117 -10.062 1 95.5 289 VAL B CA 1
ATOM 4811 C C . VAL B 1 289 ? 16.703 13.914 -10.281 1 95.5 289 VAL B C 1
ATOM 4813 O O . VAL B 1 289 ? 16.719 15.148 -10.266 1 95.5 289 VAL B O 1
ATOM 4816 N N . ALA B 1 290 ? 15.648 13.203 -10.453 1 95.81 290 ALA B N 1
ATOM 4817 C CA . ALA B 1 290 ? 14.359 13.883 -10.609 1 95.81 290 ALA B CA 1
ATOM 4818 C C . ALA B 1 290 ? 14.016 14.695 -9.359 1 95.81 290 ALA B C 1
ATOM 4820 O O . ALA B 1 290 ? 13.492 15.805 -9.461 1 95.81 290 ALA B O 1
ATOM 4821 N N . GLY B 1 291 ? 14.336 14.102 -8.227 1 93.75 291 GLY B N 1
ATOM 4822 C CA . GLY B 1 291 ? 14.109 14.828 -6.98 1 93.75 291 GLY B CA 1
ATOM 4823 C C . GLY B 1 291 ? 14.93 16.094 -6.871 1 93.75 291 GLY B C 1
ATOM 4824 O O . GLY B 1 291 ? 14.438 17.125 -6.406 1 93.75 291 GLY B O 1
ATOM 4825 N N . TYR B 1 292 ? 16.078 16.031 -7.32 1 93.5 292 TYR B N 1
ATOM 4826 C CA . TYR B 1 292 ? 16.953 17.203 -7.305 1 93.5 292 TYR B CA 1
ATOM 4827 C C . TYR B 1 292 ? 16.406 18.297 -8.211 1 93.5 292 TYR B C 1
ATOM 4829 O O . TYR B 1 292 ? 16.328 19.469 -7.816 1 93.5 292 TYR B O 1
ATOM 4837 N N . PHE B 1 293 ? 15.984 17.938 -9.359 1 94.75 293 PHE B N 1
ATOM 4838 C CA . PHE B 1 293 ? 15.484 18.922 -10.305 1 94.75 293 PHE B CA 1
ATOM 4839 C C . PHE B 1 293 ? 14.148 19.484 -9.836 1 94.75 293 PHE B C 1
ATOM 4841 O O . PHE B 1 293 ? 13.844 20.656 -10.078 1 94.75 293 PHE B O 1
ATOM 4848 N N . ALA B 1 294 ? 13.422 18.656 -9.203 1 92.31 294 ALA B N 1
ATOM 4849 C CA . ALA B 1 294 ? 12.164 19.141 -8.641 1 92.31 294 ALA B CA 1
ATOM 4850 C C . ALA B 1 294 ? 12.422 20.203 -7.57 1 92.31 294 ALA B C 1
ATOM 4852 O O . ALA B 1 294 ? 11.742 21.234 -7.531 1 92.31 294 ALA B O 1
ATOM 4853 N N . LEU B 1 295 ? 13.336 19.938 -6.75 1 89.12 295 LEU B N 1
ATOM 4854 C CA . LEU B 1 295 ? 13.695 20.891 -5.703 1 89.12 295 LEU B CA 1
ATOM 4855 C C . LEU B 1 295 ? 14.258 22.172 -6.297 1 89.12 295 LEU B C 1
ATOM 4857 O O . LEU B 1 295 ? 13.945 23.266 -5.836 1 89.12 295 LEU B O 1
ATOM 4861 N N . ARG B 1 296 ? 15.016 22.016 -7.328 1 89.62 296 ARG B N 1
ATOM 4862 C CA . ARG B 1 296 ? 15.609 23.172 -8 1 89.62 296 ARG B CA 1
ATOM 4863 C C . ARG B 1 296 ? 14.539 24.031 -8.656 1 89.62 296 ARG B C 1
ATOM 4865 O O . ARG B 1 296 ? 14.609 25.266 -8.617 1 89.62 296 ARG B O 1
ATOM 4872 N N . PHE B 1 297 ? 13.656 23.406 -9.234 1 89.75 297 PHE B N 1
ATOM 4873 C CA . PHE B 1 297 ? 12.578 24.125 -9.891 1 89.75 297 PHE B CA 1
ATOM 4874 C C . PHE B 1 297 ? 11.734 24.875 -8.875 1 89.75 297 PHE B C 1
ATOM 4876 O O . PHE B 1 297 ? 11.281 26 -9.141 1 89.75 297 PHE B O 1
ATOM 4883 N N . LYS B 1 298 ? 11.469 24.266 -7.789 1 85.5 298 LYS B N 1
ATOM 4884 C CA . LYS B 1 298 ? 10.688 24.906 -6.73 1 85.5 298 LYS B CA 1
ATOM 4885 C C . LYS B 1 298 ? 11.422 26.125 -6.168 1 85.5 298 LYS B C 1
ATOM 4887 O O . LYS B 1 298 ? 10.797 27.141 -5.855 1 85.5 298 LYS B O 1
ATOM 4892 N N . LEU B 1 299 ? 12.664 26.094 -6.047 1 82.19 299 LEU B N 1
ATOM 4893 C CA . LEU B 1 299 ? 13.484 27.188 -5.531 1 82.19 299 LEU B CA 1
ATOM 4894 C C . LEU B 1 299 ? 13.5 28.359 -6.508 1 82.19 299 LEU B C 1
ATOM 4896 O O . LEU B 1 299 ? 13.555 29.516 -6.09 1 82.19 299 LEU B O 1
ATOM 4900 N N . LYS B 1 300 ? 13.469 27.984 -7.656 1 82.69 300 LYS B N 1
ATOM 4901 C CA . LYS B 1 300 ? 13.492 29.047 -8.656 1 82.69 300 LYS B CA 1
ATOM 4902 C C . LYS B 1 300 ? 12.195 29.844 -8.641 1 82.69 300 LYS B C 1
ATOM 4904 O O . LYS B 1 300 ? 12.195 31.047 -8.938 1 82.69 300 LYS B O 1
ATOM 4909 N N . HIS B 1 301 ? 11.164 29.266 -8.273 1 74.5 301 HIS B N 1
ATOM 4910 C CA . HIS B 1 301 ? 9.883 29.953 -8.273 1 74.5 301 HIS B CA 1
ATOM 4911 C C . HIS B 1 301 ? 9.688 30.75 -6.984 1 74.5 301 HIS B C 1
ATOM 4913 O O . HIS B 1 301 ? 8.844 31.656 -6.922 1 74.5 301 HIS B O 1
ATOM 4919 N N . VAL B 1 302 ? 10.305 30.359 -5.961 1 68.31 302 VAL B N 1
ATOM 4920 C CA . VAL B 1 302 ? 10.219 31.109 -4.711 1 68.31 302 VAL B CA 1
ATOM 4921 C C . VAL B 1 302 ? 11.133 32.344 -4.777 1 68.31 302 VAL B C 1
ATOM 4923 O O . VAL B 1 302 ? 10.867 33.344 -4.125 1 68.31 302 VAL B O 1
ATOM 4926 N N . ARG B 1 303 ? 12.078 32.406 -5.625 1 58.28 303 ARG B N 1
ATOM 4927 C CA . ARG B 1 303 ? 12.914 33.594 -5.793 1 58.28 303 ARG B CA 1
ATOM 4928 C C . ARG B 1 303 ? 12.172 34.688 -6.562 1 58.28 303 ARG B C 1
ATOM 4930 O O . ARG B 1 303 ? 11.5 34.406 -7.555 1 58.28 303 ARG B O 1
#

Solvent-accessible surface area (backbone atoms only — not comparable to full-atom values): 31067 Å² total; per-residue (Å²): 137,79,80,74,71,71,67,76,75,63,71,80,68,71,73,68,76,66,75,78,67,75,70,43,92,56,59,67,68,57,47,23,52,52,44,25,52,51,49,43,51,48,53,65,64,44,45,66,62,52,50,49,51,51,49,48,34,47,53,50,22,51,50,50,16,58,48,39,53,54,31,49,46,31,20,82,30,49,67,35,41,51,25,50,55,52,50,49,52,54,49,41,25,49,66,29,17,40,59,35,20,48,54,40,36,67,44,44,61,59,48,52,53,40,35,75,67,48,67,47,55,69,67,35,49,55,50,18,56,54,58,50,47,45,63,55,37,50,48,48,48,46,59,20,46,53,56,25,44,60,42,16,38,44,77,95,40,70,68,35,49,53,45,35,50,48,43,51,32,48,42,17,48,32,16,34,23,51,10,44,27,35,18,43,69,33,53,64,70,56,27,54,46,48,50,58,54,54,50,49,60,34,47,47,40,18,39,82,26,29,41,65,86,68,34,44,76,92,56,41,66,55,38,77,69,24,47,42,18,23,41,46,50,24,45,50,39,28,70,40,34,85,91,51,71,68,38,45,63,94,59,97,75,48,90,34,28,44,42,61,55,54,33,48,75,60,70,45,73,84,59,54,55,67,57,18,53,49,48,33,52,49,43,30,50,52,38,39,52,49,19,52,50,40,37,50,55,54,52,58,67,74,98,138,83,83,74,73,72,69,72,76,66,70,78,65,73,74,70,77,66,76,80,68,76,70,44,91,58,57,66,69,59,48,23,51,53,46,25,52,52,48,44,50,48,53,64,64,43,46,66,62,52,50,49,52,52,49,48,34,47,52,49,22,51,50,50,15,56,49,41,53,55,31,52,46,31,19,83,31,49,66,35,41,51,25,50,54,51,51,48,50,52,48,42,26,49,66,28,16,40,59,34,18,49,54,41,35,66,45,43,61,60,46,51,51,41,34,75,67,49,67,48,56,69,68,34,49,54,50,18,56,54,58,51,48,46,63,54,35,49,48,47,48,44,60,20,45,53,57,27,44,60,41,16,37,43,77,95,40,71,68,35,48,53,46,35,49,50,42,51,30,48,43,17,48,34,16,33,24,51,11,45,28,35,19,43,69,34,52,65,69,55,27,54,46,48,50,57,54,52,51,49,58,34,48,48,39,18,39,80,27,29,41,66,88,69,35,44,76,94,56,41,65,56,38,76,68,23,47,42,18,25,41,46,50,24,44,49,39,29,70,40,34,85,91,51,70,68,38,46,62,96,59,96,74,47,90,33,28,44,40,62,56,54,34,48,74,61,68,44,75,84,60,55,54,68,57,17,52,48,47,33,51,49,44,29,51,52,38,41,51,50,21,51,50,41,37,50,53,52,52,58,68,73,100

pLDDT: mean 86.26, std 15.92, range [27.75, 98.69]

Nearest PDB structures (foldseek):
  7fdv-assembly1_D  TM=9.609E-01  e=6.489E-17  Homo sapiens
  7oz1-assembly1_B  TM=9.600E-01  e=1.280E-16  Homo sapiens
  7r8b-assembly1_B  TM=9.214E-01  e=6.894E-10  Homo sapiens
  7r87-assembly1_B  TM=9.079E-01  e=1.682E-09  Homo sapiens
  5do7-assembly1_B  TM=8.882E-01  e=6.482E-08  Homo sapiens

Secondary structure (DSSP, 8-state):
--GGGGGTTS--------------SS-HHHHHHHHHHHHHHHHHH-HHHHHHHHHHHHHHHHHHHHHTTT-TTBGGGHHHHHHHHHHHHHHHHHHHHHHHHHHHHHHHHHHHHHHHTTSS-HHHHHHHHHHHHHHHHHHHHHHHHHHHHHHTT----HHHHHHHHHHHHHHHHHHHHHHHHHHHHS-HHHHHHHHHHHHHHHHHTSSSSS-GGGS-GGGHHHHHH-HHHHHHHHHHHHHHSSSPPPPB--SS--TTSSHHHHHHHTT-TT--HHHHHHHHHHHHHHHHHHHHHHHHHHHHHH-/--GGGGGTTSS-------------SS-HHHHHHHHHHHHHHHHHH-HHHHHHHHHHHHHHHHHHHHHTTT-TTBGGGHHHHHHHHHHHHHHHHHHHHHHHHHHHHHHHHHHHHHHHTTSS-HHHHHHHHHHHHHHHHHHHHHHHHHHHHHHTT----HHHHHHHHHHHHHHHHHHHHHHHHHHHHS-HHHHHHHHHHHHHHHHHTSSSSS-GGGS-GGGHHHHHH-HHHHHHHHHHHHHHSSSPPPPB--SS--TTSSHHHHHHHTT-TT--HHHHHHHHHHHHHHHHHHHHHHHHHHHHHH-

InterPro domains:
  IPR013525 ABC-2 type transporter, transmembrane domain [PF01061] (31-238)
  IPR050352 ATP-binding cassette subfamily G transporters [PTHR48041] (19-288)

Foldseek 3Di:
DDPPPPPPPPDCPPPPPPPPPLPQVDDLVVLLVVLLVVVLVVVVVPCVLLVVLLVVLQVVLVVLLVVLAQLAQELQSVLVVLVSLLVLLVVLLCSQQQVLLVVLLVCLVVVLVCVVVSNHDLVSNLVSSLVNCLVVLLPSLCSNLVSSCVRNPFDPDPQLSVLLSLLSSLSSLLSNLLSLQLSLQDHSVVSVVVSVVVVVVLSCLLLSNPALVRDDPVCSVSNLLRLSVLSSLSNLCSRQNDPDQFGDYPDPDRPRSRSCVVCVVSPSNPPDNVVSSVSSVVSSVVSSVSSSVSNVVVSVVVD/DDPPPPPPPPPPPPPPPPPPPLPQVDDLVVLLVVLLVVVLVVVVVPCVLLVVLLVVLQVVLVVLLVVLAQLAQELQSVLVVLVSLLVLLVVLLCSQQQVLLVVLLVCLVVVLVCVVVSNHDLVSNLVSSLVNCLVVLLPSLCSNLVSSCVRNPFDPDPQLSVLLSLLSSLSSLLSNLLNLQLSLQDHSVVSVVVSVVVVVVLSCLLLSNPALVRDDPVCSVSNLLRLSVLSSLSNLCSRQNDPDQFGDYPDPDRPRSRSCVVCVVRPSNPPDNVVSSVSSVVSSVVSSVSSSVSNVVVSVVVD

Sequence (606 aa):
MDPMLDVCSTKRKGKKKNKDEHHYGSPFYSQVAVLLGRTWRTIWREKILTTMRLTLHVCISILMGLLYWQIGDDANAVHDNAGMLFSSLIFILYAAMMPTFLTFTLEREVLIREHLNQWYSLKAYFLAKTLADIPFQLVFPTIFMVPLYFMSNQPMCTARFFMLLTIIICIALVGQGIGLFFGAVFDIAMASYFAPITCILFLLVSGFMIQVNAIPPYLSWIAYISFFHYSFEGCMLSIYGGDHSPLSCFEDYCHFRYPIKFLEQFNLTHSSYYLSVIGMVVSFIVIRVAGYFALRFKLKHVRMDPMLDVCSTKRKGKKKNKDEHHYGSPFYSQVAVLLGRTWRTIWREKILTTMRLTLHVCISILMGLLYWQIGDDANAVHDNAGMLFSSLIFILYAAMMPTFLTFTLEREVLIREHLNQWYSLKAYFLAKTLADIPFQLVFPTIFMVPLYFMSNQPMCTARFFMLLTIIICIALVGQGIGLFFGAVFDIAMASYFAPITCILFLLVSGFMIQVNAIPPYLSWIAYISFFHYSFEGCMLSIYGGDHSPLSCFEDYCHFRYPIKFLEQFNLTHSSYYLSVIGMVVSFIVIRVAGYFALRFKLKHVR